Protein AF-A0A3M0I0W0-F1 (afdb_monomer)

Sequence (413 aa):
MPSSSGECARRSASWSPTGPSCPAIRAARSWQASRPPSPGRWPIRYWRNCCTGGPYPDSNRPPGPSNPRCGSWNSCAPPCGRPCMPDSSRPRAPTRTEWPCTPLSRPASSVSSSPTSRPHRSRRAASPGSHRRQWTCSSTSTPPRRASPMTQTYVDAARLPQTDRDRSALVGEAEGRAAINVLQQLGDEDWQRPTDCVEWDVRTLVSHLVAQCEDIISLPTMLRREITGRRRHSGKGPVDAHMAAQVADHTAASGPALVAQFALLWPRAVRARGRRPALMRRATIESGLSTAPRMSVGHLLDTIYNRDLWMHRLDLARATGQSFAVGDHDRHIVEQAVRDLALTWSEAPFALELTGPAGGRWLIGPGEPTAVVRADAVTYLRALAGRDPDVPLELVSGSEQALAAARRARVVF

Structure (mmCIF, N/CA/C/O backbone):
data_AF-A0A3M0I0W0-F1
#
_entry.id   AF-A0A3M0I0W0-F1
#
loop_
_atom_site.group_PDB
_atom_site.id
_atom_site.type_symbol
_atom_site.label_atom_id
_atom_site.label_alt_id
_atom_site.label_comp_id
_atom_site.label_asym_id
_atom_site.label_entity_id
_atom_site.label_seq_id
_atom_site.pdbx_PDB_ins_code
_atom_site.Cartn_x
_atom_site.Cartn_y
_atom_site.Cartn_z
_atom_site.occupancy
_atom_site.B_iso_or_equiv
_atom_site.auth_seq_id
_atom_site.auth_comp_id
_atom_site.auth_asym_id
_atom_site.auth_atom_id
_atom_site.pdbx_PDB_model_num
ATOM 1 N N . MET A 1 1 ? -47.556 -20.565 -54.072 1.00 35.41 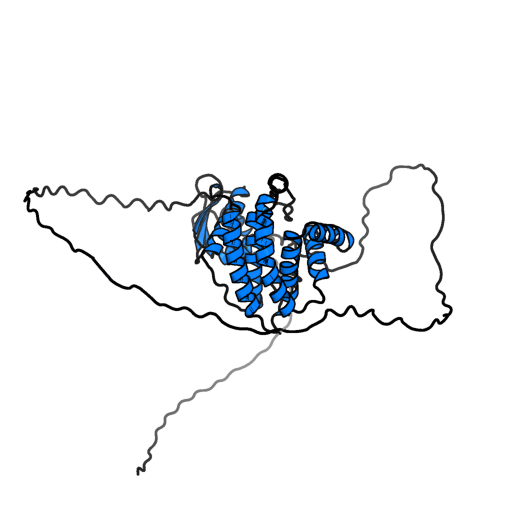1 MET A N 1
ATOM 2 C CA . MET A 1 1 ? -48.687 -20.957 -53.204 1.00 35.41 1 MET A CA 1
ATOM 3 C C . MET A 1 1 ? -48.261 -20.673 -51.770 1.00 35.41 1 MET A C 1
ATOM 5 O O . MET A 1 1 ? -47.202 -21.189 -51.422 1.00 35.41 1 MET A O 1
ATOM 9 N N . PRO A 1 2 ? -48.997 -19.876 -50.964 1.00 57.62 2 PRO A N 1
ATOM 10 C CA . PRO A 1 2 ? -50.089 -18.939 -51.325 1.00 57.62 2 PRO A CA 1
ATOM 11 C C . PRO A 1 2 ? -49.510 -17.743 -52.145 1.00 57.62 2 PRO A C 1
ATOM 13 O O . PRO A 1 2 ? -48.472 -17.964 -52.778 1.00 57.62 2 PRO A O 1
ATOM 16 N N . SER A 1 3 ? -50.059 -16.535 -52.379 1.00 35.78 3 SER A N 1
ATOM 17 C CA . SER A 1 3 ? -51.332 -15.810 -52.103 1.00 35.78 3 SER A CA 1
ATOM 18 C C . SER A 1 3 ? -51.555 -15.040 -50.773 1.00 35.78 3 SER A C 1
ATOM 20 O O . SER A 1 3 ? -51.000 -15.385 -49.742 1.00 35.78 3 SER A O 1
ATOM 22 N N . SER A 1 4 ? -52.387 -13.983 -50.872 1.00 38.41 4 SER A N 1
ATOM 23 C CA . SER A 1 4 ? -53.150 -13.197 -49.858 1.00 38.41 4 SER A CA 1
ATOM 24 C C . SER A 1 4 ? -52.475 -12.692 -48.559 1.00 38.41 4 SER A C 1
ATOM 26 O O . SER A 1 4 ? -51.921 -13.501 -47.828 1.00 38.41 4 SER A O 1
ATOM 28 N N . SER A 1 5 ? -52.474 -11.412 -48.128 1.00 39.19 5 SER A N 1
ATOM 29 C CA . SER A 1 5 ? -53.251 -10.155 -48.366 1.00 39.19 5 SER A CA 1
ATOM 30 C C . SER A 1 5 ? -54.420 -9.850 -47.403 1.00 39.19 5 SER A C 1
ATOM 32 O O . SER A 1 5 ? -55.344 -10.652 -47.305 1.00 39.19 5 SER A O 1
ATOM 34 N N . GLY A 1 6 ? -54.432 -8.636 -46.822 1.00 29.92 6 GLY A N 1
ATOM 35 C CA . GLY A 1 6 ? -55.560 -8.034 -46.078 1.00 29.92 6 GLY A CA 1
ATOM 36 C C . GLY A 1 6 ? -55.223 -7.546 -44.648 1.00 29.92 6 GLY A C 1
ATOM 37 O O . GLY A 1 6 ? -54.496 -8.228 -43.937 1.00 29.92 6 GLY A O 1
ATOM 38 N N . GLU A 1 7 ? -55.846 -6.488 -44.105 1.00 35.09 7 GLU A N 1
ATOM 39 C CA . GLU A 1 7 ? -55.764 -5.036 -44.424 1.00 35.09 7 GLU A CA 1
ATOM 40 C C . GLU A 1 7 ? -56.752 -4.228 -43.525 1.00 35.09 7 GLU A C 1
ATOM 42 O O . GLU A 1 7 ? -57.866 -4.689 -43.309 1.00 35.09 7 GLU A O 1
ATOM 47 N N . CYS A 1 8 ? -56.395 -2.996 -43.093 1.00 29.27 8 CYS A N 1
ATOM 48 C CA . CYS A 1 8 ? -57.250 -1.995 -42.388 1.00 29.27 8 CYS A CA 1
ATOM 49 C C . CYS A 1 8 ? -57.857 -2.421 -41.014 1.00 29.27 8 CYS A C 1
ATOM 51 O O . CYS A 1 8 ? -58.014 -3.594 -40.724 1.00 29.27 8 CYS A O 1
ATOM 53 N N . ALA A 1 9 ? -58.206 -1.548 -40.052 1.00 31.45 9 ALA A N 1
ATOM 54 C CA . ALA A 1 9 ? -58.428 -0.090 -39.977 1.00 31.45 9 ALA A CA 1
ATOM 55 C C . ALA A 1 9 ? -57.968 0.440 -38.578 1.00 31.45 9 ALA A C 1
ATOM 57 O O . ALA A 1 9 ? -58.020 -0.311 -37.614 1.00 31.45 9 ALA A O 1
ATOM 58 N N . ARG A 1 10 ? -57.393 1.640 -38.357 1.00 32.84 10 ARG A N 1
ATOM 59 C CA . ARG A 1 10 ? -57.787 3.053 -38.627 1.00 32.84 10 ARG A CA 1
ATOM 60 C C . ARG A 1 10 ? -58.649 3.707 -37.510 1.00 32.84 10 ARG A C 1
ATOM 62 O O . ARG A 1 10 ? -59.868 3.586 -37.548 1.00 32.84 10 ARG A O 1
ATOM 69 N N . ARG A 1 11 ? -58.002 4.446 -36.583 1.00 31.28 11 ARG A N 1
ATOM 70 C CA . ARG A 1 11 ? -58.447 5.636 -35.782 1.00 31.28 11 ARG A CA 1
ATOM 71 C C . ARG A 1 11 ? -57.296 6.022 -34.816 1.00 31.28 11 ARG A C 1
ATOM 73 O O . ARG A 1 11 ? -56.827 5.122 -34.137 1.00 31.28 11 ARG A O 1
ATOM 80 N N . SER A 1 12 ? -56.688 7.213 -34.692 1.00 29.09 12 SER A N 1
ATOM 81 C CA . SER A 1 12 ? -56.896 8.621 -35.118 1.00 29.09 12 SER A CA 1
ATOM 82 C C . SER A 1 12 ? -57.464 9.606 -34.066 1.00 29.09 12 SER A C 1
ATOM 84 O O . SER A 1 12 ? -58.628 9.989 -34.147 1.00 29.09 12 SER A O 1
ATOM 86 N N . ALA A 1 13 ? -56.605 10.061 -33.143 1.00 30.33 13 ALA A N 1
ATOM 87 C CA . ALA A 1 13 ? -56.567 11.406 -32.527 1.00 30.33 13 ALA A CA 1
ATOM 88 C C . ALA A 1 13 ? -55.191 11.537 -31.820 1.00 30.33 13 ALA A C 1
ATOM 90 O O . ALA A 1 13 ? -54.825 10.609 -31.109 1.00 30.33 13 ALA A O 1
ATOM 91 N N . SER A 1 14 ? -54.277 12.497 -32.018 1.00 27.78 14 SER A N 1
ATOM 92 C CA . SER A 1 14 ? -54.303 13.942 -32.326 1.00 27.78 14 SER A CA 1
ATOM 93 C C . SER A 1 14 ? -54.830 14.831 -31.197 1.00 27.78 14 SER A C 1
ATOM 95 O O . SER A 1 14 ? -56.020 14.785 -30.921 1.00 27.78 14 SER A O 1
ATOM 97 N N . TRP A 1 15 ? -53.970 15.700 -30.652 1.00 26.91 15 TRP A N 1
ATOM 98 C CA . TRP A 1 15 ? -54.238 17.116 -30.329 1.00 26.91 15 TRP A CA 1
ATOM 99 C C . TRP A 1 15 ? -52.883 17.858 -30.227 1.00 26.91 15 TRP A C 1
ATOM 101 O O . TRP A 1 15 ? -51.833 17.213 -30.178 1.00 26.91 15 TRP A O 1
ATOM 111 N N . SER A 1 16 ? -52.862 19.191 -30.322 1.00 29.81 16 SER A N 1
ATOM 112 C CA . SER A 1 16 ? -51.636 19.993 -30.547 1.00 29.81 16 SER A CA 1
ATOM 113 C C . SER A 1 16 ? -51.674 21.357 -29.822 1.00 29.81 16 SER A C 1
ATOM 115 O O . SER A 1 16 ? -52.727 21.705 -29.290 1.00 29.81 16 SER A O 1
ATOM 117 N N . PRO A 1 17 ? -50.544 22.093 -29.708 1.00 50.62 17 PRO A N 1
ATOM 118 C CA . PRO A 1 17 ? -50.358 23.104 -28.660 1.00 50.62 17 PRO A CA 1
ATOM 119 C C . PRO A 1 17 ? -50.598 24.562 -29.092 1.00 50.62 17 PRO A C 1
ATOM 121 O O . PRO A 1 17 ? -50.514 24.904 -30.270 1.00 50.62 17 PRO A O 1
ATOM 124 N N . THR A 1 18 ? -50.757 25.446 -28.100 1.00 30.14 18 THR A N 1
ATOM 125 C CA . THR A 1 18 ? -50.722 26.917 -28.234 1.00 30.14 18 THR A CA 1
ATOM 126 C C . THR A 1 18 ? -50.022 27.564 -27.027 1.00 30.14 18 THR A C 1
ATOM 128 O O . THR A 1 18 ? -50.265 27.155 -25.895 1.00 30.14 18 THR A O 1
ATOM 131 N N . GLY A 1 19 ? -49.167 28.571 -27.262 1.00 24.98 19 GLY A N 1
ATOM 132 C CA . GLY A 1 19 ? -48.586 29.455 -26.226 1.00 24.98 19 GLY A CA 1
ATOM 133 C C . GLY A 1 19 ? -49.460 30.704 -25.977 1.00 24.98 19 GLY A C 1
ATOM 134 O O . GLY A 1 19 ? -50.680 30.555 -26.060 1.00 24.98 19 GLY A O 1
ATOM 135 N N . PRO A 1 20 ? -48.909 31.933 -25.789 1.00 39.66 20 PRO A N 1
ATOM 136 C CA . PRO A 1 20 ? -47.483 32.325 -25.824 1.00 39.66 20 PRO A CA 1
ATOM 137 C C . PRO A 1 20 ? -47.050 33.438 -24.809 1.00 39.66 20 PRO A C 1
ATOM 139 O O . PRO A 1 20 ? -47.813 33.847 -23.941 1.00 39.66 20 PRO A O 1
ATOM 142 N N . SER A 1 21 ? -45.837 33.984 -25.023 1.00 26.39 21 SER A N 1
ATOM 143 C CA . SER A 1 21 ? -45.394 35.379 -24.750 1.00 26.39 21 SER A CA 1
ATOM 144 C C . SER A 1 21 ? -44.609 35.763 -23.474 1.00 26.39 21 SER A C 1
ATOM 146 O O . SER A 1 21 ? -44.881 35.344 -22.356 1.00 26.39 21 SER A O 1
ATOM 148 N N . CYS A 1 22 ? -43.620 36.640 -23.711 1.00 25.16 22 CYS A N 1
ATOM 149 C CA . CYS A 1 22 ? -42.717 37.351 -22.781 1.00 25.16 22 CYS A CA 1
ATOM 150 C C . CYS A 1 22 ? -43.193 38.838 -22.620 1.00 25.16 22 CYS A C 1
ATOM 152 O O . CYS A 1 22 ? -44.240 39.128 -23.206 1.00 25.16 22 CYS A O 1
ATOM 154 N N . PRO A 1 23 ? -42.530 39.808 -21.914 1.00 34.12 23 PRO A N 1
ATOM 155 C CA . PRO A 1 23 ? -41.074 40.071 -21.846 1.00 34.12 23 PRO A CA 1
ATOM 156 C C . PRO A 1 23 ? -40.532 40.552 -20.464 1.00 34.12 23 PRO A C 1
ATOM 158 O O . PRO A 1 23 ? -41.169 40.367 -19.433 1.00 34.12 23 PRO A O 1
ATOM 161 N N . ALA A 1 24 ? -39.323 41.141 -20.435 1.00 24.56 24 ALA A N 1
ATOM 162 C CA . ALA A 1 24 ? -38.560 41.501 -19.227 1.00 24.56 24 ALA A CA 1
ATOM 163 C C . ALA A 1 24 ? -38.399 43.023 -18.985 1.00 24.56 24 ALA A C 1
ATOM 165 O O . ALA A 1 24 ? -38.424 43.812 -19.929 1.00 24.56 24 ALA A O 1
ATOM 166 N N . ILE A 1 25 ? -38.132 43.423 -17.729 1.00 24.33 25 ILE A N 1
ATOM 167 C CA . ILE A 1 25 ? -37.746 44.791 -17.306 1.00 24.33 25 ILE A CA 1
ATOM 168 C C . ILE A 1 25 ? -36.535 44.738 -16.341 1.00 24.33 25 ILE A C 1
ATOM 170 O O . ILE A 1 25 ? -36.253 43.712 -15.723 1.00 24.33 25 ILE A O 1
ATOM 174 N N . ARG A 1 26 ? -35.769 45.838 -16.261 1.00 22.77 26 ARG A N 1
ATOM 175 C CA . ARG A 1 26 ? -34.495 45.972 -15.528 1.00 22.77 26 ARG A CA 1
ATOM 176 C C . ARG A 1 26 ? -34.633 46.349 -14.038 1.00 22.77 26 ARG A C 1
ATOM 178 O O . ARG A 1 26 ? -35.341 47.288 -13.712 1.00 22.77 26 ARG A O 1
ATOM 185 N N . ALA A 1 27 ? -33.742 45.749 -13.240 1.00 22.77 27 ALA A N 1
ATOM 186 C CA . ALA A 1 27 ? -32.913 46.345 -12.173 1.00 22.77 27 ALA A CA 1
ATOM 187 C C . ALA A 1 27 ? -33.518 46.997 -10.899 1.00 22.77 27 ALA A C 1
ATOM 189 O O . ALA A 1 27 ? -34.273 47.957 -10.960 1.00 22.77 27 ALA A O 1
ATOM 190 N N . ALA A 1 28 ? -32.909 46.606 -9.761 1.00 21.92 28 ALA A N 1
ATOM 191 C CA . ALA A 1 28 ? -32.277 47.464 -8.733 1.00 21.92 28 ALA A CA 1
ATOM 192 C C . ALA A 1 28 ? -32.740 47.285 -7.264 1.00 21.92 28 ALA A C 1
ATOM 194 O O . ALA A 1 28 ? -33.921 47.216 -6.960 1.00 21.92 28 ALA A O 1
ATOM 195 N N . ARG A 1 29 ? -31.737 47.350 -6.366 1.00 25.33 29 ARG A N 1
ATOM 196 C CA . ARG A 1 29 ? -31.782 47.628 -4.909 1.00 25.33 29 ARG A CA 1
ATOM 197 C C . ARG A 1 29 ? -32.410 46.587 -3.955 1.00 25.33 29 ARG A C 1
ATOM 199 O O . ARG A 1 29 ? -33.594 46.609 -3.667 1.00 25.33 29 ARG A O 1
ATOM 206 N N . SER A 1 30 ? -31.500 45.816 -3.341 1.00 23.95 30 SER A N 1
ATOM 207 C CA . SER A 1 30 ? -31.356 45.582 -1.882 1.00 23.95 30 SER A CA 1
ATOM 208 C C . SER A 1 30 ? -32.564 45.191 -1.016 1.00 23.95 30 SER A C 1
ATOM 210 O O . SER A 1 30 ? -33.487 45.977 -0.870 1.00 23.95 30 SER A O 1
ATOM 212 N N . TRP A 1 31 ? -32.384 44.147 -0.197 1.00 25.12 31 TRP A N 1
ATOM 213 C CA . TRP A 1 31 ? -32.359 44.282 1.275 1.00 25.12 31 TRP A CA 1
ATOM 214 C C . TRP A 1 31 ? -31.456 43.185 1.880 1.00 25.12 31 TRP A C 1
ATOM 216 O O . TRP A 1 31 ? -31.094 42.233 1.188 1.00 25.12 31 TRP A O 1
ATOM 226 N N . GLN A 1 32 ? -31.007 43.352 3.127 1.00 25.64 32 GLN A N 1
ATOM 227 C CA . GLN A 1 32 ? -30.026 42.466 3.777 1.00 25.64 32 GLN A CA 1
ATOM 228 C C . GLN A 1 32 ? -30.705 41.435 4.692 1.00 25.64 32 GLN A C 1
ATOM 230 O O . GLN A 1 32 ? -31.559 41.799 5.494 1.00 25.64 32 GLN A O 1
ATOM 235 N N . ALA A 1 33 ? -30.267 40.172 4.634 1.00 27.22 33 ALA A N 1
ATOM 236 C CA . ALA A 1 33 ? -30.574 39.160 5.647 1.00 27.22 33 ALA A CA 1
ATOM 237 C C . ALA A 1 33 ? -29.410 38.164 5.794 1.00 27.22 33 ALA A C 1
ATOM 239 O O . ALA A 1 33 ? -29.009 37.491 4.844 1.00 27.22 33 ALA A O 1
ATOM 240 N N . SER A 1 34 ? -28.856 38.113 7.001 1.00 26.61 34 SER A N 1
ATOM 241 C CA . SER A 1 34 ? -27.673 37.363 7.424 1.00 26.61 34 SER A CA 1
ATOM 242 C C . SER A 1 34 ? -27.632 35.893 6.976 1.00 26.61 34 SER A C 1
ATOM 244 O O . SER A 1 34 ? -28.486 35.096 7.358 1.00 26.61 34 SER A O 1
ATOM 246 N N . ARG A 1 35 ? -26.562 35.493 6.273 1.00 28.64 35 ARG A N 1
ATOM 247 C CA . ARG A 1 35 ? -26.119 34.086 6.226 1.00 28.64 35 ARG A CA 1
ATOM 248 C C . ARG A 1 35 ? -25.096 33.832 7.343 1.00 28.64 35 ARG A C 1
ATOM 250 O O . ARG A 1 35 ? -24.241 34.693 7.551 1.00 28.64 35 ARG A O 1
ATOM 257 N N . PRO A 1 36 ? -25.122 32.670 8.023 1.00 31.03 36 PRO A N 1
ATOM 258 C CA . PRO A 1 36 ? -24.033 32.270 8.911 1.00 31.03 36 PRO A CA 1
ATOM 259 C C . PRO A 1 36 ? -22.734 32.052 8.109 1.00 31.03 36 PRO A C 1
ATOM 261 O O . PRO A 1 36 ? -22.797 31.745 6.911 1.00 31.03 36 PRO A O 1
ATOM 264 N N . PRO A 1 37 ? -21.551 32.198 8.736 1.00 28.08 37 PRO A N 1
ATOM 265 C CA . PRO A 1 37 ? -20.278 31.998 8.054 1.00 28.08 37 PRO A CA 1
ATOM 266 C C . PRO A 1 37 ? -20.147 30.551 7.570 1.00 28.08 37 PRO A C 1
ATOM 268 O O . PRO A 1 37 ? -20.368 29.602 8.322 1.00 28.08 37 PRO A O 1
ATOM 271 N N . SER A 1 38 ? -19.762 30.376 6.305 1.00 27.38 38 SER A N 1
ATOM 272 C CA . SER A 1 38 ? -19.430 29.054 5.771 1.00 27.38 38 SER A CA 1
ATOM 273 C C . SER A 1 38 ? -18.238 28.470 6.542 1.00 27.38 38 SER A C 1
ATOM 275 O O . SER A 1 38 ? -17.242 29.184 6.697 1.00 27.38 38 SER A O 1
ATOM 277 N N . PRO A 1 39 ? -18.281 27.203 6.999 1.00 28.36 39 PRO A N 1
ATOM 278 C CA . PRO A 1 39 ? -17.114 26.573 7.606 1.00 28.36 39 PRO A CA 1
ATOM 279 C C . PRO A 1 39 ? -15.958 26.579 6.599 1.00 28.36 39 PRO A C 1
ATOM 281 O O . PRO A 1 39 ? -16.138 26.268 5.419 1.00 28.36 39 PRO A O 1
ATOM 284 N N . GLY A 1 40 ? -14.782 27.012 7.054 1.00 25.28 40 GLY A N 1
ATOM 285 C CA . GLY A 1 40 ? -13.667 27.348 6.172 1.00 25.28 40 GLY A CA 1
ATOM 286 C C . GLY A 1 40 ? -13.205 26.172 5.310 1.00 25.28 40 GLY A C 1
ATOM 287 O O . GLY A 1 40 ? -12.981 25.070 5.809 1.00 25.28 40 GLY A O 1
ATOM 288 N N . ARG A 1 41 ? -12.994 26.425 4.010 1.00 26.00 41 ARG A N 1
ATOM 289 C CA . ARG A 1 41 ? -12.286 25.495 3.118 1.00 26.00 41 ARG A CA 1
ATOM 290 C C . ARG A 1 41 ? -10.817 25.415 3.540 1.00 26.00 41 ARG A C 1
ATOM 292 O O . ARG A 1 41 ? -9.995 26.207 3.082 1.00 26.00 41 ARG A O 1
ATOM 299 N N . TRP A 1 42 ? -10.488 24.457 4.401 1.00 23.84 42 TRP A N 1
ATOM 300 C CA . TRP A 1 42 ? -9.101 24.139 4.733 1.00 23.84 42 TRP A CA 1
ATOM 301 C C . TRP A 1 42 ? -8.364 23.634 3.477 1.00 23.84 42 TRP A C 1
ATOM 303 O O . TRP A 1 42 ? -8.900 22.791 2.754 1.00 23.84 42 TRP A O 1
ATOM 313 N N . PRO A 1 43 ? -7.167 24.159 3.159 1.00 25.55 43 PRO A N 1
ATOM 314 C CA . PRO A 1 43 ? -6.518 23.877 1.885 1.00 25.55 43 PRO A CA 1
ATOM 315 C C . PRO A 1 43 ? -5.852 22.494 1.873 1.00 25.55 43 PRO A C 1
ATOM 317 O O . PRO A 1 43 ? -5.016 22.183 2.722 1.00 25.55 43 PRO A O 1
ATOM 320 N N . ILE A 1 44 ? -6.161 21.697 0.847 1.00 34.94 44 ILE A N 1
ATOM 321 C CA . ILE A 1 44 ? -5.496 20.420 0.544 1.00 34.94 44 ILE A CA 1
ATOM 322 C C . ILE A 1 44 ? -4.031 20.715 0.171 1.00 34.94 44 ILE A C 1
ATOM 324 O O . ILE A 1 44 ? -3.742 21.101 -0.962 1.00 34.94 44 ILE A O 1
ATOM 328 N N . ARG A 1 45 ? -3.113 20.594 1.141 1.00 26.83 45 ARG A N 1
ATOM 329 C CA . ARG A 1 45 ? -1.728 21.103 1.033 1.00 26.83 45 ARG A CA 1
ATOM 330 C C . ARG A 1 45 ? -0.624 20.074 0.773 1.00 26.83 45 ARG A C 1
ATOM 332 O O . ARG A 1 45 ? 0.497 20.494 0.520 1.00 26.83 45 ARG A O 1
ATOM 339 N N . TYR A 1 46 ? -0.915 18.772 0.793 1.00 35.12 46 TYR A N 1
ATOM 340 C CA . TYR A 1 46 ? 0.117 17.725 0.664 1.00 35.12 46 TYR A CA 1
ATOM 341 C C . TYR A 1 46 ? 0.240 17.060 -0.719 1.00 35.12 46 TYR A C 1
ATOM 343 O O . TYR A 1 46 ? 1.135 16.252 -0.908 1.00 35.12 46 TYR A O 1
ATOM 351 N N . TRP A 1 47 ? -0.583 17.447 -1.702 1.00 29.22 47 TRP A N 1
ATOM 352 C CA . TRP A 1 47 ? -0.515 16.947 -3.090 1.00 29.22 47 TRP A CA 1
ATOM 353 C C . TRP A 1 47 ? -0.746 18.072 -4.121 1.00 29.22 47 TRP A C 1
ATOM 355 O O . TRP A 1 47 ? -1.562 17.933 -5.030 1.00 29.22 47 TRP A O 1
ATOM 365 N N . ARG A 1 48 ? -0.127 19.255 -3.934 1.00 28.09 48 ARG A N 1
ATOM 366 C CA . ARG A 1 48 ? -0.443 20.442 -4.770 1.00 28.09 48 ARG A CA 1
ATOM 367 C C . ARG A 1 48 ? 0.674 21.462 -5.052 1.00 28.09 48 ARG A C 1
ATOM 369 O O . ARG A 1 48 ? 0.381 22.518 -5.606 1.00 28.09 48 ARG A O 1
ATOM 376 N N . ASN A 1 49 ? 1.935 21.167 -4.729 1.00 26.69 49 ASN A N 1
ATOM 377 C CA . ASN A 1 49 ? 3.043 22.136 -4.817 1.00 26.69 49 ASN A CA 1
ATOM 378 C C . ASN A 1 49 ? 3.929 21.978 -6.073 1.00 26.69 49 ASN A C 1
ATOM 380 O O . ASN A 1 49 ? 5.143 21.849 -5.952 1.00 26.69 49 ASN A O 1
ATOM 384 N N . CYS A 1 50 ? 3.344 22.038 -7.276 1.00 27.12 50 CYS A N 1
ATOM 385 C CA . CYS A 1 50 ? 4.106 22.077 -8.538 1.00 27.12 50 CYS A CA 1
ATOM 386 C C . CYS A 1 50 ? 3.487 22.984 -9.630 1.00 27.12 50 CYS A C 1
ATOM 388 O O . CYS A 1 50 ? 3.510 22.625 -10.800 1.00 27.12 50 CYS A O 1
ATOM 390 N N . CYS A 1 51 ? 2.955 24.175 -9.297 1.00 26.17 51 CYS A N 1
ATOM 391 C CA . CYS A 1 51 ? 2.639 25.189 -10.326 1.00 26.17 51 CYS A CA 1
ATOM 392 C C . CYS A 1 51 ? 2.435 26.624 -9.779 1.00 26.17 51 CYS A C 1
ATOM 394 O O . CYS A 1 51 ? 1.321 26.969 -9.412 1.00 26.17 51 CYS A O 1
ATOM 396 N N . THR A 1 52 ? 3.507 27.432 -9.737 1.00 28.64 52 THR A N 1
ATOM 397 C CA . THR A 1 52 ? 3.605 28.887 -10.064 1.00 28.64 52 THR A CA 1
ATOM 398 C C . THR A 1 52 ? 4.918 29.436 -9.498 1.00 28.64 52 THR A C 1
ATOM 400 O O . THR A 1 52 ? 5.130 29.376 -8.289 1.00 28.64 52 THR A O 1
ATOM 403 N N . GLY A 1 53 ? 5.778 30.006 -10.346 1.00 22.67 53 GLY A N 1
ATOM 404 C CA . GLY A 1 53 ? 6.946 30.781 -9.913 1.00 22.67 53 GLY A CA 1
ATOM 405 C C . GLY A 1 53 ? 6.665 32.283 -9.979 1.00 22.67 53 GLY A C 1
ATOM 406 O O . GLY A 1 53 ? 6.104 32.756 -10.963 1.00 22.67 53 GLY A O 1
ATOM 407 N N . GLY A 1 54 ? 7.061 33.026 -8.946 1.00 22.27 54 GLY A N 1
ATOM 408 C CA . GLY A 1 54 ? 6.916 34.482 -8.859 1.00 22.27 54 GLY A CA 1
ATOM 409 C C . GLY A 1 54 ? 7.173 34.955 -7.422 1.00 22.27 54 GLY A C 1
ATOM 410 O O . GLY A 1 54 ? 6.625 34.348 -6.502 1.00 22.27 54 GLY A O 1
ATOM 411 N N . PRO A 1 55 ? 8.034 35.962 -7.184 1.00 30.77 55 PRO A N 1
ATOM 412 C CA . PRO A 1 55 ? 8.424 36.350 -5.832 1.00 30.77 55 PRO A CA 1
ATOM 413 C C . PRO A 1 55 ? 7.391 37.267 -5.165 1.00 30.77 55 PRO A C 1
ATOM 415 O O . PRO A 1 55 ? 6.724 38.059 -5.828 1.00 30.77 55 PRO A O 1
ATOM 418 N N . TYR A 1 56 ? 7.351 37.230 -3.833 1.00 26.02 56 TYR A N 1
ATOM 419 C CA . TYR A 1 56 ? 6.790 38.296 -3.005 1.00 26.02 56 TYR A CA 1
ATOM 420 C C . TYR A 1 56 ? 7.806 38.654 -1.908 1.00 26.02 56 TYR A C 1
ATOM 422 O O . TYR A 1 56 ? 8.417 37.737 -1.353 1.00 26.02 56 TYR A O 1
ATOM 430 N N . PRO A 1 57 ? 8.044 39.947 -1.619 1.00 35.44 57 PRO A N 1
ATOM 431 C CA . PRO A 1 57 ? 8.977 40.363 -0.579 1.00 35.44 57 PRO A CA 1
ATOM 432 C C . PRO A 1 57 ? 8.358 40.222 0.815 1.00 35.44 57 PRO A C 1
ATOM 434 O O . PRO A 1 57 ? 7.149 40.372 0.988 1.00 35.44 57 PRO A O 1
ATOM 437 N N . ASP A 1 58 ? 9.215 40.000 1.808 1.00 32.97 58 ASP A N 1
ATOM 438 C CA . ASP A 1 58 ? 8.854 39.929 3.222 1.00 32.97 58 ASP A CA 1
ATOM 439 C C . ASP A 1 58 ? 9.583 41.052 3.978 1.00 32.97 58 ASP A C 1
ATOM 441 O O . ASP A 1 58 ? 10.796 41.218 3.821 1.00 32.97 58 ASP A O 1
ATOM 445 N N . SER A 1 59 ? 8.865 41.865 4.758 1.00 31.92 59 SER A N 1
ATOM 446 C CA . SER A 1 59 ? 9.477 42.961 5.525 1.00 31.92 59 SER A CA 1
ATOM 447 C C . SER A 1 59 ? 8.577 43.476 6.652 1.00 31.92 59 SER A C 1
ATOM 449 O O . SER A 1 59 ? 7.713 44.324 6.417 1.00 31.92 59 SER A O 1
ATOM 451 N N . ASN A 1 60 ? 8.806 43.031 7.896 1.00 31.05 60 ASN A N 1
ATOM 452 C CA . ASN A 1 60 ? 8.308 43.762 9.069 1.00 31.05 60 ASN A CA 1
ATOM 453 C C . ASN A 1 60 ? 9.041 43.437 10.394 1.00 31.05 60 ASN A C 1
ATOM 455 O O . ASN A 1 60 ? 8.504 42.743 11.256 1.00 31.05 60 ASN A O 1
ATOM 459 N N . ARG A 1 61 ? 10.263 43.965 10.586 1.00 32.22 61 ARG A N 1
ATOM 460 C CA . ARG A 1 61 ? 10.836 44.320 11.910 1.00 32.22 61 ARG A CA 1
ATOM 461 C C . ARG A 1 61 ? 12.060 45.258 11.765 1.00 32.22 61 ARG A C 1
ATOM 463 O O . ARG A 1 61 ? 12.683 45.246 10.706 1.00 32.22 61 ARG A O 1
ATOM 470 N N . PRO A 1 62 ? 12.377 46.097 12.776 1.00 34.97 62 PRO A N 1
ATOM 471 C CA . PRO A 1 62 ? 13.357 47.185 12.662 1.00 34.97 62 PRO A CA 1
ATOM 472 C C . PRO A 1 62 ? 14.809 46.756 12.982 1.00 34.97 62 PRO A C 1
ATOM 474 O O . PRO A 1 62 ? 15.013 45.697 13.581 1.00 34.97 62 PRO A O 1
ATOM 477 N N . PRO A 1 63 ? 15.821 47.568 12.608 1.00 39.50 63 PRO A N 1
ATOM 478 C CA . PRO A 1 63 ? 17.238 47.212 12.724 1.00 39.50 63 PRO A CA 1
ATOM 479 C C . PRO A 1 63 ? 17.868 47.489 14.104 1.00 39.50 63 PRO A C 1
ATOM 481 O O . PRO A 1 63 ? 17.467 48.401 14.824 1.00 39.50 63 PRO A O 1
ATOM 484 N N . GLY A 1 64 ? 18.933 46.737 14.407 1.00 30.17 64 GLY A N 1
ATOM 485 C CA . GLY A 1 64 ? 19.930 47.003 15.456 1.00 30.17 64 GLY A CA 1
ATOM 486 C C . GLY A 1 64 ? 21.347 47.076 14.849 1.00 30.17 64 GLY A C 1
ATOM 487 O O . GLY A 1 64 ? 21.520 46.659 13.701 1.00 30.17 64 GLY A O 1
ATOM 488 N N . PRO A 1 65 ? 22.342 47.660 15.543 1.00 42.50 65 PRO A N 1
ATOM 489 C CA . PRO A 1 65 ? 23.486 48.286 14.874 1.00 42.50 65 PRO A CA 1
ATOM 490 C C . PRO A 1 65 ? 24.662 47.373 14.473 1.00 42.50 65 PRO A C 1
ATOM 492 O O . PRO A 1 65 ? 24.810 46.234 14.907 1.00 42.50 65 PRO A O 1
ATOM 495 N N . SER A 1 66 ? 25.507 47.983 13.638 1.00 33.69 66 SER A N 1
ATOM 496 C CA . SER A 1 66 ? 26.844 47.613 13.146 1.00 33.69 66 SER A CA 1
ATOM 497 C C . SER A 1 66 ? 27.843 47.150 14.243 1.00 33.69 66 SER A C 1
ATOM 499 O O . SER A 1 66 ? 27.594 47.328 15.430 1.00 33.69 66 SER A O 1
ATOM 501 N N . ASN A 1 67 ? 29.026 46.582 13.954 1.00 33.78 67 ASN A N 1
ATOM 502 C CA . ASN A 1 67 ? 29.915 46.805 12.796 1.00 33.78 67 ASN A CA 1
ATOM 503 C C . ASN A 1 67 ? 30.823 45.558 12.480 1.00 33.78 67 ASN A C 1
ATOM 505 O O . ASN A 1 67 ? 30.369 44.453 12.770 1.00 33.78 67 ASN A O 1
ATOM 509 N N . PRO A 1 68 ? 32.002 45.598 11.798 1.00 44.47 68 PRO A N 1
ATOM 510 C CA . PRO A 1 68 ? 32.202 44.736 10.623 1.00 44.47 68 PRO A CA 1
ATOM 511 C C . PRO A 1 68 ? 33.413 43.778 10.703 1.00 44.47 68 PRO A C 1
ATOM 513 O O . PRO A 1 68 ? 34.249 43.874 11.602 1.00 44.47 68 PRO A O 1
ATOM 516 N N . ARG A 1 69 ? 33.606 42.943 9.665 1.00 29.36 69 ARG A N 1
ATOM 517 C CA . ARG A 1 69 ? 34.955 42.579 9.179 1.00 29.36 69 ARG A CA 1
ATOM 518 C C . ARG A 1 69 ? 34.978 42.165 7.704 1.00 29.36 69 ARG A C 1
ATOM 520 O O . ARG A 1 69 ? 33.981 41.719 7.151 1.00 29.36 69 ARG A O 1
ATOM 527 N N . CYS A 1 70 ? 36.128 42.412 7.082 1.00 28.05 70 CYS A N 1
ATOM 528 C CA . CYS A 1 70 ? 36.360 42.447 5.638 1.00 28.05 70 CYS A CA 1
ATOM 529 C C . CYS A 1 70 ? 36.266 41.080 4.933 1.00 28.05 70 CYS A C 1
ATOM 531 O O . CYS A 1 70 ? 36.580 40.051 5.525 1.00 28.05 70 CYS A O 1
ATOM 533 N N . GLY A 1 71 ? 35.949 41.101 3.633 1.00 28.06 71 GLY A N 1
ATOM 534 C CA . GLY A 1 71 ? 35.918 39.920 2.759 1.00 28.06 71 GLY A CA 1
ATOM 535 C C . GLY A 1 71 ? 35.605 40.280 1.302 1.00 28.06 71 GLY A C 1
ATOM 536 O O . GLY A 1 71 ? 34.545 39.936 0.792 1.00 28.06 71 GLY A O 1
ATOM 537 N N . SER A 1 72 ? 36.478 41.052 0.651 1.00 26.31 72 SER A N 1
ATOM 538 C CA . SER A 1 72 ? 36.299 41.508 -0.738 1.00 26.31 72 SER A CA 1
ATOM 539 C C . SER A 1 72 ? 36.503 40.388 -1.769 1.00 26.31 72 SER A C 1
ATOM 541 O O . SER A 1 72 ? 37.351 39.531 -1.550 1.00 26.31 72 SER A O 1
ATOM 543 N N . TRP A 1 73 ? 35.798 40.448 -2.910 1.00 28.84 73 TRP A N 1
ATOM 544 C CA . TRP A 1 73 ? 36.375 40.633 -4.265 1.00 28.84 73 TRP A CA 1
ATOM 545 C C . TRP A 1 73 ? 35.347 40.358 -5.391 1.00 28.84 73 TRP A C 1
ATOM 547 O O . TRP A 1 73 ? 35.028 39.222 -5.712 1.00 28.84 73 TRP A O 1
ATOM 557 N N . ASN A 1 74 ? 34.862 41.453 -5.979 1.00 28.02 74 ASN A N 1
ATOM 558 C CA . ASN A 1 74 ? 34.431 41.698 -7.365 1.00 28.02 74 ASN A CA 1
ATOM 559 C C . ASN A 1 74 ? 33.991 40.558 -8.322 1.00 28.02 74 ASN A C 1
ATOM 561 O O . ASN A 1 74 ? 34.797 39.756 -8.778 1.00 28.02 74 ASN A O 1
ATOM 565 N N . SER A 1 75 ? 32.774 40.768 -8.848 1.00 28.17 75 SER A N 1
ATOM 566 C CA . SER A 1 75 ? 32.414 40.758 -10.285 1.00 28.17 75 SER A CA 1
ATOM 567 C C . SER A 1 75 ? 32.292 39.440 -11.068 1.00 28.17 75 SER A C 1
ATOM 569 O O . SER A 1 75 ? 33.204 38.626 -11.157 1.00 28.17 75 SER A O 1
ATOM 571 N N . CYS A 1 76 ? 31.167 39.315 -11.782 1.00 25.53 76 CYS A N 1
ATOM 572 C CA . CYS A 1 76 ? 30.905 38.279 -12.785 1.00 25.53 76 CYS A CA 1
ATOM 573 C C . CYS A 1 76 ? 30.819 38.865 -14.208 1.00 25.53 76 CYS A C 1
ATOM 575 O O . CYS A 1 76 ? 30.319 39.976 -14.372 1.00 25.53 76 CYS A O 1
ATOM 577 N N . ALA A 1 77 ? 31.149 38.029 -15.207 1.00 29.14 77 ALA A N 1
ATOM 578 C CA . ALA A 1 77 ? 30.891 38.205 -16.651 1.00 29.14 77 ALA A CA 1
ATOM 579 C C . ALA A 1 77 ? 31.632 39.381 -17.344 1.00 29.14 77 ALA A C 1
ATOM 581 O O . ALA A 1 77 ? 32.190 40.236 -16.656 1.00 29.14 77 ALA A O 1
ATOM 582 N N . PRO A 1 78 ? 31.638 39.476 -18.697 1.00 46.69 78 PRO A N 1
ATOM 583 C CA . PRO A 1 78 ? 31.151 38.554 -19.748 1.00 46.69 78 PRO A CA 1
ATOM 584 C C . PRO A 1 78 ? 32.353 38.105 -20.650 1.00 46.69 78 PRO A C 1
ATOM 586 O O . PRO A 1 78 ? 33.463 38.080 -20.121 1.00 46.69 78 PRO A O 1
ATOM 589 N N . PRO A 1 79 ? 32.255 37.792 -21.971 1.00 48.84 79 PRO A N 1
ATOM 590 C CA . PRO A 1 79 ? 31.116 37.464 -22.841 1.00 48.84 79 PRO A CA 1
ATOM 591 C C . PRO A 1 79 ? 31.303 36.146 -23.646 1.00 48.84 79 PRO A C 1
ATOM 593 O O . PRO A 1 79 ? 32.187 35.334 -23.392 1.00 48.84 79 PRO A O 1
ATOM 596 N N . CYS A 1 80 ? 30.439 35.934 -24.641 1.00 31.48 80 CYS A N 1
ATOM 597 C CA . CYS A 1 80 ? 30.472 34.835 -25.611 1.00 31.48 80 CYS A CA 1
ATOM 598 C C . CYS A 1 80 ? 31.520 35.004 -26.736 1.00 31.48 80 CYS A C 1
ATOM 600 O O . CYS A 1 80 ? 31.775 36.120 -27.185 1.00 31.48 80 CYS A O 1
ATOM 602 N N . GLY A 1 81 ? 32.024 33.887 -27.282 1.00 27.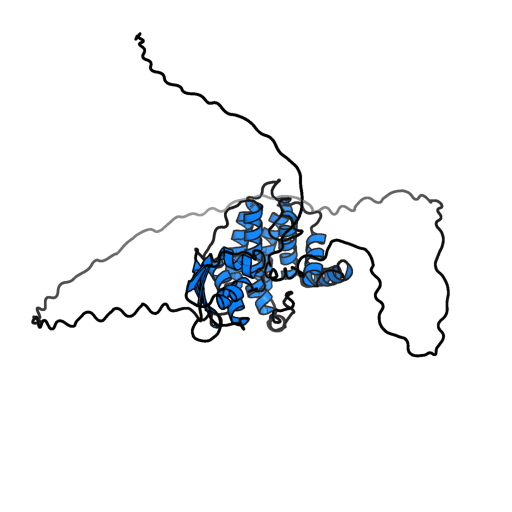88 81 GLY A N 1
ATOM 603 C CA . GLY A 1 81 ? 32.847 33.862 -28.501 1.00 27.88 81 GLY A CA 1
ATOM 604 C C . GLY A 1 81 ? 33.093 32.446 -29.055 1.00 27.88 81 GLY A C 1
ATOM 605 O O . GLY A 1 81 ? 33.333 31.512 -28.297 1.00 27.88 81 GLY A O 1
ATOM 606 N N . ARG A 1 82 ? 33.032 32.290 -30.386 1.00 34.44 82 ARG A N 1
ATOM 607 C CA . ARG A 1 82 ? 33.563 31.136 -31.153 1.00 34.44 82 ARG A CA 1
ATOM 608 C C . ARG A 1 82 ? 34.978 31.492 -31.645 1.00 34.44 82 ARG A C 1
ATOM 610 O O . ARG A 1 82 ? 35.197 32.669 -31.932 1.00 34.44 82 ARG A O 1
ATOM 617 N N . PRO A 1 83 ? 35.903 30.524 -31.811 1.00 40.03 83 PRO A N 1
ATOM 618 C CA . PRO A 1 83 ? 36.144 30.029 -33.180 1.00 40.03 83 PRO A CA 1
ATOM 619 C C . PRO A 1 83 ? 36.604 28.552 -33.327 1.00 40.03 83 PRO A C 1
ATOM 621 O O . PRO A 1 83 ? 37.157 27.962 -32.411 1.00 40.03 83 PRO A O 1
ATOM 624 N N . CYS A 1 84 ? 36.435 28.046 -34.558 1.00 30.02 84 CYS A N 1
ATOM 625 C CA . CYS A 1 84 ? 37.203 27.007 -35.280 1.00 30.02 84 CYS A CA 1
ATOM 626 C C . CYS A 1 84 ? 37.365 25.547 -34.776 1.00 30.02 84 CYS A C 1
ATOM 628 O O . CYS A 1 84 ? 37.481 25.240 -33.597 1.00 30.02 84 CYS A O 1
ATOM 630 N N . MET A 1 85 ? 37.418 24.649 -35.773 1.00 32.69 85 MET A N 1
ATOM 631 C CA . MET A 1 85 ? 37.840 23.235 -35.707 1.00 32.69 85 MET A CA 1
ATOM 632 C C . MET A 1 85 ? 39.374 23.111 -35.562 1.00 32.69 85 MET A C 1
ATOM 634 O O . MET A 1 85 ? 40.089 24.088 -35.796 1.00 32.69 85 MET A O 1
ATOM 638 N N . PRO A 1 86 ? 39.893 21.898 -35.291 1.00 37.34 86 PRO A N 1
ATOM 639 C CA . PRO A 1 86 ? 40.457 21.121 -36.410 1.00 37.34 86 PRO A CA 1
ATOM 640 C C . PRO A 1 86 ? 39.833 19.723 -36.605 1.00 37.34 86 PRO A C 1
ATOM 642 O O . PRO A 1 86 ? 39.269 19.135 -35.687 1.00 37.34 86 PRO A O 1
ATOM 645 N N . ASP A 1 87 ? 39.949 19.199 -37.829 1.00 31.64 87 ASP A N 1
ATOM 646 C CA . ASP A 1 87 ? 39.526 17.847 -38.236 1.00 31.64 87 ASP A CA 1
ATOM 647 C C . ASP A 1 87 ? 40.561 16.778 -37.825 1.00 31.64 87 ASP A C 1
ATOM 649 O O . ASP A 1 87 ? 41.764 17.035 -37.823 1.00 31.64 87 ASP A O 1
ATOM 653 N N . SER A 1 88 ? 40.092 15.570 -37.493 1.00 35.59 88 SER A N 1
ATOM 654 C CA . SER A 1 88 ? 40.897 14.335 -37.497 1.00 35.59 88 SER A CA 1
ATOM 655 C C . SER A 1 88 ? 40.035 13.056 -37.552 1.00 35.59 88 SER A C 1
ATOM 657 O O . SER A 1 88 ? 39.962 12.256 -36.623 1.00 35.59 88 SER A O 1
ATOM 659 N N . SER A 1 89 ? 39.417 12.820 -38.710 1.00 33.38 89 SER A N 1
ATOM 660 C CA . SER A 1 89 ? 39.500 11.520 -39.409 1.00 33.38 89 SER A CA 1
ATOM 661 C C . SER A 1 89 ? 39.229 10.194 -38.640 1.00 33.38 89 SER A C 1
ATOM 663 O O . SER A 1 89 ? 40.146 9.409 -38.410 1.00 33.38 89 SER A O 1
ATOM 665 N N . ARG A 1 90 ? 37.936 9.851 -38.501 1.00 36.81 90 ARG A N 1
ATOM 666 C CA . ARG A 1 90 ? 37.336 8.500 -38.733 1.00 36.81 90 ARG A CA 1
ATOM 667 C C . ARG A 1 90 ? 37.745 7.282 -37.838 1.00 36.81 90 ARG A C 1
ATOM 669 O O . ARG A 1 90 ? 38.682 7.351 -37.054 1.00 36.81 90 ARG A O 1
ATOM 676 N N . PRO A 1 91 ? 36.953 6.175 -37.843 1.00 38.19 91 PRO A N 1
ATOM 677 C CA . PRO A 1 91 ? 36.856 5.273 -36.683 1.00 38.19 91 PRO A CA 1
ATOM 678 C C . PRO A 1 91 ? 37.658 3.962 -36.787 1.00 38.19 91 PRO A C 1
ATOM 680 O O . PRO A 1 91 ? 37.994 3.500 -37.877 1.00 38.19 91 PRO A O 1
ATOM 683 N N . ARG A 1 92 ? 37.838 3.281 -35.643 1.00 31.09 92 ARG A N 1
ATOM 684 C CA . ARG A 1 92 ? 38.137 1.837 -35.591 1.00 31.09 92 ARG A CA 1
ATOM 685 C C . ARG A 1 92 ? 36.848 1.013 -35.482 1.00 31.09 92 ARG A C 1
ATOM 687 O O . ARG A 1 92 ? 35.950 1.352 -34.717 1.00 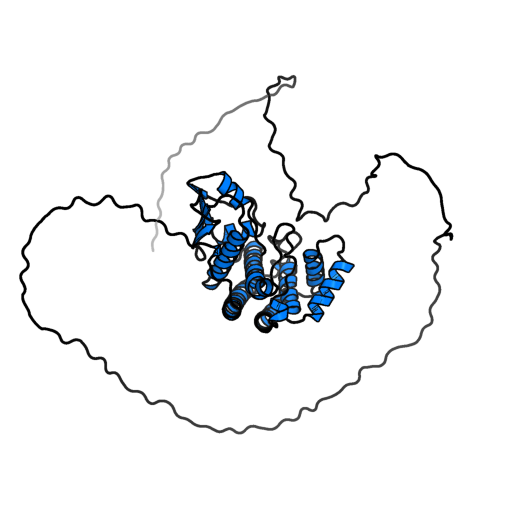31.09 92 ARG A O 1
ATOM 694 N N . ALA A 1 93 ? 36.786 -0.069 -36.255 1.00 35.25 93 ALA A N 1
ATOM 695 C CA . ALA A 1 93 ? 35.707 -1.057 -36.263 1.00 35.25 93 ALA A CA 1
ATOM 696 C C . ALA A 1 93 ? 35.823 -2.047 -35.073 1.00 35.25 93 ALA A C 1
ATOM 698 O O . ALA A 1 93 ? 36.888 -2.117 -34.452 1.00 35.25 93 ALA A O 1
ATOM 699 N N . PRO A 1 94 ? 34.761 -2.803 -34.722 1.00 39.00 94 PRO A N 1
ATOM 700 C CA . PRO A 1 94 ? 34.736 -3.613 -33.504 1.00 39.00 94 PRO A CA 1
ATOM 701 C C . PRO A 1 94 ? 35.511 -4.930 -33.637 1.00 39.00 94 PRO A C 1
ATOM 703 O O . PRO A 1 94 ? 35.489 -5.591 -34.675 1.00 39.00 94 PRO A O 1
ATOM 706 N N . THR A 1 95 ? 36.123 -5.370 -32.538 1.00 33.47 95 THR A N 1
ATOM 707 C CA . THR A 1 95 ? 36.697 -6.714 -32.418 1.00 33.47 95 THR A CA 1
ATOM 708 C C . THR A 1 95 ? 35.588 -7.756 -32.269 1.00 33.47 95 THR A C 1
ATOM 710 O O . THR A 1 95 ? 34.960 -7.854 -31.214 1.00 33.47 95 THR A O 1
ATOM 713 N N . ARG A 1 96 ? 35.372 -8.560 -33.317 1.00 28.84 96 ARG A N 1
ATOM 714 C CA . ARG A 1 96 ? 34.694 -9.861 -33.206 1.00 28.84 96 ARG A CA 1
ATOM 715 C C . ARG A 1 96 ? 35.416 -10.728 -32.167 1.00 28.84 96 ARG A C 1
ATOM 717 O O . ARG A 1 96 ? 36.635 -10.857 -32.237 1.00 28.84 96 ARG A O 1
ATOM 724 N N . THR A 1 97 ? 34.650 -11.414 -31.324 1.00 32.47 97 THR A N 1
ATOM 725 C CA . THR A 1 97 ? 35.099 -12.638 -30.647 1.00 32.47 97 THR A CA 1
ATOM 726 C C . THR A 1 97 ? 34.102 -13.732 -30.996 1.00 32.47 97 THR A C 1
ATOM 728 O O . THR A 1 97 ? 32.986 -13.760 -30.477 1.00 32.47 97 THR A O 1
ATOM 731 N N . GLU A 1 98 ? 34.472 -14.582 -31.947 1.00 29.27 98 GLU A N 1
ATOM 732 C CA . GLU A 1 98 ? 33.618 -15.657 -32.448 1.00 29.27 98 GLU A CA 1
ATOM 733 C C . GLU A 1 98 ? 33.701 -16.866 -31.513 1.00 29.27 98 GLU A C 1
ATOM 735 O O . GLU A 1 98 ? 34.791 -17.338 -31.196 1.00 29.27 98 GLU A O 1
ATOM 740 N N . TRP A 1 99 ? 32.547 -17.383 -31.089 1.00 34.12 99 TRP A N 1
ATOM 741 C CA . TRP A 1 99 ? 32.456 -18.693 -30.444 1.00 34.12 99 TRP A CA 1
ATOM 742 C C . TRP A 1 99 ? 32.068 -19.735 -31.501 1.00 34.12 99 TRP A C 1
ATOM 744 O O . TRP A 1 99 ? 31.097 -19.511 -32.231 1.00 34.12 99 TRP A O 1
ATOM 754 N N . PRO A 1 100 ? 32.803 -20.854 -31.627 1.00 40.84 100 PRO A N 1
ATOM 755 C CA . PRO A 1 100 ? 32.574 -21.814 -32.697 1.00 40.84 100 PRO A CA 1
ATOM 756 C C . PRO A 1 100 ? 31.289 -22.617 -32.474 1.00 40.84 100 PRO A C 1
ATOM 758 O O . PRO A 1 100 ? 31.055 -23.165 -31.398 1.00 40.84 100 PRO A O 1
ATOM 761 N N . CYS A 1 101 ? 30.490 -22.744 -33.532 1.00 28.47 101 CYS A N 1
ATOM 762 C CA . CYS A 1 101 ? 29.450 -23.763 -33.629 1.00 28.47 101 CYS A CA 1
ATOM 763 C C . CYS A 1 101 ? 29.980 -24.954 -34.434 1.00 28.47 101 CYS A C 1
ATOM 765 O O . CYS A 1 101 ? 30.315 -24.792 -35.605 1.00 28.47 101 CYS A O 1
ATOM 767 N N . THR A 1 102 ? 29.943 -26.153 -33.856 1.00 33.78 102 THR A N 1
ATOM 768 C CA . THR A 1 102 ? 29.944 -27.417 -34.609 1.00 33.78 102 THR A CA 1
ATOM 769 C C . THR A 1 102 ? 29.093 -28.461 -33.869 1.00 33.78 102 THR A C 1
ATOM 771 O O . THR A 1 102 ? 29.042 -28.436 -32.639 1.00 33.78 102 THR A O 1
ATOM 774 N N . PRO A 1 103 ? 28.362 -29.338 -34.584 1.00 44.12 103 PRO A N 1
ATOM 775 C CA . PRO A 1 103 ? 27.360 -30.224 -33.988 1.00 44.12 103 PRO A CA 1
ATOM 776 C C . PRO A 1 103 ? 27.907 -31.629 -33.701 1.00 44.12 103 PRO A C 1
ATOM 778 O O . PRO A 1 103 ? 28.920 -32.022 -34.274 1.00 44.12 103 PRO A O 1
ATOM 781 N N . LEU A 1 104 ? 27.158 -32.438 -32.937 1.00 32.78 104 LEU A N 1
ATOM 782 C CA . LEU A 1 104 ? 27.092 -33.889 -33.165 1.00 32.78 104 LEU A CA 1
ATOM 783 C C . LEU A 1 104 ? 25.820 -34.534 -32.581 1.00 32.78 104 LEU A C 1
ATOM 785 O O . LEU A 1 104 ? 25.106 -33.952 -31.766 1.00 32.78 104 LEU A O 1
ATOM 789 N N . SER A 1 105 ? 25.512 -35.719 -33.102 1.00 30.16 105 SER A N 1
ATOM 790 C CA . SER A 1 105 ? 24.190 -36.349 -33.130 1.00 30.16 105 SER A CA 1
ATOM 791 C C . SER A 1 105 ? 23.731 -37.053 -31.844 1.00 30.16 105 SER A C 1
ATOM 793 O O . SER A 1 105 ? 24.521 -37.587 -31.071 1.00 30.16 105 SER A O 1
ATOM 795 N N . ARG A 1 106 ? 22.399 -37.175 -31.733 1.00 35.88 106 ARG A N 1
ATOM 796 C CA . ARG A 1 106 ? 21.656 -38.259 -31.048 1.00 35.88 106 ARG A CA 1
ATOM 797 C C . ARG A 1 106 ? 22.274 -39.655 -31.293 1.00 35.88 106 ARG A C 1
ATOM 799 O O . ARG A 1 106 ? 22.788 -39.896 -32.385 1.00 35.88 106 ARG A O 1
ATOM 806 N N . PRO A 1 107 ? 22.096 -40.608 -30.357 1.00 43.28 107 PRO A N 1
ATOM 807 C CA . PRO A 1 107 ? 20.949 -41.527 -30.467 1.00 43.28 107 PRO A CA 1
ATOM 808 C C . PRO A 1 107 ? 20.084 -41.602 -29.188 1.00 43.28 107 PRO A C 1
ATOM 810 O O . PRO A 1 107 ? 20.203 -40.768 -28.294 1.00 43.28 107 PRO A O 1
ATOM 813 N N . ALA A 1 108 ? 19.132 -42.540 -29.154 1.00 29.78 108 ALA A N 1
ATOM 814 C CA . ALA A 1 108 ? 18.097 -42.664 -28.124 1.00 29.78 108 ALA A CA 1
ATOM 815 C C . ALA A 1 108 ? 18.312 -43.867 -27.186 1.00 29.78 108 ALA A C 1
ATOM 817 O O . ALA A 1 108 ? 18.984 -44.826 -27.556 1.00 29.78 108 ALA A O 1
ATOM 818 N N . SER A 1 109 ? 17.624 -43.848 -26.040 1.00 32.94 109 SER A N 1
ATOM 819 C CA . SER A 1 109 ? 17.330 -45.031 -25.218 1.00 32.94 109 SER A CA 1
ATOM 820 C C . SER A 1 109 ? 15.855 -45.016 -24.818 1.00 32.94 109 SER A C 1
ATOM 822 O O . SER A 1 109 ? 15.335 -43.977 -24.412 1.00 32.94 109 SER A O 1
ATOM 824 N N . SER A 1 110 ? 15.180 -46.158 -24.949 1.00 31.34 110 SER A N 1
ATOM 825 C CA . SER A 1 110 ? 13.725 -46.289 -24.811 1.00 31.34 110 SER A CA 1
ATOM 826 C C . SER A 1 110 ? 13.319 -47.390 -23.826 1.00 31.34 110 SER A C 1
ATOM 828 O O . SER A 1 110 ? 13.588 -48.565 -24.062 1.00 31.34 110 SER A O 1
ATOM 830 N N . VAL A 1 111 ? 12.600 -47.006 -22.773 1.00 34.69 111 VAL A N 1
ATOM 831 C CA . VAL A 1 111 ? 11.821 -47.863 -21.854 1.00 34.69 111 VAL A CA 1
ATOM 832 C C . VAL A 1 111 ? 10.681 -46.945 -21.368 1.00 34.69 111 VAL A C 1
ATOM 834 O O . VAL A 1 111 ? 10.952 -45.795 -21.038 1.00 34.69 111 VAL A O 1
ATOM 837 N N . SER A 1 112 ? 9.380 -47.244 -21.476 1.00 30.11 112 SER A N 1
ATOM 838 C CA . SER A 1 112 ? 8.623 -48.454 -21.100 1.00 30.11 112 SER A CA 1
ATOM 839 C C . SER A 1 112 ? 8.777 -48.768 -19.599 1.00 30.11 112 SER A C 1
ATOM 841 O O . SER A 1 112 ? 9.889 -48.756 -19.092 1.00 30.11 112 SER A O 1
ATOM 843 N N . SER A 1 113 ? 7.729 -49.005 -18.805 1.00 31.03 113 SER A N 1
ATOM 844 C CA . SER A 1 113 ? 6.342 -49.390 -19.127 1.00 31.03 113 SER A CA 1
ATOM 845 C C . SER A 1 113 ? 5.314 -48.687 -18.215 1.00 31.03 113 SER A C 1
ATOM 847 O O . SER A 1 113 ? 5.684 -48.031 -17.245 1.00 31.03 113 SER A O 1
ATOM 849 N N . SER A 1 114 ? 4.018 -48.828 -18.520 1.00 35.28 114 SER A N 1
ATOM 850 C CA . SER A 1 114 ? 2.898 -48.244 -17.748 1.00 35.28 114 SER A CA 1
ATOM 851 C C . SER A 1 114 ? 2.328 -49.235 -16.682 1.00 35.28 114 SER A C 1
ATOM 853 O O . SER A 1 114 ? 3.100 -50.075 -16.220 1.00 35.28 114 SER A O 1
ATOM 855 N N . PRO A 1 115 ? 1.092 -49.130 -16.132 1.00 43.56 115 PRO A N 1
ATOM 856 C CA . PRO A 1 115 ? 0.937 -49.002 -14.678 1.00 43.56 115 PRO A CA 1
ATOM 857 C C . PRO A 1 115 ? 0.213 -50.166 -13.968 1.00 43.56 115 PRO A C 1
ATOM 859 O O . PRO A 1 115 ? -0.686 -50.807 -14.513 1.00 43.56 115 PRO A O 1
ATOM 862 N N . THR A 1 116 ? 0.508 -50.368 -12.681 1.00 33.84 116 THR A N 1
ATOM 863 C CA . THR A 1 116 ? -0.195 -51.329 -11.813 1.00 33.84 116 THR A CA 1
ATOM 864 C C . THR A 1 116 ? -1.444 -50.718 -11.166 1.00 33.84 116 THR A C 1
ATOM 866 O O . THR A 1 116 ? -1.376 -49.925 -10.233 1.00 33.84 116 THR A O 1
ATOM 869 N N . SER A 1 117 ? -2.618 -51.121 -11.659 1.00 31.73 117 SER A N 1
ATOM 870 C CA . SER A 1 117 ? -3.936 -50.757 -11.109 1.00 31.73 117 SER A CA 1
ATOM 871 C C . SER A 1 117 ? -4.553 -51.905 -10.295 1.00 31.73 117 SER A C 1
ATOM 873 O O . SER A 1 117 ? -4.317 -53.057 -10.652 1.00 31.73 117 SER A O 1
ATOM 875 N N . ARG A 1 118 ? -5.442 -51.571 -9.329 1.00 32.94 118 ARG A N 1
ATOM 876 C CA . ARG A 1 118 ? -6.454 -52.394 -8.587 1.00 32.94 118 ARG A CA 1
ATOM 877 C C . ARG A 1 118 ? -6.250 -52.454 -7.046 1.00 32.94 118 ARG A C 1
ATOM 879 O O . ARG A 1 118 ? -5.121 -52.343 -6.591 1.00 32.94 118 ARG A O 1
ATOM 886 N N . PRO A 1 119 ? -7.314 -52.692 -6.239 1.00 46.25 119 PRO A N 1
ATOM 887 C CA . PRO A 1 119 ? -8.564 -51.920 -6.234 1.00 46.25 119 PRO A CA 1
ATOM 888 C C . PRO A 1 119 ? -9.123 -51.657 -4.803 1.00 46.25 119 PRO A C 1
ATOM 890 O O . PRO A 1 119 ? -8.541 -52.033 -3.792 1.00 46.25 119 PRO A O 1
ATOM 893 N N . HIS A 1 120 ? -10.310 -51.041 -4.740 1.00 33.41 120 HIS A N 1
ATOM 894 C CA . HIS A 1 120 ? -11.156 -50.828 -3.553 1.00 33.41 120 HIS A CA 1
ATOM 895 C C . HIS A 1 120 ? -11.108 -51.879 -2.424 1.00 33.41 120 HIS A C 1
ATOM 897 O O . HIS A 1 120 ? -11.310 -53.071 -2.663 1.00 33.41 120 HIS A O 1
ATOM 903 N N . ARG A 1 121 ? -11.236 -51.384 -1.181 1.00 30.02 121 ARG A N 1
ATOM 904 C CA . ARG A 1 121 ? -12.280 -51.909 -0.282 1.00 30.02 121 ARG A CA 1
ATOM 905 C C . ARG A 1 121 ? -12.883 -50.849 0.647 1.00 30.02 121 ARG A C 1
ATOM 907 O O . ARG A 1 121 ? -12.330 -50.527 1.690 1.00 30.02 121 ARG A O 1
ATOM 914 N N . SER A 1 122 ? -14.067 -50.353 0.293 1.00 34.47 122 SER A N 1
ATOM 915 C CA . SER A 1 122 ? -14.976 -49.730 1.259 1.00 34.47 122 SER A CA 1
ATOM 916 C C . SER A 1 122 ? -15.728 -50.821 2.032 1.00 34.47 122 SER A C 1
ATOM 918 O O . SER A 1 122 ? -15.965 -51.915 1.512 1.00 34.47 122 SER A O 1
ATOM 920 N N . ARG A 1 123 ? -16.128 -50.545 3.279 1.00 31.19 123 ARG A N 1
ATOM 921 C CA . ARG A 1 123 ? -17.037 -51.419 4.034 1.00 31.19 123 ARG A CA 1
ATOM 922 C C . ARG A 1 123 ? -18.080 -50.576 4.762 1.00 31.19 123 ARG A C 1
ATOM 924 O O . ARG A 1 123 ? -17.734 -49.637 5.470 1.00 31.19 123 ARG A O 1
ATOM 931 N N . ARG A 1 124 ? -19.357 -50.882 4.520 1.00 32.59 124 ARG A N 1
ATOM 932 C CA . ARG A 1 124 ? -20.502 -50.202 5.140 1.00 32.59 124 ARG A CA 1
ATOM 933 C C . ARG A 1 124 ? -20.764 -50.715 6.560 1.00 32.59 124 ARG A C 1
ATOM 935 O O . ARG A 1 124 ? -20.357 -51.815 6.917 1.00 32.59 124 ARG A O 1
ATOM 942 N N . ALA A 1 125 ? -21.495 -49.871 7.285 1.00 32.91 125 ALA A N 1
ATOM 943 C CA . ALA A 1 125 ? -22.203 -50.068 8.545 1.00 32.91 125 ALA A CA 1
ATOM 944 C C . ALA A 1 125 ? -22.577 -51.506 8.959 1.00 32.91 125 ALA A C 1
ATOM 946 O O . ALA A 1 125 ? -23.055 -52.300 8.151 1.00 32.91 125 ALA A O 1
ATOM 947 N N . ALA A 1 126 ? -22.524 -51.736 10.275 1.00 31.92 126 ALA A N 1
ATOM 948 C CA . ALA A 1 126 ? -23.325 -52.738 10.968 1.00 31.92 126 ALA A CA 1
ATOM 949 C C . ALA A 1 126 ? -23.786 -52.189 12.335 1.00 31.92 126 ALA A C 1
ATOM 951 O O . ALA A 1 126 ? -22.986 -52.026 13.250 1.00 31.92 126 ALA A O 1
ATOM 952 N N . SER A 1 127 ? -25.089 -51.935 12.441 1.00 35.09 127 SER A N 1
ATOM 953 C CA . SER A 1 127 ? -25.876 -51.799 13.677 1.00 35.09 127 SER A CA 1
ATOM 954 C C . SER A 1 127 ? -27.119 -52.673 13.447 1.00 35.09 127 SER A C 1
ATOM 956 O O . SER A 1 127 ? -27.606 -52.680 12.312 1.00 35.09 127 SER A O 1
ATOM 958 N N . PRO A 1 128 ? -27.622 -53.430 14.442 1.00 43.03 128 PRO A N 1
ATOM 959 C CA . PRO A 1 128 ? -28.286 -52.812 15.593 1.00 43.03 128 PRO A CA 1
ATOM 960 C C . PRO A 1 128 ? -27.994 -53.463 16.960 1.00 43.03 128 PRO A C 1
ATOM 962 O O . PRO A 1 128 ? -27.688 -54.646 17.060 1.00 43.03 128 PRO A O 1
ATOM 965 N N . GLY A 1 129 ? -28.192 -52.689 18.031 1.00 32.03 129 GLY A N 1
ATOM 966 C CA . GLY A 1 129 ? -28.262 -53.177 19.413 1.00 32.03 129 GLY A CA 1
ATOM 967 C C . GLY A 1 129 ? -29.389 -52.458 20.152 1.00 32.03 129 GLY A C 1
ATOM 968 O O . GLY A 1 129 ? -29.337 -51.242 20.331 1.00 32.03 129 GLY A O 1
ATOM 969 N N . SER A 1 130 ? -30.447 -53.179 20.519 1.00 35.97 130 SER A N 1
ATOM 970 C CA . SER A 1 130 ? -31.698 -52.607 21.024 1.00 35.97 130 SER A CA 1
ATOM 971 C C . SER A 1 130 ? -31.761 -52.578 22.554 1.00 35.97 130 SER A C 1
ATOM 973 O O . SER A 1 130 ? -31.982 -53.602 23.192 1.00 35.97 130 SER A O 1
ATOM 975 N N . HIS A 1 131 ? -31.698 -51.386 23.158 1.00 36.69 131 HIS A N 1
ATOM 976 C CA . HIS A 1 131 ? -32.098 -51.204 24.558 1.00 36.69 131 HIS A CA 1
ATOM 977 C C . HIS A 1 131 ? -33.138 -50.096 24.731 1.00 36.69 131 HIS A C 1
ATOM 979 O O . HIS A 1 131 ? -32.866 -48.901 24.650 1.00 36.69 131 HIS A O 1
ATOM 985 N N . ARG A 1 132 ? -34.364 -50.545 25.003 1.00 36.84 132 ARG A N 1
ATOM 986 C CA . ARG A 1 132 ? -35.548 -49.738 25.295 1.00 36.84 132 ARG A CA 1
ATOM 987 C C . ARG A 1 132 ? -35.410 -49.115 26.689 1.00 36.84 132 ARG A C 1
ATOM 989 O O . ARG A 1 132 ? -35.462 -49.837 27.680 1.00 36.84 132 ARG A O 1
ATOM 996 N N . ARG A 1 133 ? -35.282 -47.788 26.784 1.00 37.81 133 ARG A N 1
ATOM 997 C CA . ARG A 1 133 ? -35.458 -47.044 28.044 1.00 37.81 133 ARG A CA 1
ATOM 998 C C . ARG A 1 133 ? -36.576 -46.024 27.883 1.00 37.81 133 ARG A C 1
ATOM 1000 O O . ARG A 1 133 ? -36.486 -45.127 27.053 1.00 37.81 133 ARG A O 1
ATOM 1007 N N . GLN A 1 134 ? -37.637 -46.205 28.663 1.00 37.66 134 GLN A N 1
ATOM 1008 C CA . GLN A 1 134 ? -38.717 -45.233 28.791 1.00 37.66 134 GLN A CA 1
ATOM 1009 C C . GLN A 1 134 ? -38.203 -44.019 29.570 1.00 37.66 134 GLN A C 1
ATOM 1011 O O . GLN A 1 134 ? -37.507 -44.186 30.569 1.00 37.66 134 GLN A O 1
ATOM 1016 N N . TRP A 1 135 ? -38.595 -42.824 29.140 1.00 36.84 135 TRP A N 1
ATOM 1017 C CA . TRP A 1 135 ? -38.499 -41.602 29.933 1.00 36.84 135 TRP A CA 1
ATOM 1018 C C . TRP A 1 135 ? -39.848 -40.892 29.875 1.00 36.84 135 TRP A C 1
ATOM 1020 O O . TRP A 1 135 ? -40.449 -40.762 28.810 1.00 36.84 135 TRP A O 1
ATOM 1030 N N . THR A 1 136 ? -40.356 -40.516 31.043 1.00 38.16 136 THR A N 1
ATOM 1031 C CA . THR A 1 136 ? -41.697 -39.958 31.238 1.00 38.16 136 THR A CA 1
ATOM 1032 C C . THR A 1 136 ? -41.754 -38.483 30.855 1.00 38.16 136 THR A C 1
ATOM 1034 O O . THR A 1 136 ? -40.864 -37.710 31.206 1.00 38.16 136 THR A O 1
ATOM 1037 N N . CYS A 1 137 ? -42.830 -38.071 30.186 1.00 32.91 137 CYS A N 1
ATOM 1038 C CA . CYS A 1 137 ? -43.074 -36.670 29.859 1.00 32.91 137 CYS A CA 1
ATOM 1039 C C . CYS A 1 137 ? -43.491 -35.877 31.110 1.00 32.91 137 CYS A C 1
ATOM 1041 O O . CYS A 1 137 ? -44.649 -35.933 31.513 1.00 32.91 137 CYS A O 1
ATOM 1043 N N . SER A 1 138 ? -42.569 -35.096 31.676 1.00 37.34 138 SER A N 1
ATOM 1044 C CA . SER A 1 138 ? -42.876 -34.057 32.669 1.00 37.34 138 SER A CA 1
ATOM 1045 C C . SER A 1 138 ? -42.795 -32.684 32.002 1.00 37.34 138 SER A C 1
ATOM 1047 O O . SER A 1 138 ? -41.710 -32.140 31.801 1.00 37.34 138 SER A O 1
ATOM 1049 N N . SER A 1 139 ? -43.943 -32.139 31.601 1.00 40.25 139 SER A N 1
ATOM 1050 C CA . SER A 1 139 ? -44.039 -30.876 30.865 1.00 40.25 139 SER A CA 1
ATOM 1051 C C . SER A 1 139 ? -44.067 -29.663 31.801 1.00 40.25 139 SER A C 1
ATOM 1053 O O . SER A 1 139 ? -45.141 -29.200 32.187 1.00 40.25 139 SER A O 1
ATOM 1055 N N . THR A 1 140 ? -42.897 -29.109 32.123 1.00 38.28 140 THR A N 1
ATOM 1056 C CA . THR A 1 140 ? -42.787 -27.820 32.829 1.00 38.28 140 THR A CA 1
ATOM 1057 C C . THR A 1 140 ? -42.428 -26.723 31.828 1.00 38.28 140 THR A C 1
ATOM 1059 O O . THR A 1 140 ? -41.292 -26.632 31.364 1.00 38.28 140 THR A O 1
ATOM 1062 N N . SER A 1 141 ? -43.408 -25.902 31.448 1.00 40.59 141 SER A N 1
ATOM 1063 C CA . SER A 1 141 ? -43.257 -24.872 30.415 1.00 40.59 141 SER A CA 1
ATOM 1064 C C . SER A 1 141 ? -42.497 -23.641 30.924 1.00 40.59 141 SER A C 1
ATOM 1066 O O . SER A 1 141 ? -43.098 -22.680 31.407 1.00 40.59 141 SER A O 1
ATOM 1068 N N . THR A 1 142 ? -41.171 -23.645 30.786 1.00 41.62 142 THR A N 1
ATOM 1069 C CA . THR A 1 142 ? -40.347 -22.440 30.967 1.00 41.62 142 THR A CA 1
ATOM 1070 C C . THR A 1 142 ? -40.733 -21.388 29.915 1.00 41.62 142 THR A C 1
ATOM 1072 O O . THR A 1 142 ? -40.720 -21.714 28.724 1.00 41.62 142 THR A O 1
ATOM 1075 N N . PRO A 1 143 ? -41.053 -20.133 30.289 1.00 44.50 143 PRO A N 1
ATOM 1076 C CA . PRO A 1 143 ? -41.345 -19.088 29.311 1.00 44.50 143 PRO A CA 1
ATOM 1077 C C . PRO A 1 143 ? -40.108 -18.813 28.438 1.00 44.50 143 PRO A C 1
ATOM 1079 O O . PRO A 1 143 ? -38.980 -18.882 28.940 1.00 44.50 143 PRO A O 1
ATOM 1082 N N . PRO A 1 144 ? -40.275 -18.492 27.140 1.00 41.16 144 PRO A N 1
ATOM 1083 C CA . PRO A 1 144 ? -39.148 -18.286 26.239 1.00 41.16 144 PRO A CA 1
ATOM 1084 C C . PRO A 1 144 ? -38.296 -17.115 26.734 1.00 41.16 144 PRO A C 1
ATOM 1086 O O . PRO A 1 144 ? -38.728 -15.961 26.726 1.00 41.16 144 PRO A O 1
ATOM 1089 N N . ARG A 1 145 ? -37.071 -17.419 27.180 1.00 43.94 145 ARG A N 1
ATOM 1090 C CA . ARG A 1 145 ? -36.122 -16.414 27.667 1.00 43.94 145 ARG A CA 1
ATOM 1091 C C . ARG A 1 145 ? -35.864 -15.424 26.534 1.00 43.94 145 ARG A C 1
ATOM 1093 O O . ARG A 1 145 ? -35.248 -15.800 25.537 1.00 43.94 145 ARG A O 1
ATOM 1100 N N . ARG A 1 146 ? -36.365 -14.189 26.691 1.00 43.59 146 ARG A N 1
ATOM 1101 C CA . ARG A 1 146 ? -36.272 -13.092 25.711 1.00 43.59 146 ARG A CA 1
ATOM 1102 C C . ARG A 1 146 ? -34.875 -13.096 25.101 1.00 43.59 146 ARG A C 1
ATOM 1104 O O . ARG A 1 146 ? -33.903 -12.973 25.845 1.00 43.59 146 ARG A O 1
ATOM 1111 N N . ALA A 1 147 ? -34.793 -13.307 23.786 1.00 38.41 147 ALA A N 1
ATOM 1112 C CA . ALA A 1 147 ? -33.520 -13.523 23.116 1.00 38.41 147 ALA A CA 1
ATOM 1113 C C . ALA A 1 147 ? -32.579 -12.356 23.430 1.00 38.41 147 ALA A C 1
ATOM 1115 O O . ALA A 1 147 ? -32.864 -11.208 23.083 1.00 38.41 147 ALA A O 1
ATOM 1116 N N . SER A 1 148 ? -31.482 -12.651 24.130 1.00 40.94 148 SER A N 1
ATOM 1117 C CA . SER A 1 148 ? -30.385 -11.705 24.284 1.00 40.94 148 SER A CA 1
ATOM 1118 C C . SER A 1 148 ? -29.952 -11.299 22.873 1.00 40.94 148 SER A C 1
ATOM 1120 O O . SER A 1 148 ? -29.790 -12.201 22.042 1.00 40.94 148 SER A O 1
ATOM 1122 N N . PRO A 1 149 ? -29.798 -9.998 22.563 1.00 44.44 149 PRO A N 1
ATOM 1123 C CA . PRO A 1 149 ? -29.276 -9.604 21.262 1.00 44.44 149 PRO A CA 1
ATOM 1124 C C . PRO A 1 149 ? -27.941 -10.321 21.063 1.00 44.44 149 PRO A C 1
ATOM 1126 O O . PRO A 1 149 ? -27.136 -10.380 21.993 1.00 44.44 149 PRO A O 1
ATOM 1129 N N . MET A 1 150 ? -27.732 -10.920 19.888 1.00 41.12 150 MET A N 1
ATOM 1130 C CA . MET A 1 150 ? -26.476 -11.604 19.590 1.00 41.12 150 MET A CA 1
ATOM 1131 C C . MET A 1 150 ? -25.340 -10.600 19.762 1.00 41.12 150 MET A C 1
ATOM 1133 O O . MET A 1 150 ? -25.252 -9.647 18.990 1.00 41.12 150 MET A O 1
ATOM 1137 N N . THR A 1 151 ? -24.501 -10.791 20.784 1.00 53.12 151 THR A N 1
ATOM 1138 C CA . THR A 1 151 ? -23.392 -9.885 21.087 1.00 53.12 151 THR A CA 1
ATOM 1139 C C . THR A 1 151 ? -22.408 -9.930 19.925 1.00 53.12 151 THR A C 1
ATOM 1141 O O . THR A 1 151 ? -21.597 -10.849 19.820 1.00 53.12 151 THR A O 1
ATOM 1144 N N . GLN A 1 152 ? -22.538 -8.972 19.007 1.00 64.75 152 GLN A N 1
ATOM 1145 C CA . GLN A 1 152 ? -21.825 -8.937 17.736 1.00 64.75 152 GLN A CA 1
ATOM 1146 C C . GLN A 1 152 ? -20.330 -8.755 18.022 1.00 64.75 152 GLN A C 1
ATOM 1148 O O . GLN A 1 152 ? -19.867 -7.647 18.264 1.00 64.75 152 GLN A O 1
ATOM 1153 N N . THR A 1 153 ? -19.583 -9.859 18.083 1.00 85.38 153 THR A N 1
ATOM 1154 C CA . THR A 1 153 ? -18.185 -9.833 18.527 1.00 85.38 153 THR A CA 1
ATOM 1155 C C . THR A 1 153 ? -17.300 -9.205 17.455 1.00 85.38 153 THR A C 1
ATOM 1157 O O . THR A 1 153 ? -17.056 -9.806 16.409 1.00 85.38 153 THR A O 1
ATOM 1160 N N . TYR A 1 154 ? -16.816 -7.996 17.726 1.00 93.69 154 TYR A N 1
ATOM 1161 C CA . TYR A 1 154 ? -15.807 -7.315 16.921 1.00 93.69 154 TYR A CA 1
ATOM 1162 C C . TYR A 1 154 ? -14.405 -7.808 17.296 1.00 93.69 154 TYR A C 1
ATOM 1164 O O . TYR A 1 154 ? -14.114 -8.038 18.471 1.00 93.69 154 TYR A O 1
ATOM 1172 N N . VAL A 1 155 ? -13.521 -7.964 16.309 1.00 95.88 155 VAL A N 1
ATOM 1173 C CA . VAL A 1 155 ? -12.118 -8.333 16.552 1.00 95.88 155 VAL A CA 1
ATOM 1174 C C . VAL A 1 155 ? -11.307 -7.082 16.893 1.00 95.88 155 VAL A C 1
ATOM 1176 O O . VAL A 1 155 ? -11.300 -6.133 16.116 1.00 95.88 155 VAL A O 1
ATOM 1179 N N . ASP A 1 156 ? -10.590 -7.076 18.017 1.00 96.81 156 ASP A N 1
ATOM 1180 C CA . ASP A 1 156 ? -9.629 -6.014 18.352 1.00 96.81 156 ASP A CA 1
ATOM 1181 C C . ASP A 1 156 ? -8.538 -5.937 17.264 1.00 96.81 156 ASP A C 1
ATOM 1183 O O . ASP A 1 156 ? -7.691 -6.830 17.141 1.00 96.81 156 ASP A O 1
ATOM 1187 N N . ALA A 1 157 ? -8.575 -4.881 16.447 1.00 97.75 157 ALA A N 1
ATOM 1188 C CA . ALA A 1 157 ? -7.674 -4.727 15.308 1.00 97.75 157 ALA A CA 1
ATOM 1189 C C . ALA A 1 157 ? -6.208 -4.534 15.731 1.00 97.75 157 ALA A C 1
ATOM 1191 O O . ALA A 1 157 ? -5.300 -5.012 15.045 1.00 97.75 157 ALA A O 1
ATOM 1192 N N . ALA A 1 158 ? -5.959 -3.925 16.894 1.00 96.88 158 ALA A N 1
ATOM 1193 C CA . ALA A 1 158 ? -4.613 -3.768 17.440 1.00 96.88 158 ALA A CA 1
ATOM 1194 C C . ALA A 1 158 ? -4.008 -5.108 17.917 1.00 96.88 158 ALA A C 1
ATOM 1196 O O . ALA A 1 158 ? -2.787 -5.204 18.089 1.00 96.88 158 ALA A O 1
ATOM 1197 N N . ARG A 1 159 ? -4.823 -6.169 18.053 1.00 96.56 159 ARG A N 1
ATOM 1198 C CA . ARG A 1 159 ? -4.386 -7.550 18.352 1.00 96.56 159 ARG A CA 1
ATOM 1199 C C . ARG A 1 159 ? -4.276 -8.480 17.144 1.00 96.56 159 ARG A C 1
ATOM 1201 O O . ARG A 1 159 ? -3.789 -9.596 17.315 1.00 96.56 159 ARG A O 1
ATOM 1208 N N . LEU A 1 160 ? -4.680 -8.061 15.940 1.00 96.81 160 LEU A N 1
ATOM 1209 C CA . LEU A 1 160 ? -4.428 -8.847 14.722 1.00 96.81 160 LEU A CA 1
ATOM 1210 C C . LEU A 1 160 ? -2.921 -9.140 14.602 1.00 96.81 160 LEU A C 1
ATOM 1212 O O . LEU A 1 160 ? -2.129 -8.228 14.837 1.00 96.81 160 LEU A O 1
ATOM 1216 N N . PRO A 1 161 ? -2.480 -10.357 14.241 1.00 95.38 161 PRO A N 1
ATOM 1217 C CA . PRO A 1 161 ? -1.056 -10.628 14.080 1.00 95.38 161 PRO A CA 1
ATOM 1218 C C . PRO A 1 161 ? -0.473 -9.750 12.965 1.00 95.38 161 PRO A C 1
ATOM 1220 O O . PRO A 1 161 ? -1.082 -9.586 11.907 1.00 95.38 161 PRO A O 1
ATOM 1223 N N . GLN A 1 162 ? 0.718 -9.190 13.191 1.00 93.81 162 GLN A N 1
ATOM 1224 C CA . GLN A 1 162 ? 1.485 -8.578 12.107 1.00 93.81 162 GLN A CA 1
ATOM 1225 C C . GLN A 1 162 ? 1.952 -9.677 11.143 1.00 93.81 162 GLN A C 1
ATOM 1227 O O . GLN A 1 162 ? 2.381 -10.742 11.587 1.00 93.81 162 G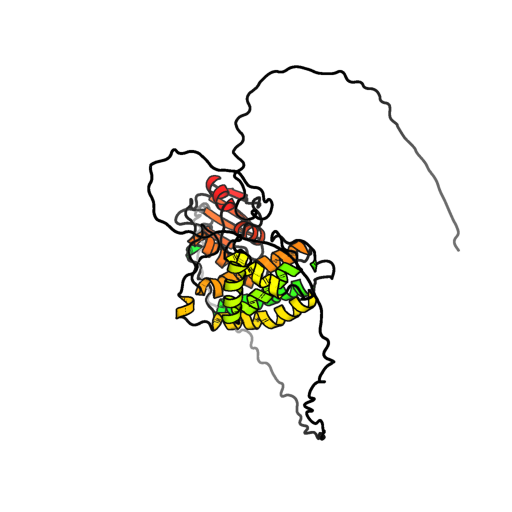LN A O 1
ATOM 1232 N N . THR A 1 163 ? 1.902 -9.393 9.842 1.00 95.31 163 THR A N 1
ATOM 1233 C CA . THR A 1 163 ? 2.435 -10.254 8.774 1.00 95.31 163 THR A CA 1
ATOM 1234 C C . THR A 1 163 ? 3.867 -10.708 9.068 1.00 95.31 163 THR A C 1
ATOM 1236 O O . THR A 1 163 ? 4.764 -9.880 9.237 1.00 95.31 163 THR A O 1
ATOM 1239 N N . ASP A 1 164 ? 4.091 -12.022 9.096 1.00 93.56 164 ASP A N 1
ATOM 1240 C CA . ASP A 1 164 ? 5.425 -12.624 9.095 1.00 93.56 164 ASP A CA 1
ATOM 1241 C C . ASP A 1 164 ? 6.005 -12.725 7.667 1.00 93.56 164 ASP A C 1
ATOM 1243 O O . ASP A 1 164 ? 5.321 -12.481 6.672 1.00 93.56 164 ASP A O 1
ATOM 1247 N N . ARG A 1 165 ? 7.281 -13.103 7.535 1.00 94.31 165 ARG A N 1
ATOM 1248 C CA . ARG A 1 165 ? 7.967 -13.119 6.230 1.00 94.31 165 ARG A CA 1
ATOM 1249 C C . ARG A 1 165 ? 7.391 -14.132 5.245 1.00 94.31 165 ARG A C 1
ATOM 1251 O O . ARG A 1 165 ? 7.392 -13.860 4.045 1.00 94.31 165 ARG A O 1
ATOM 1258 N N . ASP A 1 166 ? 6.927 -15.277 5.730 1.00 96.06 166 ASP A N 1
ATOM 1259 C CA . ASP A 1 166 ? 6.476 -16.379 4.884 1.00 96.06 166 ASP A CA 1
ATOM 1260 C C . ASP A 1 166 ? 5.039 -16.105 4.423 1.00 96.06 166 ASP A C 1
ATOM 1262 O O . ASP A 1 166 ? 4.725 -16.228 3.237 1.00 96.06 166 ASP A O 1
ATOM 1266 N N . ARG A 1 167 ? 4.195 -15.573 5.318 1.00 97.62 167 ARG A N 1
ATOM 1267 C CA . ARG A 1 167 ? 2.896 -14.985 4.967 1.00 97.62 167 ARG A CA 1
ATOM 1268 C C . ARG A 1 167 ? 3.044 -13.821 3.986 1.00 97.62 167 ARG A C 1
ATOM 1270 O O . ARG A 1 167 ? 2.304 -13.776 3.005 1.00 97.62 167 ARG A O 1
ATOM 1277 N N . SER A 1 168 ? 4.008 -12.922 4.198 1.00 97.81 168 SER A N 1
ATOM 1278 C CA . SER A 1 168 ? 4.294 -11.809 3.280 1.00 97.81 168 SER A CA 1
ATOM 1279 C C . SER A 1 168 ? 4.721 -12.291 1.896 1.00 97.81 168 SER A C 1
ATOM 1281 O O . SER A 1 168 ? 4.311 -11.701 0.893 1.00 97.81 168 SER A O 1
ATOM 1283 N N . ALA A 1 169 ? 5.519 -13.362 1.827 1.00 98.25 169 ALA A N 1
ATOM 1284 C CA . ALA A 1 169 ? 5.936 -13.958 0.566 1.00 98.25 169 ALA A CA 1
ATOM 1285 C C . ALA A 1 169 ? 4.742 -14.555 -0.191 1.00 98.25 169 ALA A C 1
ATOM 1287 O O . ALA A 1 169 ? 4.546 -14.227 -1.359 1.00 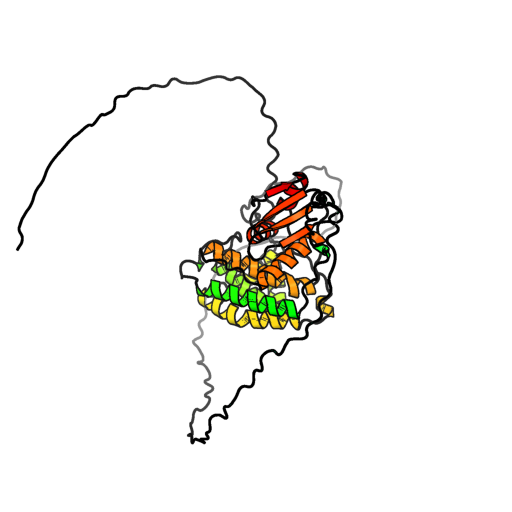98.25 169 ALA A O 1
ATOM 1288 N N . LEU A 1 170 ? 3.896 -15.342 0.484 1.00 98.25 170 LEU A N 1
ATOM 1289 C CA . LEU A 1 170 ? 2.683 -15.922 -0.106 1.00 98.25 170 LEU A CA 1
ATOM 1290 C C . LEU A 1 170 ? 1.707 -14.848 -0.614 1.00 98.25 170 LEU A C 1
ATOM 1292 O O . LEU A 1 170 ? 1.200 -14.953 -1.730 1.00 98.25 170 LEU A O 1
ATOM 1296 N N . VAL A 1 171 ? 1.469 -13.798 0.179 1.00 98.44 171 VAL A N 1
ATOM 1297 C CA . VAL A 1 171 ? 0.592 -12.677 -0.200 1.00 98.44 171 VAL A CA 1
ATOM 1298 C C . VAL A 1 171 ? 1.197 -11.872 -1.351 1.00 98.44 171 VAL A C 1
ATOM 1300 O O . VAL A 1 171 ? 0.485 -11.543 -2.293 1.00 98.44 171 VAL A O 1
ATOM 1303 N N . GLY A 1 172 ? 2.511 -11.634 -1.344 1.00 98.38 172 GLY A N 1
ATOM 1304 C CA . GLY A 1 172 ? 3.208 -10.962 -2.440 1.00 98.38 172 GLY A CA 1
ATOM 1305 C C . GLY A 1 172 ? 3.206 -11.762 -3.746 1.00 98.38 172 GLY A C 1
ATOM 1306 O O . GLY A 1 172 ? 3.021 -11.187 -4.815 1.00 98.38 172 GLY A O 1
ATOM 1307 N N . GLU A 1 173 ? 3.368 -13.087 -3.704 1.00 98.44 173 GLU A N 1
ATOM 1308 C CA . GLU A 1 173 ? 3.297 -13.944 -4.901 1.00 98.44 173 GLU A CA 1
ATOM 1309 C C . GLU A 1 173 ? 1.867 -14.124 -5.446 1.00 98.44 173 GLU A C 1
ATOM 1311 O O . GLU A 1 173 ? 1.697 -14.449 -6.627 1.00 98.44 173 GLU A O 1
ATOM 1316 N N . ALA A 1 174 ? 0.841 -13.908 -4.618 1.00 98.56 174 ALA A N 1
ATOM 1317 C CA . ALA A 1 174 ? -0.556 -13.838 -5.045 1.00 98.56 174 ALA A CA 1
ATOM 1318 C C . ALA A 1 174 ? -0.894 -12.461 -5.647 1.00 98.56 174 ALA A C 1
ATOM 1320 O O . ALA A 1 174 ? -1.364 -12.393 -6.783 1.00 98.56 174 ALA A O 1
ATOM 1321 N N . GLU A 1 175 ? -0.562 -11.372 -4.949 1.00 98.62 175 GLU A N 1
ATOM 1322 C CA . GLU A 1 175 ? -0.826 -10.000 -5.397 1.00 98.62 175 GLU A CA 1
ATOM 1323 C C . GLU A 1 175 ? -0.058 -9.657 -6.679 1.00 98.62 175 GLU A C 1
ATOM 1325 O O . GLU A 1 175 ? -0.638 -9.153 -7.634 1.00 98.62 175 GLU A O 1
ATOM 1330 N N . GLY A 1 176 ? 1.211 -10.065 -6.783 1.00 98.31 176 GLY A N 1
ATOM 1331 C CA . GLY A 1 176 ? 1.984 -9.944 -8.023 1.00 98.31 176 GLY A CA 1
ATOM 1332 C C . GLY A 1 176 ? 1.321 -10.613 -9.224 1.00 98.31 176 GLY A C 1
ATOM 1333 O O . GLY A 1 176 ? 1.359 -10.081 -10.330 1.00 98.31 176 GLY A O 1
ATOM 1334 N N . ARG A 1 177 ? 0.669 -11.761 -9.013 1.00 98.25 177 ARG A N 1
ATOM 1335 C CA . ARG A 1 177 ? -0.068 -12.479 -10.061 1.00 98.25 177 ARG A CA 1
ATOM 1336 C C . ARG A 1 177 ? -1.353 -11.745 -10.433 1.00 98.25 177 ARG A C 1
ATOM 1338 O O . ARG A 1 177 ? -1.638 -11.601 -11.615 1.00 98.25 177 ARG A O 1
ATOM 1345 N N . ALA A 1 178 ? -2.086 -11.235 -9.444 1.00 98.25 178 ALA A N 1
ATOM 1346 C CA . ALA A 1 178 ? -3.268 -10.410 -9.675 1.00 98.25 178 ALA A CA 1
ATOM 1347 C C . ALA A 1 178 ? -2.922 -9.119 -10.443 1.00 98.25 178 ALA A C 1
ATOM 1349 O O . ALA A 1 178 ? -3.645 -8.744 -11.364 1.00 98.25 178 ALA A O 1
ATOM 1350 N N . ALA A 1 179 ? -1.794 -8.477 -10.125 1.00 98.31 179 ALA A N 1
ATOM 1351 C CA . ALA A 1 179 ? -1.315 -7.284 -10.818 1.00 98.31 179 ALA A CA 1
ATOM 1352 C C . ALA A 1 179 ? -0.891 -7.598 -12.261 1.00 98.31 179 ALA A C 1
ATOM 1354 O O . ALA A 1 179 ? -1.328 -6.917 -13.186 1.00 98.31 179 ALA A O 1
ATOM 1355 N N . ILE A 1 180 ? -0.122 -8.673 -12.482 1.00 98.00 180 ILE A N 1
ATOM 1356 C CA . ILE A 1 180 ? 0.252 -9.136 -13.831 1.00 98.00 180 ILE A CA 1
ATOM 1357 C C . ILE A 1 180 ? -0.993 -9.435 -14.681 1.00 98.00 180 ILE A C 1
ATOM 1359 O O . ILE A 1 180 ? -1.020 -9.050 -15.847 1.00 98.00 180 ILE A O 1
ATOM 1363 N N . ASN A 1 181 ? -2.042 -10.036 -14.109 1.00 97.06 181 ASN A N 1
ATOM 1364 C CA . ASN A 1 181 ? -3.293 -10.293 -14.830 1.00 97.06 181 ASN A CA 1
ATOM 1365 C C . ASN A 1 181 ? -3.981 -8.998 -15.310 1.00 97.06 181 ASN A C 1
ATOM 1367 O O . ASN A 1 181 ? -4.568 -8.994 -16.389 1.00 97.06 181 ASN A O 1
ATOM 1371 N N . VAL A 1 182 ? -3.914 -7.894 -14.552 1.00 97.75 182 VAL A N 1
ATOM 1372 C CA . VAL A 1 182 ? -4.412 -6.577 -15.010 1.00 97.75 182 VAL A CA 1
ATOM 1373 C C . VAL A 1 182 ? -3.490 -6.004 -16.091 1.00 97.75 182 VAL A C 1
ATOM 1375 O O . VAL A 1 182 ? -3.964 -5.592 -17.146 1.00 97.75 182 VAL A O 1
ATOM 1378 N N . LEU A 1 183 ? -2.170 -6.051 -15.879 1.00 97.62 183 LEU A N 1
ATOM 1379 C CA . LEU A 1 183 ? -1.168 -5.547 -16.829 1.00 97.62 183 LEU A CA 1
ATOM 1380 C C . LEU A 1 183 ? -1.190 -6.257 -18.196 1.00 97.62 183 LEU A C 1
ATOM 1382 O O . LEU A 1 183 ? -0.824 -5.659 -19.203 1.00 97.62 183 LEU A O 1
ATOM 1386 N N . GLN A 1 184 ? -1.617 -7.521 -18.243 1.00 96.12 184 GLN A N 1
ATOM 1387 C CA . GLN A 1 184 ? -1.764 -8.305 -19.476 1.00 96.12 184 GLN A CA 1
ATOM 1388 C C . GLN A 1 184 ? -3.024 -7.966 -20.293 1.00 96.12 184 GLN A C 1
ATOM 1390 O O . GLN A 1 184 ? -3.148 -8.445 -21.416 1.00 96.12 184 GLN A O 1
ATOM 1395 N N . GLN A 1 185 ? -3.942 -7.156 -19.755 1.00 96.06 185 GLN A N 1
ATOM 1396 C CA . GLN A 1 185 ? -5.186 -6.741 -20.423 1.00 96.06 185 GLN A CA 1
ATOM 1397 C C . GLN A 1 185 ? -5.138 -5.287 -20.938 1.00 96.06 185 GLN A C 1
ATOM 1399 O O . GLN A 1 185 ? -6.151 -4.773 -21.406 1.00 96.06 185 GLN A O 1
ATOM 1404 N N . LEU A 1 186 ? -3.979 -4.624 -20.849 1.00 96.56 186 LEU A N 1
ATOM 1405 C CA . LEU A 1 186 ? -3.785 -3.234 -21.273 1.00 96.56 186 LEU A CA 1
ATOM 1406 C C . LEU A 1 186 ? -3.696 -3.105 -22.800 1.00 96.56 186 LEU A C 1
ATOM 1408 O O . LEU A 1 186 ? -2.858 -3.753 -23.430 1.00 96.56 186 LEU A O 1
ATOM 1412 N N . GLY A 1 187 ? -4.513 -2.224 -23.378 1.00 94.06 187 GLY A N 1
ATOM 1413 C CA . GLY A 1 187 ? -4.397 -1.798 -24.773 1.00 94.06 187 GLY A CA 1
ATOM 1414 C C . GLY A 1 187 ? -3.355 -0.690 -24.973 1.00 94.06 187 GLY A C 1
ATOM 1415 O O . GLY A 1 187 ? -2.869 -0.083 -24.018 1.00 94.06 187 GLY A O 1
ATOM 1416 N N . ASP A 1 188 ? -3.035 -0.372 -26.230 1.00 94.00 188 ASP A N 1
ATOM 1417 C CA . ASP A 1 188 ? -2.070 0.695 -26.551 1.00 94.00 188 ASP A CA 1
ATOM 1418 C C . ASP A 1 188 ? -2.538 2.091 -26.087 1.00 94.00 188 ASP A C 1
ATOM 1420 O O . ASP A 1 188 ? -1.716 2.938 -25.733 1.00 94.00 188 ASP A O 1
ATOM 1424 N N . GLU A 1 189 ? -3.854 2.323 -26.029 1.00 95.19 189 GLU A N 1
ATOM 1425 C CA . GLU A 1 189 ? -4.448 3.569 -25.525 1.00 95.19 189 GLU A CA 1
ATOM 1426 C C . GLU A 1 189 ? -4.431 3.699 -23.991 1.00 95.19 189 GLU A C 1
ATOM 1428 O O . GLU A 1 189 ? -4.425 4.818 -23.475 1.00 95.19 189 GLU A O 1
ATOM 1433 N N . ASP A 1 190 ? -4.381 2.586 -23.247 1.00 97.62 190 ASP A N 1
ATOM 1434 C CA . ASP A 1 190 ? -4.441 2.609 -21.780 1.00 97.62 190 ASP A CA 1
ATOM 1435 C C . ASP A 1 190 ? -3.215 3.294 -21.167 1.00 97.62 190 ASP A C 1
ATOM 1437 O O . ASP A 1 190 ? -3.323 3.953 -20.135 1.00 97.62 190 ASP A O 1
ATOM 1441 N N . TRP A 1 191 ? -2.053 3.196 -21.822 1.00 97.44 191 TRP A N 1
ATOM 1442 C CA . TRP A 1 191 ? -0.767 3.681 -21.311 1.00 97.44 191 TRP A CA 1
ATOM 1443 C C . TRP A 1 191 ? -0.730 5.171 -20.964 1.00 97.44 191 TRP A C 1
ATOM 1445 O O . TRP A 1 191 ? 0.029 5.552 -20.073 1.00 97.44 191 TRP A O 1
ATOM 1455 N N . GLN A 1 192 ? -1.540 5.985 -21.646 1.00 96.25 192 GLN A N 1
ATOM 1456 C CA . GLN A 1 192 ? -1.633 7.437 -21.446 1.00 96.25 192 GLN A CA 1
ATOM 1457 C C . GLN A 1 192 ? -2.818 7.848 -20.556 1.00 96.25 192 GLN A C 1
ATOM 1459 O O . GLN A 1 192 ? -3.000 9.037 -20.287 1.00 96.25 192 GLN A O 1
ATOM 1464 N N . ARG A 1 193 ? -3.650 6.900 -20.098 1.00 97.88 193 ARG A N 1
ATOM 1465 C CA . ARG A 1 193 ? -4.798 7.224 -19.243 1.00 97.88 193 ARG A CA 1
ATOM 1466 C C . ARG A 1 193 ? -4.322 7.696 -17.861 1.00 97.88 193 ARG A C 1
ATOM 1468 O O . ARG A 1 193 ? -3.402 7.093 -17.300 1.00 97.88 193 ARG A O 1
ATOM 1475 N N . PRO A 1 194 ? -4.932 8.753 -17.293 1.00 97.50 194 PRO A N 1
ATOM 1476 C CA . PRO A 1 194 ? -4.604 9.225 -15.953 1.00 97.50 194 PRO A CA 1
ATOM 1477 C C . PRO A 1 194 ? -5.053 8.210 -14.898 1.00 97.50 194 PRO A C 1
ATOM 1479 O O . PRO A 1 194 ? -6.080 7.548 -15.052 1.00 97.50 194 PRO A O 1
ATOM 1482 N N . THR A 1 195 ? -4.302 8.121 -13.806 1.00 96.19 195 THR A N 1
ATOM 1483 C CA . THR A 1 195 ? -4.615 7.241 -12.670 1.00 96.19 195 THR A CA 1
ATOM 1484 C C . THR A 1 195 ? -5.148 8.039 -11.473 1.00 96.19 195 THR A C 1
ATOM 1486 O O . THR A 1 195 ? -5.108 9.270 -11.462 1.00 96.19 195 THR A O 1
ATOM 1489 N N . ASP A 1 196 ? -5.609 7.350 -10.422 1.00 92.00 196 ASP A N 1
ATOM 1490 C CA . ASP A 1 196 ? -5.902 7.982 -9.123 1.00 92.00 196 ASP A CA 1
ATOM 1491 C C . ASP A 1 196 ? -4.604 8.507 -8.428 1.00 92.00 196 ASP A C 1
ATOM 1493 O O . ASP A 1 196 ? -4.687 9.087 -7.342 1.00 92.00 196 ASP A O 1
ATOM 1497 N N . CYS A 1 197 ? -3.405 8.304 -9.004 1.00 91.38 197 CYS A N 1
ATOM 1498 C CA . CYS A 1 197 ? -2.168 9.004 -8.633 1.00 91.38 197 CYS A CA 1
ATOM 1499 C C . CYS A 1 197 ? -2.044 10.303 -9.445 1.00 91.38 197 CYS A C 1
ATOM 1501 O O . CYS A 1 197 ? -1.871 10.286 -10.664 1.00 91.38 197 CYS A O 1
ATOM 1503 N N . VAL A 1 198 ? -2.089 11.452 -8.765 1.00 87.69 198 VAL A N 1
ATOM 1504 C CA . VAL A 1 198 ? -1.938 12.767 -9.411 1.00 87.69 198 VAL A CA 1
ATOM 1505 C C . VAL A 1 198 ? -0.561 12.876 -10.085 1.00 87.69 198 VAL A C 1
ATOM 1507 O O . VAL A 1 198 ? 0.433 12.391 -9.556 1.00 87.69 198 VAL A O 1
ATOM 1510 N N . GLU A 1 199 ? -0.508 13.533 -11.247 1.00 88.62 199 GLU A N 1
ATOM 1511 C CA . GLU A 1 199 ? 0.651 13.610 -12.162 1.00 88.62 199 GLU A CA 1
ATOM 1512 C C . GLU A 1 199 ? 0.996 12.304 -12.919 1.00 88.62 199 GLU A C 1
ATOM 1514 O O . GLU A 1 199 ? 1.845 12.365 -13.807 1.00 88.62 199 GLU A O 1
ATOM 1519 N N . TRP A 1 200 ? 0.393 11.140 -12.619 1.00 95.50 200 TRP A N 1
ATOM 1520 C CA . TRP A 1 200 ? 0.827 9.842 -13.176 1.00 95.50 200 TRP A CA 1
ATOM 1521 C C . TRP A 1 200 ? -0.193 9.219 -14.148 1.00 95.50 200 TRP A C 1
ATOM 1523 O O . TRP A 1 200 ? -1.339 8.927 -13.785 1.00 95.50 200 TRP A O 1
ATOM 1533 N N . ASP A 1 201 ? 0.263 8.940 -15.372 1.00 97.31 201 ASP A N 1
ATOM 1534 C CA . ASP A 1 201 ? -0.404 8.028 -16.310 1.00 97.31 201 ASP A CA 1
ATOM 1535 C C . ASP A 1 201 ? -0.098 6.552 -15.982 1.00 97.31 201 ASP A C 1
ATOM 1537 O O . ASP A 1 201 ? 0.782 6.236 -15.171 1.00 97.31 201 ASP A O 1
ATOM 1541 N N . VAL A 1 202 ? -0.823 5.627 -16.618 1.00 98.19 202 VAL A N 1
ATOM 1542 C CA . VAL A 1 202 ? -0.614 4.175 -16.468 1.00 98.19 202 VAL A CA 1
ATOM 1543 C C . VAL A 1 202 ? 0.847 3.785 -16.730 1.00 98.19 202 VAL A C 1
ATOM 1545 O O . VAL A 1 202 ? 1.425 3.025 -15.951 1.00 98.19 202 VAL A O 1
ATOM 1548 N N . ARG A 1 203 ? 1.502 4.333 -17.764 1.00 97.81 203 ARG A N 1
ATOM 1549 C CA . ARG A 1 203 ? 2.921 4.045 -18.052 1.00 97.81 203 ARG A CA 1
ATOM 1550 C C . ARG A 1 203 ? 3.852 4.485 -16.918 1.00 97.81 203 ARG A C 1
ATOM 1552 O O . ARG A 1 203 ? 4.772 3.745 -16.564 1.00 97.81 203 ARG A O 1
ATOM 1559 N N . THR A 1 204 ? 3.628 5.662 -16.344 1.00 97.56 204 THR A N 1
ATOM 1560 C CA . THR A 1 204 ? 4.396 6.211 -15.218 1.00 97.56 204 THR A CA 1
ATOM 1561 C C . THR A 1 204 ? 4.210 5.357 -13.970 1.00 97.56 204 THR A C 1
ATOM 1563 O O . THR A 1 204 ? 5.191 5.010 -13.312 1.00 97.56 204 THR A O 1
ATOM 1566 N N . LEU A 1 205 ? 2.977 4.924 -13.699 1.00 98.00 205 LEU A N 1
ATOM 1567 C CA . LEU A 1 205 ? 2.670 4.038 -12.582 1.00 98.00 205 LEU A CA 1
ATOM 1568 C C . LEU A 1 205 ? 3.373 2.673 -12.707 1.00 98.00 205 LEU A C 1
ATOM 1570 O O . LEU A 1 205 ? 4.033 2.228 -11.769 1.00 98.00 205 LEU A O 1
ATOM 1574 N N . VAL A 1 206 ? 3.329 2.028 -13.878 1.00 98.38 206 VAL A N 1
ATOM 1575 C CA . VAL A 1 206 ? 4.052 0.756 -14.087 1.00 98.38 206 VAL A CA 1
ATOM 1576 C C . VAL A 1 206 ? 5.576 0.965 -14.072 1.00 98.38 206 VAL A C 1
ATOM 1578 O O . VAL A 1 206 ? 6.304 0.102 -13.583 1.00 98.38 206 VAL A O 1
ATOM 1581 N N . SER A 1 207 ? 6.072 2.129 -14.509 1.00 98.31 207 SER A N 1
ATOM 1582 C CA . SER A 1 207 ? 7.493 2.503 -14.379 1.00 98.31 207 SER A CA 1
ATOM 1583 C C . SER A 1 207 ? 7.941 2.561 -12.914 1.00 98.31 207 SER A C 1
ATOM 1585 O O . SER A 1 207 ? 9.010 2.047 -12.585 1.00 98.31 207 SER A O 1
ATOM 1587 N N . HIS A 1 208 ? 7.114 3.120 -12.020 1.00 97.62 208 HIS A N 1
ATOM 1588 C CA . HIS A 1 208 ? 7.360 3.079 -10.577 1.00 97.62 208 HIS A CA 1
ATOM 1589 C C . HIS A 1 208 ? 7.395 1.635 -10.051 1.00 97.62 208 HIS A C 1
ATOM 1591 O O . HIS A 1 208 ? 8.358 1.266 -9.383 1.00 97.62 208 HIS A O 1
ATOM 1597 N N . LEU A 1 209 ? 6.417 0.791 -10.404 1.00 98.25 209 LEU A N 1
ATOM 1598 C CA . LEU A 1 209 ? 6.363 -0.608 -9.948 1.00 98.25 209 LEU A CA 1
ATOM 1599 C C . LEU A 1 209 ? 7.592 -1.432 -10.380 1.00 98.25 209 LEU A C 1
ATOM 1601 O O . LEU A 1 209 ? 8.128 -2.215 -9.590 1.00 98.25 209 LEU A O 1
ATOM 1605 N N . VAL A 1 210 ? 8.079 -1.244 -11.613 1.00 98.69 210 VAL A N 1
ATOM 1606 C CA . VAL A 1 210 ? 9.333 -1.860 -12.091 1.00 98.69 210 VAL A CA 1
ATOM 1607 C C . VAL A 1 210 ? 10.521 -1.357 -11.269 1.00 98.69 210 VAL A C 1
ATOM 1609 O O . VAL A 1 210 ? 11.285 -2.162 -10.733 1.00 98.69 210 VAL A O 1
ATOM 1612 N N . ALA A 1 211 ? 10.652 -0.040 -11.113 1.00 98.25 211 ALA A N 1
ATOM 1613 C CA . ALA A 1 211 ? 11.751 0.575 -10.379 1.00 98.25 211 ALA A CA 1
ATOM 1614 C C . ALA A 1 211 ? 11.790 0.158 -8.897 1.00 98.25 211 ALA A C 1
ATOM 1616 O O . ALA A 1 211 ? 12.854 -0.176 -8.373 1.00 98.25 211 ALA A O 1
ATOM 1617 N N . GLN A 1 212 ? 10.629 0.077 -8.248 1.00 97.50 212 GLN A N 1
ATOM 1618 C CA . GLN A 1 212 ? 10.478 -0.399 -6.877 1.00 97.50 212 GLN A CA 1
ATOM 1619 C C . GLN A 1 212 ? 11.000 -1.839 -6.725 1.00 97.50 212 GLN A C 1
ATOM 1621 O O . GLN A 1 212 ? 11.732 -2.134 -5.777 1.00 97.50 212 GLN A O 1
ATOM 1626 N N . CYS A 1 213 ? 10.721 -2.727 -7.690 1.00 98.50 213 CYS A N 1
ATOM 1627 C CA . CYS A 1 213 ? 11.288 -4.078 -7.700 1.00 98.50 213 CYS A CA 1
ATOM 1628 C C . CYS A 1 213 ? 12.823 -4.061 -7.772 1.00 98.50 213 CYS A C 1
ATOM 1630 O O . CYS A 1 213 ? 13.482 -4.820 -7.059 1.00 98.50 213 CYS A O 1
ATOM 1632 N N . GLU A 1 214 ? 13.403 -3.203 -8.616 1.00 98.44 214 GLU A N 1
ATOM 1633 C CA . GLU A 1 214 ? 14.859 -3.062 -8.749 1.00 98.44 214 GLU A CA 1
ATOM 1634 C C . GLU A 1 214 ? 15.510 -2.588 -7.444 1.00 98.44 214 GLU A C 1
ATOM 1636 O O . GLU A 1 214 ? 16.556 -3.114 -7.070 1.00 98.44 214 GLU A O 1
ATOM 1641 N N . ASP A 1 215 ? 14.883 -1.657 -6.723 1.00 97.00 215 ASP A N 1
ATOM 1642 C CA . ASP A 1 215 ? 15.386 -1.124 -5.449 1.00 97.00 215 ASP A CA 1
ATOM 1643 C C . ASP A 1 215 ? 15.259 -2.144 -4.306 1.00 97.00 215 ASP A C 1
ATOM 1645 O O . ASP A 1 215 ? 16.195 -2.344 -3.523 1.00 97.00 215 ASP A O 1
ATOM 1649 N N . ILE A 1 216 ? 14.146 -2.887 -4.270 1.00 96.19 216 ILE A N 1
ATOM 1650 C CA . ILE A 1 216 ? 13.943 -4.021 -3.356 1.00 96.19 216 ILE A CA 1
ATOM 1651 C C . ILE A 1 216 ? 15.003 -5.112 -3.576 1.00 96.19 216 ILE A C 1
ATOM 1653 O O . ILE A 1 216 ? 15.416 -5.763 -2.609 1.00 96.19 216 ILE A O 1
ATOM 1657 N N . ILE A 1 217 ? 15.472 -5.314 -4.811 1.00 97.81 217 ILE A N 1
ATOM 1658 C CA . ILE A 1 217 ? 16.541 -6.264 -5.150 1.00 97.81 217 ILE A CA 1
ATOM 1659 C C . ILE A 1 217 ? 17.930 -5.664 -4.850 1.00 97.81 217 ILE A C 1
ATOM 1661 O O . ILE A 1 217 ? 18.766 -6.319 -4.222 1.00 97.81 217 ILE A O 1
ATOM 1665 N N . SER A 1 218 ? 18.174 -4.410 -5.236 1.00 97.00 218 SER A N 1
ATOM 1666 C CA . SER A 1 218 ? 19.493 -3.771 -5.301 1.00 97.00 218 SER A CA 1
ATOM 1667 C C . SER A 1 218 ? 19.572 -2.504 -4.440 1.00 97.00 218 SER A C 1
ATOM 1669 O O . SER A 1 218 ? 19.197 -1.408 -4.858 1.00 97.00 218 SER A O 1
ATOM 1671 N N . LEU A 1 219 ? 20.169 -2.628 -3.247 1.00 93.19 219 LEU A N 1
ATOM 1672 C CA . LEU A 1 219 ? 20.433 -1.474 -2.373 1.00 93.19 219 LEU A CA 1
ATOM 1673 C C . LEU A 1 219 ? 21.331 -0.395 -3.020 1.00 93.19 219 LEU A C 1
ATOM 1675 O O . LEU A 1 219 ? 21.089 0.781 -2.756 1.00 93.19 219 LEU A O 1
ATOM 1679 N N . PRO A 1 220 ? 22.324 -0.720 -3.880 1.00 96.38 220 PRO A N 1
ATOM 1680 C CA . PRO A 1 220 ? 23.046 0.300 -4.644 1.00 96.38 220 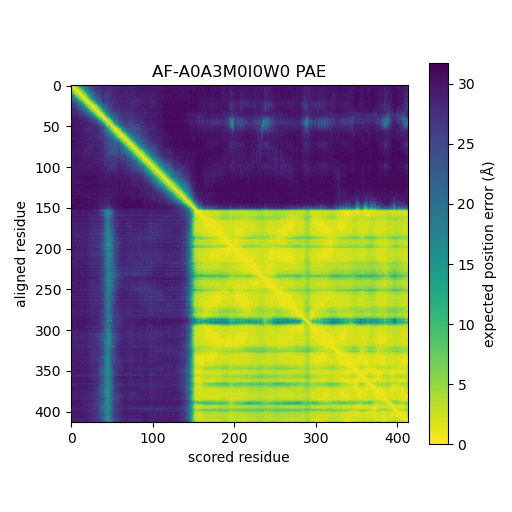PRO A CA 1
ATOM 1681 C C . PRO A 1 220 ? 22.152 1.082 -5.618 1.00 96.38 220 PRO A C 1
ATOM 1683 O O . PRO A 1 220 ? 22.344 2.288 -5.774 1.00 96.38 220 PRO A O 1
ATOM 1686 N N . THR A 1 221 ? 21.154 0.436 -6.237 1.00 96.88 221 THR A N 1
ATOM 1687 C CA . THR A 1 221 ? 20.175 1.113 -7.110 1.00 96.88 221 THR A CA 1
ATOM 1688 C C . THR A 1 221 ? 19.294 2.055 -6.292 1.00 96.88 221 THR A C 1
ATOM 1690 O O . THR A 1 221 ? 19.213 3.241 -6.623 1.00 96.88 221 THR A O 1
ATOM 1693 N N . MET A 1 222 ? 18.772 1.562 -5.165 1.00 94.94 222 MET A N 1
ATOM 1694 C CA . MET A 1 222 ? 17.976 2.332 -4.207 1.00 94.94 222 MET A CA 1
ATOM 1695 C C . MET A 1 222 ? 18.741 3.569 -3.716 1.00 94.94 222 MET A C 1
ATOM 1697 O O . MET A 1 222 ? 18.230 4.684 -3.765 1.00 94.94 222 MET A O 1
ATOM 1701 N N . LEU A 1 223 ? 20.002 3.402 -3.300 1.00 94.88 223 LEU A N 1
ATOM 1702 C CA . LEU A 1 223 ? 20.841 4.499 -2.810 1.00 94.88 223 LEU A CA 1
ATOM 1703 C C . LEU A 1 223 ? 21.201 5.504 -3.919 1.00 94.88 223 LEU A C 1
ATOM 1705 O O . LEU A 1 223 ? 21.209 6.711 -3.673 1.00 94.88 223 LEU A O 1
ATOM 1709 N N . ARG A 1 224 ? 21.454 5.041 -5.152 1.00 97.00 224 ARG A N 1
ATOM 1710 C CA . ARG A 1 224 ? 21.662 5.915 -6.321 1.00 97.00 224 ARG A CA 1
ATOM 1711 C C . ARG A 1 224 ? 20.430 6.782 -6.582 1.00 97.00 224 ARG A C 1
ATOM 1713 O O . ARG A 1 224 ? 20.594 7.983 -6.805 1.00 97.00 224 ARG A O 1
ATOM 1720 N N . ARG A 1 225 ? 19.224 6.206 -6.546 1.00 95.56 225 ARG A N 1
ATOM 1721 C CA . ARG A 1 225 ? 17.954 6.934 -6.723 1.00 95.56 225 ARG A CA 1
ATOM 1722 C C . ARG A 1 225 ? 17.702 7.911 -5.588 1.00 95.56 225 ARG A C 1
ATOM 1724 O O . ARG A 1 225 ? 17.443 9.074 -5.853 1.00 95.56 225 ARG A O 1
ATOM 1731 N N . GLU A 1 226 ? 17.928 7.493 -4.353 1.00 92.88 226 GLU A N 1
ATOM 1732 C CA . GLU A 1 226 ? 17.800 8.317 -3.149 1.00 92.88 226 GLU A CA 1
ATOM 1733 C C . GLU A 1 226 ? 18.755 9.534 -3.141 1.00 92.88 226 GLU A C 1
ATOM 1735 O O . GLU A 1 226 ? 18.396 10.645 -2.742 1.00 92.88 226 GLU A O 1
ATOM 1740 N N . ILE A 1 227 ? 19.983 9.376 -3.645 1.00 94.12 227 ILE A N 1
ATOM 1741 C CA . ILE A 1 227 ? 20.920 10.495 -3.857 1.00 94.12 227 ILE A CA 1
ATOM 1742 C C . ILE A 1 227 ? 20.499 11.358 -5.058 1.00 94.12 227 ILE A C 1
ATOM 1744 O O . ILE A 1 227 ? 20.590 12.584 -4.999 1.00 94.12 227 ILE A O 1
ATOM 1748 N N . THR A 1 228 ? 20.041 10.738 -6.147 1.00 94.38 228 THR A N 1
ATOM 1749 C CA . THR A 1 228 ? 19.646 11.430 -7.385 1.00 94.38 228 THR A CA 1
ATOM 1750 C C . THR A 1 228 ? 18.393 12.277 -7.190 1.00 94.38 228 THR A C 1
ATOM 1752 O O . THR A 1 228 ? 18.381 13.438 -7.594 1.00 94.38 228 THR A O 1
ATOM 1755 N N . GLY A 1 229 ? 17.379 11.726 -6.525 1.00 93.31 229 GLY A N 1
ATOM 1756 C CA . GLY A 1 229 ? 16.114 12.373 -6.213 1.00 93.31 229 GLY A CA 1
ATOM 1757 C C . GLY A 1 229 ? 16.328 13.653 -5.425 1.00 93.31 229 GLY A C 1
ATOM 1758 O O . GLY A 1 229 ? 16.011 14.735 -5.908 1.00 93.31 229 GLY A O 1
ATOM 1759 N N . ARG A 1 230 ? 16.996 13.562 -4.270 1.00 91.06 230 ARG A N 1
ATOM 1760 C CA . ARG A 1 230 ? 17.309 14.737 -3.435 1.00 91.06 230 ARG A CA 1
ATOM 1761 C C . ARG A 1 230 ? 18.166 15.797 -4.141 1.00 91.06 230 ARG A C 1
ATOM 1763 O O . ARG A 1 230 ? 18.106 16.960 -3.761 1.00 91.06 230 ARG A O 1
ATOM 1770 N N . ARG A 1 231 ? 18.949 15.427 -5.165 1.00 93.31 231 ARG A N 1
ATOM 1771 C CA . ARG A 1 231 ? 19.754 16.368 -5.971 1.00 93.31 231 ARG A CA 1
ATOM 1772 C C . ARG A 1 231 ? 18.988 17.012 -7.132 1.00 93.31 231 ARG A C 1
ATOM 1774 O O . ARG A 1 231 ? 19.278 18.156 -7.456 1.00 93.31 231 ARG A O 1
ATOM 1781 N N . ARG A 1 232 ? 18.067 16.292 -7.784 1.00 93.12 232 ARG A N 1
ATOM 1782 C CA . ARG A 1 232 ? 17.341 16.756 -8.991 1.00 93.12 232 ARG A CA 1
ATOM 1783 C C . ARG A 1 232 ? 15.919 17.247 -8.715 1.00 93.12 232 ARG A C 1
ATOM 1785 O O . ARG A 1 232 ? 15.372 17.999 -9.512 1.00 93.12 232 ARG A O 1
ATOM 1792 N N . HIS A 1 233 ? 15.343 16.849 -7.586 1.00 90.12 233 HIS A N 1
ATOM 1793 C CA . HIS A 1 233 ? 13.968 17.132 -7.177 1.00 90.12 233 HIS A CA 1
ATOM 1794 C C . HIS A 1 233 ? 13.929 17.657 -5.732 1.00 90.12 233 HIS A C 1
ATOM 1796 O O . HIS A 1 233 ? 13.039 17.313 -4.962 1.00 90.12 233 HIS A O 1
ATOM 1802 N N . SER A 1 234 ? 14.892 18.507 -5.360 1.00 85.00 234 SER A N 1
ATOM 1803 C CA . SER A 1 234 ? 15.046 19.086 -4.012 1.00 85.00 234 SER A CA 1
ATOM 1804 C C . SER A 1 234 ? 13.855 19.922 -3.518 1.00 85.00 234 SER A C 1
ATOM 1806 O O . SER A 1 234 ? 13.768 20.199 -2.326 1.00 85.00 234 SER A O 1
ATOM 1808 N N . GLY A 1 235 ? 12.941 20.319 -4.411 1.00 87.19 235 GLY A N 1
ATOM 1809 C CA . GLY A 1 235 ? 11.667 20.965 -4.070 1.00 87.19 235 GLY A CA 1
ATOM 1810 C C . GLY A 1 235 ? 10.500 20.003 -3.786 1.00 87.19 235 GLY A C 1
ATOM 1811 O O . GLY A 1 235 ? 9.423 20.473 -3.430 1.00 87.19 235 GLY A O 1
ATOM 1812 N N . LYS A 1 236 ? 10.683 18.685 -3.954 1.00 86.06 236 LYS A N 1
ATOM 1813 C CA . LYS A 1 236 ? 9.700 17.648 -3.595 1.00 86.06 236 LYS A CA 1
ATOM 1814 C C . LYS A 1 236 ? 10.070 16.986 -2.253 1.00 86.06 236 LYS A C 1
ATOM 1816 O O . LYS A 1 236 ? 11.212 17.089 -1.803 1.00 86.06 236 LYS A O 1
ATOM 1821 N N . GLY A 1 237 ? 9.117 16.307 -1.603 1.00 86.50 237 GLY A N 1
ATOM 1822 C CA . GLY A 1 237 ? 9.395 15.531 -0.386 1.00 86.50 237 GLY A CA 1
ATOM 1823 C C . GLY A 1 237 ? 10.362 14.365 -0.660 1.00 86.50 237 GLY A C 1
ATOM 1824 O O . GLY A 1 237 ? 10.488 13.957 -1.813 1.00 86.50 237 GLY A O 1
ATOM 1825 N N . PRO A 1 238 ? 11.050 13.789 0.350 1.00 86.19 238 PRO A N 1
ATOM 1826 C CA . PRO A 1 238 ? 12.063 12.752 0.114 1.00 86.19 238 PRO A CA 1
ATOM 1827 C C . PRO A 1 238 ? 11.545 11.546 -0.684 1.00 86.19 238 PRO A C 1
ATOM 1829 O O . PRO A 1 238 ? 12.209 11.106 -1.620 1.00 86.19 238 PRO A O 1
ATOM 1832 N N . VAL A 1 239 ? 10.335 11.068 -0.368 1.00 86.75 239 VAL A N 1
ATOM 1833 C CA . VAL A 1 239 ? 9.687 9.948 -1.073 1.00 86.75 239 VAL A CA 1
ATOM 1834 C C . VAL A 1 239 ? 9.339 10.340 -2.511 1.00 86.75 239 VAL A C 1
ATOM 1836 O O . VAL A 1 239 ? 9.743 9.655 -3.444 1.00 86.75 239 VAL A O 1
ATOM 1839 N N . ASP A 1 240 ? 8.691 11.485 -2.724 1.00 88.94 240 ASP A N 1
ATOM 1840 C CA . ASP A 1 240 ? 8.348 11.990 -4.062 1.00 88.94 240 ASP A CA 1
ATOM 1841 C C . ASP A 1 240 ? 9.585 12.222 -4.944 1.00 88.94 240 ASP A C 1
ATOM 1843 O O . ASP A 1 240 ? 9.570 11.963 -6.147 1.00 88.94 240 ASP A O 1
ATOM 1847 N N . ALA A 1 241 ? 10.676 12.709 -4.347 1.00 92.25 241 ALA A N 1
ATOM 1848 C CA . ALA A 1 241 ? 11.952 12.922 -5.012 1.00 92.25 241 ALA A CA 1
ATOM 1849 C C . ALA A 1 241 ? 12.608 11.587 -5.406 1.00 92.25 241 ALA A C 1
ATOM 1851 O O . ALA A 1 241 ? 13.187 11.483 -6.490 1.00 92.25 241 ALA A O 1
ATOM 1852 N N . HIS A 1 242 ? 12.485 10.560 -4.559 1.00 93.19 242 HIS A N 1
ATOM 1853 C CA . HIS A 1 242 ? 12.896 9.191 -4.864 1.00 93.19 242 HIS A CA 1
ATOM 1854 C C . HIS A 1 242 ? 12.056 8.588 -6.001 1.00 93.19 242 HIS A C 1
ATOM 1856 O O . HIS A 1 242 ? 12.617 8.074 -6.968 1.00 93.19 242 HIS A O 1
ATOM 1862 N N . MET A 1 243 ? 10.725 8.708 -5.938 1.00 93.38 243 MET A N 1
ATOM 1863 C CA . MET A 1 243 ? 9.808 8.200 -6.968 1.00 93.38 243 MET A CA 1
ATOM 1864 C C . MET A 1 243 ? 10.000 8.905 -8.319 1.00 93.38 243 MET A C 1
ATOM 1866 O O . MET A 1 243 ? 9.981 8.260 -9.365 1.00 93.38 243 MET A O 1
ATOM 1870 N N . ALA A 1 244 ? 10.291 10.208 -8.321 1.00 93.62 244 ALA A N 1
ATOM 1871 C CA . ALA A 1 244 ? 10.668 10.924 -9.538 1.00 93.62 244 ALA A CA 1
ATOM 1872 C C . ALA A 1 244 ? 11.972 10.374 -10.157 1.00 93.62 244 ALA A C 1
ATOM 1874 O O . ALA A 1 244 ? 12.054 10.215 -11.374 1.00 93.62 244 ALA A O 1
ATOM 1875 N N . ALA A 1 245 ? 12.965 10.003 -9.337 1.00 95.38 245 ALA A N 1
ATOM 1876 C CA . ALA A 1 245 ? 14.188 9.351 -9.815 1.00 95.38 245 ALA A CA 1
ATOM 1877 C C . ALA A 1 245 ? 13.957 7.902 -10.297 1.00 95.38 245 ALA A C 1
ATOM 1879 O O . ALA A 1 245 ? 14.617 7.472 -11.241 1.00 95.38 245 ALA A O 1
ATOM 1880 N N . GLN A 1 246 ? 13.014 7.171 -9.694 1.00 94.81 246 GLN A N 1
ATOM 1881 C CA . GLN A 1 246 ? 12.563 5.851 -10.156 1.00 94.81 246 GLN A CA 1
ATOM 1882 C C . GLN A 1 246 ? 11.946 5.913 -11.559 1.00 94.81 246 GLN A C 1
ATOM 1884 O O . GLN A 1 246 ? 12.388 5.197 -12.457 1.00 94.81 246 GLN A O 1
ATOM 1889 N N . VAL A 1 247 ? 10.971 6.805 -11.763 1.00 94.50 247 VAL A N 1
ATOM 1890 C CA . VAL A 1 247 ? 10.308 7.017 -13.062 1.00 94.50 247 VAL A CA 1
ATOM 1891 C C . VAL A 1 247 ? 11.302 7.502 -14.124 1.00 94.50 247 VAL A C 1
ATOM 1893 O O . VAL A 1 247 ? 11.249 7.046 -15.265 1.00 94.50 247 VAL A O 1
ATOM 1896 N N . ALA A 1 248 ? 12.237 8.388 -13.759 1.00 94.25 248 ALA A N 1
ATOM 1897 C CA . ALA A 1 248 ? 13.210 8.961 -14.691 1.00 94.25 248 ALA A CA 1
ATOM 1898 C C . ALA A 1 248 ? 14.068 7.904 -15.415 1.00 94.25 248 ALA A C 1
ATOM 1900 O O . ALA A 1 248 ? 14.308 8.042 -16.617 1.00 94.25 248 ALA A O 1
ATOM 1901 N N . AS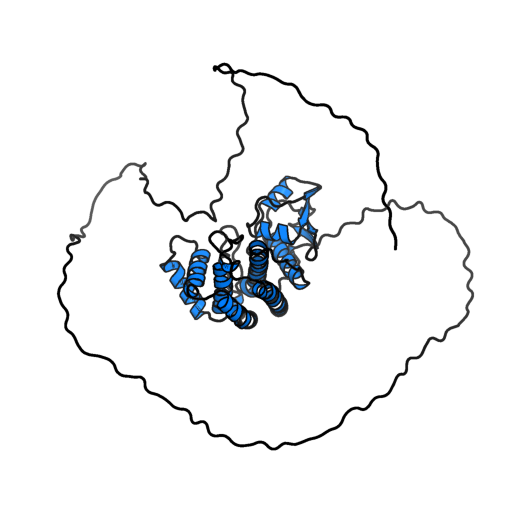P A 1 249 ? 14.493 6.842 -14.719 1.00 95.19 249 ASP A N 1
ATOM 1902 C CA . ASP A 1 249 ? 15.306 5.764 -15.309 1.00 95.19 249 ASP A CA 1
ATOM 1903 C C . ASP A 1 249 ? 14.562 4.979 -16.405 1.00 95.19 249 ASP A C 1
ATOM 1905 O O . ASP A 1 249 ? 15.183 4.492 -17.347 1.00 95.19 249 ASP A O 1
ATOM 1909 N N . HIS A 1 250 ? 13.234 4.874 -16.296 1.00 95.94 250 HIS A N 1
ATOM 1910 C CA . HIS A 1 250 ? 12.379 4.072 -17.181 1.00 95.94 250 HIS A CA 1
ATOM 1911 C C . HIS A 1 250 ? 11.699 4.894 -18.285 1.00 95.94 250 HIS A C 1
ATOM 1913 O O . HIS A 1 250 ? 10.887 4.375 -19.049 1.00 95.94 250 HIS A O 1
ATOM 1919 N N . THR A 1 251 ? 12.060 6.173 -18.430 1.00 92.12 251 THR A N 1
ATOM 1920 C CA . THR A 1 251 ? 11.453 7.106 -19.400 1.00 92.12 251 THR A CA 1
ATOM 1921 C C . THR A 1 251 ? 11.425 6.591 -20.842 1.00 92.12 251 THR A C 1
ATOM 1923 O O . THR A 1 251 ? 10.424 6.805 -21.527 1.00 92.12 251 THR A O 1
ATOM 1926 N N . ALA A 1 252 ? 12.473 5.887 -21.281 1.00 93.12 252 ALA A N 1
ATOM 1927 C CA . ALA A 1 252 ? 12.600 5.323 -22.628 1.00 93.12 252 ALA A CA 1
ATOM 1928 C C . ALA A 1 252 ? 11.953 3.931 -22.815 1.00 93.12 252 ALA A C 1
ATOM 1930 O O . ALA A 1 252 ? 11.982 3.393 -23.922 1.00 93.12 252 ALA A O 1
ATOM 1931 N N . ALA A 1 253 ? 11.389 3.324 -21.765 1.00 94.94 253 ALA A N 1
ATOM 1932 C CA . ALA A 1 253 ? 10.747 2.016 -21.859 1.00 94.94 253 ALA A CA 1
ATOM 1933 C C . ALA A 1 253 ? 9.322 2.119 -22.436 1.00 94.94 253 ALA A C 1
ATOM 1935 O O . ALA A 1 253 ? 8.549 3.020 -22.094 1.00 94.94 253 ALA A O 1
ATOM 1936 N N . SER A 1 254 ? 8.955 1.159 -23.291 1.00 96.19 254 SER A N 1
ATOM 1937 C CA . SER A 1 254 ? 7.573 0.977 -23.744 1.00 96.19 254 SER A CA 1
ATOM 1938 C C . SER A 1 254 ? 6.744 0.236 -22.691 1.00 96.19 254 SER A C 1
ATOM 1940 O O . SER A 1 254 ? 7.276 -0.568 -21.924 1.00 96.19 254 SER A O 1
ATOM 1942 N N . GLY A 1 255 ? 5.428 0.461 -22.683 1.00 96.25 255 GLY A N 1
ATOM 1943 C CA . GLY A 1 255 ? 4.497 -0.214 -21.771 1.00 96.25 255 GLY A CA 1
ATOM 1944 C C . GLY A 1 255 ? 4.657 -1.743 -21.738 1.00 96.25 255 GLY A C 1
ATOM 1945 O O . GLY A 1 255 ? 4.941 -2.292 -20.672 1.00 96.25 255 GLY A O 1
ATOM 1946 N N . PRO A 1 256 ? 4.615 -2.448 -22.887 1.00 96.12 256 PRO A N 1
ATOM 1947 C CA . PRO A 1 256 ? 4.846 -3.895 -22.936 1.00 96.12 256 PRO A CA 1
ATOM 1948 C C . PRO A 1 256 ? 6.213 -4.338 -22.381 1.00 96.12 256 PRO A C 1
ATOM 1950 O O . PRO A 1 256 ? 6.306 -5.378 -21.726 1.00 96.12 256 PRO A O 1
ATOM 1953 N N . ALA A 1 257 ? 7.273 -3.541 -22.574 1.00 97.62 257 ALA A N 1
ATOM 1954 C CA . ALA A 1 257 ? 8.588 -3.823 -21.995 1.00 97.62 257 ALA A CA 1
ATOM 1955 C C . ALA A 1 257 ? 8.613 -3.624 -20.468 1.00 97.62 257 ALA A C 1
ATOM 1957 O O . ALA A 1 257 ? 9.344 -4.330 -19.771 1.00 97.62 257 ALA A O 1
ATOM 1958 N N . LEU A 1 258 ? 7.808 -2.706 -19.925 1.00 98.19 258 LEU A N 1
ATOM 1959 C CA . LEU A 1 258 ? 7.620 -2.547 -18.481 1.00 98.19 258 LEU A CA 1
ATOM 1960 C C . LEU A 1 258 ? 6.838 -3.726 -17.880 1.00 98.19 258 LEU A C 1
ATOM 1962 O O . LEU A 1 258 ? 7.258 -4.252 -16.853 1.00 98.19 258 LEU A O 1
ATOM 1966 N N . VAL A 1 259 ? 5.780 -4.220 -18.540 1.00 98.38 259 VAL A N 1
ATOM 1967 C CA . VAL A 1 259 ? 5.046 -5.425 -18.088 1.00 98.38 259 VAL A CA 1
ATOM 1968 C C . VAL A 1 259 ? 5.968 -6.646 -18.036 1.00 98.38 259 VAL A C 1
ATOM 1970 O O . VAL A 1 259 ? 5.995 -7.360 -17.031 1.00 98.38 259 VAL A O 1
ATOM 1973 N N . ALA A 1 260 ? 6.770 -6.865 -19.083 1.00 98.25 260 ALA A N 1
ATOM 1974 C CA . ALA A 1 260 ? 7.729 -7.968 -19.135 1.00 98.25 260 ALA A CA 1
ATOM 1975 C C . ALA A 1 260 ? 8.796 -7.873 -18.025 1.00 98.25 260 ALA A C 1
ATOM 1977 O O . ALA A 1 260 ? 9.128 -8.880 -17.392 1.00 98.25 260 ALA A O 1
ATOM 1978 N N . GLN A 1 261 ? 9.301 -6.666 -17.742 1.00 98.38 261 GLN A N 1
ATOM 1979 C CA . GLN A 1 261 ? 10.229 -6.429 -16.634 1.00 98.38 261 GLN A CA 1
ATOM 1980 C C . GLN A 1 261 ? 9.567 -6.656 -15.271 1.00 98.38 261 GLN A C 1
ATOM 1982 O O . GLN A 1 261 ? 10.140 -7.358 -14.440 1.00 98.38 261 GLN A O 1
ATOM 1987 N N . PHE A 1 262 ? 8.357 -6.138 -15.041 1.00 98.69 262 PHE A N 1
ATOM 1988 C CA . PHE A 1 262 ? 7.637 -6.323 -13.780 1.00 98.69 262 PHE A CA 1
ATOM 1989 C C . PHE A 1 262 ? 7.380 -7.808 -13.490 1.00 98.69 262 PHE A C 1
ATOM 1991 O O . PHE A 1 262 ? 7.719 -8.294 -12.410 1.00 98.69 262 PHE A O 1
ATOM 1998 N N . ALA A 1 263 ? 6.888 -8.562 -14.479 1.00 98.62 263 ALA A N 1
ATOM 1999 C CA . ALA A 1 263 ? 6.644 -9.998 -14.348 1.00 98.62 263 ALA A CA 1
ATOM 2000 C C . ALA A 1 263 ? 7.921 -10.804 -14.029 1.00 98.62 263 ALA A C 1
ATOM 2002 O O . ALA A 1 263 ? 7.875 -11.779 -13.276 1.00 98.62 263 ALA A O 1
ATOM 2003 N N . LEU A 1 264 ? 9.078 -10.381 -14.555 1.00 98.44 264 LEU A N 1
ATOM 2004 C CA . LEU A 1 264 ? 10.379 -10.991 -14.266 1.00 98.44 264 LEU A CA 1
ATOM 2005 C C . LEU A 1 264 ? 10.936 -10.599 -12.886 1.00 98.44 264 LEU A C 1
ATOM 2007 O O . LEU A 1 264 ? 11.582 -11.416 -12.217 1.00 98.44 264 LEU A O 1
ATOM 2011 N N . LEU A 1 265 ? 10.747 -9.341 -12.482 1.00 98.69 265 LEU A N 1
ATOM 2012 C CA . LEU A 1 265 ? 11.388 -8.748 -11.311 1.00 98.69 265 LEU A CA 1
ATOM 2013 C C . LEU A 1 265 ? 10.576 -8.922 -10.028 1.00 98.69 265 LEU A C 1
ATOM 2015 O O . LEU A 1 265 ? 11.186 -9.200 -8.997 1.00 98.69 265 LEU A O 1
ATOM 2019 N N . TRP A 1 266 ? 9.244 -8.847 -10.053 1.00 98.44 266 TRP A N 1
ATOM 2020 C CA . TRP A 1 266 ? 8.441 -8.926 -8.828 1.00 98.44 266 TRP A CA 1
ATOM 2021 C C . TRP A 1 266 ? 8.668 -10.225 -8.023 1.00 98.44 266 TRP A C 1
ATOM 2023 O O . TRP A 1 266 ? 8.990 -10.132 -6.835 1.00 98.44 266 TRP A O 1
ATOM 2033 N N . PRO A 1 267 ? 8.671 -11.442 -8.614 1.00 98.25 267 PRO A N 1
ATOM 2034 C CA . PRO A 1 267 ? 8.989 -12.661 -7.860 1.00 98.25 267 PRO A CA 1
ATOM 2035 C C . PRO A 1 267 ? 10.420 -12.666 -7.289 1.00 98.25 267 PRO A C 1
ATOM 2037 O O . PRO A 1 267 ? 10.695 -13.305 -6.273 1.00 98.25 267 PRO A O 1
ATOM 2040 N N . ARG A 1 268 ? 11.360 -11.951 -7.926 1.00 98.50 268 ARG A N 1
ATOM 2041 C CA . ARG A 1 268 ? 12.728 -11.765 -7.408 1.00 98.50 268 ARG A CA 1
ATOM 2042 C C . ARG A 1 268 ? 12.738 -10.773 -6.242 1.00 98.50 268 ARG A C 1
ATOM 2044 O O . ARG A 1 268 ? 13.426 -11.031 -5.256 1.00 98.50 268 ARG A O 1
ATOM 2051 N N . ALA A 1 269 ? 11.949 -9.702 -6.327 1.00 98.31 269 ALA A N 1
ATOM 2052 C CA . ALA A 1 269 ? 11.770 -8.708 -5.278 1.00 98.31 269 ALA A CA 1
ATOM 2053 C C . ALA A 1 269 ? 11.173 -9.338 -4.011 1.00 98.31 269 ALA A C 1
ATOM 2055 O O . ALA A 1 269 ? 11.794 -9.241 -2.955 1.00 98.31 269 ALA A O 1
ATOM 2056 N N . VAL A 1 270 ? 10.068 -10.091 -4.111 1.00 98.31 270 VAL A N 1
ATOM 2057 C CA . VAL A 1 270 ? 9.462 -10.812 -2.970 1.00 98.31 270 VAL A CA 1
ATOM 2058 C C . VAL A 1 270 ? 10.500 -11.682 -2.241 1.00 98.31 270 VAL A C 1
ATOM 2060 O O . VAL A 1 270 ? 10.691 -11.551 -1.029 1.00 98.31 270 VAL A O 1
ATOM 2063 N N . ARG A 1 271 ? 11.270 -12.493 -2.982 1.00 97.88 271 ARG A N 1
ATOM 2064 C CA . ARG A 1 271 ? 12.354 -13.316 -2.408 1.00 97.88 271 ARG A CA 1
ATOM 2065 C C . ARG A 1 271 ? 13.504 -12.492 -1.816 1.00 97.88 271 ARG A C 1
ATOM 2067 O O . ARG A 1 271 ? 14.135 -12.937 -0.855 1.00 97.88 271 ARG A O 1
ATOM 2074 N N . ALA A 1 272 ? 13.786 -11.300 -2.342 1.00 97.00 272 ALA A N 1
ATOM 2075 C CA . ALA A 1 272 ? 14.781 -10.389 -1.778 1.00 97.00 272 ALA A CA 1
ATOM 2076 C C . ALA A 1 272 ? 14.324 -9.776 -0.439 1.00 97.00 272 ALA A C 1
ATOM 2078 O O . ALA A 1 272 ? 15.155 -9.644 0.464 1.00 97.00 272 ALA A O 1
ATOM 2079 N N . ARG A 1 273 ? 13.023 -9.479 -0.258 1.00 95.50 273 ARG A N 1
ATOM 2080 C CA . ARG A 1 273 ? 12.461 -8.950 1.007 1.00 95.50 273 ARG A CA 1
ATOM 2081 C C . ARG A 1 273 ? 12.638 -9.928 2.174 1.00 95.50 273 ARG A C 1
ATOM 2083 O O . ARG A 1 273 ? 13.154 -9.544 3.229 1.00 95.50 273 ARG A O 1
ATOM 2090 N N . GLY A 1 274 ? 12.311 -11.207 1.963 1.00 93.50 274 GLY A N 1
ATOM 2091 C CA . GLY A 1 274 ? 12.465 -12.259 2.979 1.00 93.50 274 GLY A CA 1
ATOM 2092 C C . GLY A 1 274 ? 13.920 -12.479 3.425 1.00 93.50 274 GLY A C 1
ATOM 2093 O O . GLY A 1 274 ? 14.189 -12.676 4.615 1.00 93.50 274 GLY A O 1
ATOM 2094 N N . ARG A 1 275 ? 14.873 -12.348 2.488 1.00 94.12 275 ARG A N 1
ATOM 2095 C CA . ARG A 1 275 ? 16.325 -12.516 2.704 1.00 94.12 275 ARG A CA 1
ATOM 2096 C C . ARG A 1 275 ? 17.011 -11.350 3.432 1.00 94.12 275 ARG A C 1
ATOM 2098 O O . ARG A 1 275 ? 18.207 -11.439 3.705 1.00 94.12 275 ARG A O 1
ATOM 2105 N N . ARG A 1 276 ? 16.315 -10.250 3.754 1.00 93.62 276 ARG A N 1
ATOM 2106 C CA . ARG A 1 276 ? 16.950 -9.095 4.418 1.00 93.62 276 ARG A CA 1
ATOM 2107 C C . ARG A 1 276 ? 17.395 -9.426 5.864 1.00 93.62 276 ARG A C 1
ATOM 2109 O O . ARG A 1 276 ? 16.613 -10.021 6.614 1.00 93.62 276 ARG A O 1
ATOM 2116 N N . PRO A 1 277 ? 18.623 -9.043 6.290 1.00 94.88 277 PRO A N 1
ATOM 2117 C CA . PRO A 1 277 ? 19.144 -9.366 7.623 1.00 94.88 277 PRO A CA 1
ATOM 2118 C C . PRO A 1 277 ? 18.296 -8.814 8.774 1.00 94.88 277 PRO A C 1
ATOM 2120 O O . PRO A 1 277 ? 17.757 -7.710 8.695 1.00 94.88 277 PRO A O 1
ATOM 2123 N N . ALA A 1 278 ? 18.231 -9.554 9.885 1.00 94.12 278 ALA A N 1
ATOM 2124 C CA . ALA A 1 278 ? 17.398 -9.197 11.036 1.00 94.12 278 ALA A CA 1
ATOM 2125 C C . ALA A 1 278 ? 17.749 -7.828 11.653 1.00 94.12 278 ALA A C 1
ATOM 2127 O O . ALA A 1 278 ? 16.842 -7.100 12.045 1.00 94.12 278 ALA A O 1
ATOM 2128 N N . LEU A 1 279 ? 19.033 -7.448 11.692 1.00 94.19 279 LEU A N 1
ATOM 2129 C CA . LEU A 1 279 ? 19.467 -6.137 12.191 1.00 94.19 279 LEU A CA 1
ATOM 2130 C C . LEU A 1 279 ? 18.938 -4.989 11.315 1.00 94.19 279 LEU A C 1
ATOM 2132 O O . LEU A 1 279 ? 18.328 -4.059 11.831 1.00 94.19 279 LEU A O 1
ATOM 2136 N N . MET A 1 280 ? 19.087 -5.100 9.990 1.00 94.25 280 MET A N 1
ATOM 2137 C CA . MET A 1 280 ? 18.566 -4.116 9.030 1.00 94.25 280 MET A CA 1
ATOM 2138 C C . MET A 1 280 ? 17.045 -3.958 9.166 1.00 94.25 280 MET A C 1
ATOM 2140 O O . MET A 1 280 ? 16.533 -2.846 9.146 1.00 94.25 280 MET A O 1
ATOM 2144 N N . ARG A 1 281 ? 16.324 -5.069 9.368 1.00 94.69 281 ARG A N 1
ATOM 2145 C CA . ARG A 1 281 ? 14.862 -5.086 9.541 1.00 94.69 281 ARG A CA 1
ATOM 2146 C C . ARG A 1 281 ? 14.378 -4.468 10.863 1.00 94.69 281 ARG A C 1
ATOM 2148 O O . ARG A 1 281 ? 13.214 -4.084 10.939 1.00 94.69 281 ARG A O 1
ATOM 2155 N N . ARG A 1 282 ? 15.242 -4.357 11.882 1.00 94.75 282 ARG A N 1
ATOM 2156 C CA . ARG A 1 282 ? 14.948 -3.680 13.163 1.00 94.75 282 ARG A CA 1
ATOM 2157 C C . ARG A 1 282 ? 15.143 -2.160 13.112 1.00 94.75 282 ARG A C 1
ATOM 2159 O O . ARG A 1 282 ? 14.645 -1.477 14.001 1.00 94.75 282 ARG A O 1
ATOM 2166 N N . ALA A 1 283 ? 15.848 -1.627 12.112 1.00 93.94 283 ALA A N 1
ATOM 2167 C CA . ALA A 1 283 ? 15.986 -0.183 11.941 1.00 93.94 283 ALA A CA 1
ATOM 2168 C C . ALA A 1 283 ? 14.619 0.473 11.673 1.00 93.94 283 ALA A C 1
ATOM 2170 O O . ALA A 1 283 ? 13.753 -0.140 11.041 1.00 93.94 283 ALA A O 1
ATOM 2171 N N . THR A 1 284 ? 14.433 1.717 12.126 1.00 93.56 284 THR A N 1
ATOM 2172 C CA . THR A 1 284 ? 13.220 2.502 11.850 1.00 93.56 284 THR A CA 1
ATOM 2173 C C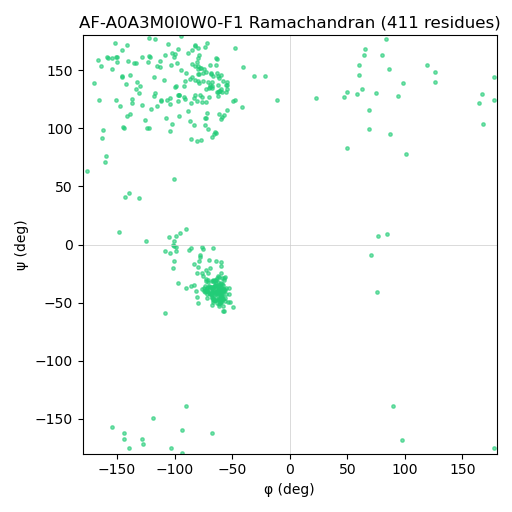 . THR A 1 284 ? 13.495 3.645 10.882 1.00 93.56 284 THR A C 1
ATOM 2175 O O . THR A 1 284 ? 14.523 4.323 10.955 1.00 93.56 284 THR A O 1
ATOM 2178 N N . ILE A 1 285 ? 12.543 3.880 9.989 1.00 87.88 285 ILE A N 1
ATOM 2179 C CA . ILE A 1 285 ? 12.579 4.906 8.946 1.00 87.88 285 ILE A CA 1
ATOM 2180 C C . ILE A 1 285 ? 11.388 5.853 9.096 1.00 87.88 285 ILE A C 1
ATOM 2182 O O . ILE A 1 285 ? 10.395 5.526 9.750 1.00 87.88 285 ILE A O 1
ATOM 2186 N N . GLU A 1 286 ? 11.486 7.030 8.488 1.00 83.50 286 GLU A N 1
ATOM 2187 C CA . GLU A 1 286 ? 10.320 7.883 8.266 1.00 83.50 286 GLU A CA 1
ATOM 2188 C C . GLU A 1 286 ? 9.355 7.227 7.274 1.00 83.50 286 GLU A C 1
ATOM 2190 O O . GLU A 1 286 ? 9.761 6.532 6.345 1.00 83.50 286 GLU A O 1
ATOM 2195 N N . SER A 1 287 ? 8.064 7.437 7.506 1.00 72.31 287 SER A N 1
ATOM 2196 C CA . SER A 1 287 ? 6.944 6.782 6.824 1.00 72.31 287 SER A CA 1
ATOM 2197 C C . SER A 1 287 ? 6.380 7.590 5.647 1.00 72.31 287 SER A C 1
ATOM 2199 O O . SER A 1 287 ? 5.311 7.270 5.136 1.00 72.31 287 SER A O 1
ATOM 2201 N N . GLY A 1 288 ? 7.062 8.664 5.233 1.00 68.75 288 GLY A N 1
ATOM 2202 C CA . GLY A 1 288 ? 6.625 9.588 4.179 1.00 68.75 288 GLY A CA 1
ATOM 2203 C C . GLY A 1 288 ? 5.521 10.562 4.610 1.00 68.75 288 GLY A C 1
ATOM 2204 O O . GLY A 1 288 ? 5.599 11.748 4.297 1.00 68.75 288 GLY A O 1
ATOM 2205 N N . LEU A 1 289 ? 4.530 10.102 5.380 1.00 63.66 289 LEU A N 1
ATOM 2206 C CA . LEU A 1 289 ? 3.483 10.954 5.948 1.00 63.66 289 LEU A CA 1
ATOM 2207 C C . LEU A 1 289 ? 3.990 11.680 7.204 1.00 63.66 289 LEU A C 1
ATOM 2209 O O . LEU A 1 289 ? 4.363 11.048 8.189 1.00 63.66 289 LEU A O 1
ATOM 2213 N N . SER A 1 290 ? 3.922 13.014 7.206 1.00 61.59 290 SER A N 1
ATOM 2214 C CA . SER A 1 290 ? 4.426 13.878 8.291 1.00 61.59 290 SER A CA 1
ATOM 2215 C C . SER A 1 290 ? 3.725 13.709 9.647 1.00 61.59 290 SER A C 1
ATOM 2217 O O . SER A 1 290 ? 4.241 14.172 10.661 1.00 61.59 290 SER A O 1
ATOM 2219 N N . THR A 1 291 ? 2.565 13.049 9.677 1.00 64.62 291 THR A N 1
ATOM 2220 C CA . THR A 1 291 ? 1.777 12.754 10.885 1.00 64.62 291 THR A CA 1
ATOM 2221 C C . THR A 1 291 ? 1.802 11.278 11.291 1.00 64.62 291 THR A C 1
ATOM 2223 O O . THR A 1 291 ? 1.253 10.935 12.336 1.00 64.62 291 THR A O 1
ATOM 2226 N N . ALA A 1 292 ? 2.407 10.393 10.492 1.00 70.19 292 ALA A N 1
ATOM 2227 C CA . ALA A 1 292 ? 2.472 8.965 10.789 1.00 70.19 292 ALA A CA 1
ATOM 2228 C C . ALA A 1 292 ? 3.735 8.624 11.607 1.00 70.19 292 ALA A C 1
ATOM 2230 O O . ALA A 1 292 ? 4.785 9.241 11.413 1.00 70.19 292 ALA A O 1
ATOM 2231 N N . PRO A 1 293 ? 3.690 7.622 12.506 1.00 76.06 293 PRO A N 1
ATOM 2232 C CA . PRO A 1 293 ? 4.871 7.205 13.257 1.00 76.06 293 PRO A CA 1
ATOM 2233 C C . PRO A 1 293 ? 5.969 6.646 12.337 1.00 76.06 293 PRO A C 1
ATOM 2235 O O . PRO A 1 293 ? 5.707 6.192 11.218 1.00 76.06 293 PRO A O 1
ATOM 2238 N N . ARG A 1 294 ? 7.215 6.627 12.835 1.00 86.38 294 ARG A N 1
ATOM 2239 C CA . ARG A 1 294 ? 8.316 5.895 12.186 1.00 86.38 294 ARG A CA 1
ATOM 2240 C C . ARG A 1 294 ? 7.966 4.410 12.116 1.00 86.38 294 ARG A C 1
ATOM 2242 O O . ARG A 1 294 ? 7.608 3.816 13.131 1.00 86.38 294 ARG A O 1
ATOM 2249 N N . MET A 1 295 ? 8.138 3.796 10.950 1.00 90.81 295 MET A N 1
ATOM 2250 C CA . MET A 1 295 ? 7.923 2.357 10.769 1.00 90.81 295 MET A CA 1
ATOM 2251 C C . MET A 1 295 ? 9.243 1.587 10.830 1.00 90.81 295 MET A C 1
ATOM 2253 O O . MET A 1 295 ? 10.309 2.141 10.554 1.00 90.81 295 MET A O 1
ATOM 2257 N N . SER A 1 296 ? 9.193 0.295 11.162 1.00 94.62 296 SER A N 1
ATOM 2258 C CA . SER A 1 296 ? 10.363 -0.574 10.998 1.00 94.62 296 SER A CA 1
ATOM 2259 C C . SER A 1 296 ? 10.570 -0.933 9.525 1.00 94.62 296 SER A C 1
ATOM 2261 O O . SER A 1 296 ? 9.610 -1.126 8.778 1.00 94.62 296 SER A O 1
ATOM 2263 N N . VAL A 1 297 ? 11.827 -1.113 9.116 1.00 94.50 297 VAL A N 1
ATOM 2264 C CA . VAL A 1 297 ? 12.171 -1.668 7.795 1.00 94.50 297 VAL A CA 1
ATOM 2265 C C . VAL A 1 297 ? 11.559 -3.066 7.615 1.00 94.50 297 VAL A C 1
ATOM 2267 O O . VAL A 1 297 ? 11.218 -3.456 6.503 1.00 94.50 297 VAL A O 1
ATOM 2270 N N . GLY A 1 298 ? 11.356 -3.816 8.703 1.00 96.19 298 GLY A N 1
ATOM 2271 C CA . GLY A 1 298 ? 10.608 -5.071 8.687 1.00 96.19 298 GLY A CA 1
ATOM 2272 C C . GLY A 1 298 ? 9.146 -4.919 8.249 1.00 96.19 298 GLY A C 1
ATOM 2273 O O . GLY A 1 298 ? 8.690 -5.746 7.465 1.00 96.19 298 GLY A O 1
ATOM 2274 N N . HIS A 1 299 ? 8.447 -3.867 8.698 1.00 95.75 299 HIS A N 1
ATOM 2275 C CA . HIS A 1 299 ? 7.060 -3.560 8.304 1.00 95.75 299 HIS A CA 1
ATOM 2276 C C . HIS A 1 299 ? 6.968 -3.046 6.867 1.00 95.75 299 HIS A C 1
ATOM 2278 O O . HIS A 1 299 ? 6.091 -3.485 6.127 1.00 95.75 299 HIS A O 1
ATOM 2284 N N . LEU A 1 300 ? 7.916 -2.198 6.441 1.00 95.19 300 LEU A N 1
ATOM 2285 C CA . LEU A 1 300 ? 8.039 -1.784 5.038 1.00 95.19 300 LEU A CA 1
ATOM 2286 C C . LEU A 1 300 ? 8.124 -3.012 4.110 1.00 95.19 300 LEU A C 1
ATOM 2288 O O . LEU A 1 300 ? 7.397 -3.118 3.125 1.00 95.19 300 LEU A O 1
ATOM 2292 N N . LEU A 1 301 ? 9.009 -3.952 4.457 1.00 96.00 301 LEU A N 1
ATOM 2293 C CA . LEU A 1 301 ? 9.296 -5.139 3.653 1.00 96.00 301 LEU A CA 1
ATOM 2294 C C . LEU A 1 301 ? 8.175 -6.183 3.649 1.00 96.00 301 LEU A C 1
ATOM 2296 O O . LEU A 1 301 ? 7.978 -6.827 2.618 1.00 96.00 301 LEU A O 1
ATOM 2300 N N . ASP A 1 302 ? 7.488 -6.381 4.776 1.00 96.50 302 ASP A N 1
ATOM 2301 C CA . ASP A 1 302 ? 6.535 -7.490 4.911 1.00 96.50 302 ASP A CA 1
ATOM 2302 C C . ASP A 1 302 ? 5.084 -7.057 4.652 1.00 96.50 302 ASP A C 1
ATOM 2304 O O . ASP A 1 302 ? 4.307 -7.835 4.092 1.00 96.50 302 ASP A O 1
ATOM 2308 N N . THR A 1 303 ? 4.742 -5.814 5.005 1.00 96.81 303 THR A N 1
ATOM 2309 C CA . THR A 1 303 ? 3.376 -5.276 4.958 1.00 96.81 303 THR A CA 1
ATOM 2310 C C . THR A 1 303 ? 3.200 -4.265 3.825 1.00 96.81 303 THR A C 1
ATOM 2312 O O . THR A 1 303 ? 2.360 -4.465 2.949 1.00 96.81 303 THR A O 1
ATOM 2315 N N . ILE A 1 304 ? 3.992 -3.187 3.832 1.00 96.12 304 ILE A N 1
ATOM 2316 C CA . ILE A 1 304 ? 3.742 -1.988 3.013 1.00 96.12 304 ILE A CA 1
ATOM 2317 C C . ILE A 1 304 ? 3.918 -2.291 1.523 1.00 96.12 304 ILE A C 1
ATOM 2319 O O . ILE A 1 304 ? 2.966 -2.141 0.777 1.00 96.12 304 ILE A O 1
ATOM 2323 N N . TYR A 1 305 ? 5.036 -2.880 1.080 1.00 97.25 305 TYR A N 1
ATOM 2324 C CA . TYR A 1 305 ? 5.200 -3.207 -0.350 1.00 97.25 305 TYR A CA 1
ATOM 2325 C C . TYR A 1 305 ? 4.137 -4.167 -0.930 1.00 97.25 305 TYR A C 1
ATOM 2327 O O . TYR A 1 305 ? 3.998 -4.240 -2.145 1.00 97.25 305 TYR A O 1
ATOM 2335 N N . ASN A 1 306 ? 3.394 -4.923 -0.111 1.00 98.06 306 ASN A N 1
ATOM 2336 C CA . ASN A 1 306 ? 2.242 -5.699 -0.598 1.00 98.06 306 ASN A CA 1
ATOM 2337 C C . ASN A 1 306 ? 0.969 -4.838 -0.707 1.00 98.06 306 ASN A C 1
ATOM 2339 O O . ASN A 1 306 ? 0.165 -5.048 -1.610 1.00 98.06 306 ASN A O 1
ATOM 2343 N N . ARG A 1 307 ? 0.792 -3.882 0.209 1.00 97.25 307 ARG A N 1
ATOM 2344 C CA . ARG A 1 307 ? -0.329 -2.934 0.267 1.00 97.25 307 ARG A CA 1
ATOM 2345 C C . ARG A 1 307 ? -0.234 -1.855 -0.822 1.00 97.25 307 ARG A C 1
ATOM 2347 O O . ARG A 1 307 ? -1.251 -1.530 -1.433 1.00 97.25 307 ARG A O 1
ATOM 2354 N N . ASP A 1 308 ? 0.971 -1.376 -1.098 1.00 97.38 308 ASP A N 1
ATOM 2355 C CA . ASP A 1 308 ? 1.308 -0.473 -2.196 1.00 97.38 308 ASP A CA 1
ATOM 2356 C C . ASP A 1 308 ? 0.934 -1.084 -3.556 1.00 97.38 308 ASP A C 1
ATOM 2358 O O . ASP A 1 308 ? 0.074 -0.547 -4.257 1.00 97.38 308 ASP A O 1
ATOM 2362 N N . LEU A 1 309 ? 1.465 -2.275 -3.881 1.00 98.44 309 LEU A N 1
ATOM 2363 C CA . LEU A 1 309 ? 1.136 -2.958 -5.137 1.00 98.44 309 LEU A CA 1
ATOM 2364 C C . LEU A 1 309 ? -0.371 -3.219 -5.269 1.00 98.44 309 LEU A C 1
ATOM 2366 O O . LEU A 1 309 ? -0.918 -3.064 -6.357 1.00 98.44 309 LEU A O 1
ATOM 2370 N N . TRP A 1 310 ? -1.050 -3.563 -4.173 1.00 98.50 310 TRP A N 1
ATOM 2371 C CA . TRP A 1 310 ? -2.500 -3.757 -4.148 1.00 98.50 310 TRP A CA 1
ATOM 2372 C C . TRP A 1 310 ? -3.277 -2.483 -4.501 1.00 98.50 310 TRP A C 1
ATOM 2374 O O . TRP A 1 310 ? -4.199 -2.519 -5.320 1.00 98.50 310 TRP A O 1
ATOM 2384 N N . MET A 1 311 ? -2.875 -1.337 -3.938 1.00 98.12 311 MET A N 1
ATOM 2385 C CA . MET A 1 311 ? -3.452 -0.038 -4.293 1.00 98.12 311 MET A CA 1
ATOM 2386 C C . MET A 1 311 ? -3.160 0.304 -5.754 1.00 98.12 311 MET A C 1
ATOM 2388 O O . MET A 1 311 ? -4.046 0.749 -6.475 1.00 98.12 311 MET A O 1
ATOM 2392 N N . HIS A 1 312 ? -1.953 0.020 -6.232 1.00 98.31 312 HIS A N 1
ATOM 2393 C CA . HIS A 1 312 ? -1.567 0.291 -7.610 1.00 98.31 312 HIS A CA 1
ATOM 2394 C C . HIS A 1 312 ? -2.216 -0.659 -8.632 1.00 98.31 312 HIS A C 1
ATOM 2396 O O . HIS A 1 312 ? -2.553 -0.224 -9.731 1.00 98.31 312 HIS A O 1
ATOM 2402 N N . ARG A 1 313 ? -2.534 -1.910 -8.273 1.00 98.25 313 ARG A N 1
ATOM 2403 C CA . ARG A 1 313 ? -3.417 -2.785 -9.066 1.00 98.25 313 ARG A CA 1
ATOM 2404 C C . ARG A 1 313 ? -4.827 -2.203 -9.175 1.00 98.25 313 ARG A C 1
ATOM 2406 O O . ARG A 1 313 ? -5.436 -2.276 -10.242 1.00 98.25 313 ARG A O 1
ATOM 2413 N N . LEU A 1 314 ? -5.340 -1.627 -8.089 1.00 97.75 314 LEU A N 1
ATOM 2414 C CA . LEU A 1 314 ? -6.646 -0.970 -8.051 1.00 97.75 314 LEU A CA 1
ATOM 2415 C C . LEU A 1 314 ? -6.661 0.333 -8.868 1.00 97.75 314 LEU A C 1
ATOM 2417 O O . LEU A 1 314 ? -7.621 0.574 -9.600 1.00 97.75 314 LEU A O 1
ATOM 2421 N N . ASP A 1 315 ? -5.585 1.121 -8.814 1.00 97.81 315 ASP A N 1
ATOM 2422 C CA . ASP A 1 315 ? -5.373 2.313 -9.646 1.00 97.81 315 ASP A CA 1
ATOM 2423 C C . ASP A 1 315 ? -5.379 1.963 -11.140 1.00 97.81 315 ASP A C 1
ATOM 2425 O O . ASP A 1 315 ? -6.110 2.575 -11.919 1.00 97.81 315 ASP A O 1
ATOM 2429 N N . LEU A 1 316 ? -4.600 0.943 -11.528 1.00 98.19 316 LEU A N 1
ATOM 2430 C CA . LEU A 1 316 ? -4.528 0.433 -12.898 1.00 98.19 316 LEU A CA 1
ATOM 2431 C C . LEU A 1 316 ? -5.898 -0.050 -13.381 1.00 98.19 316 LEU A C 1
ATOM 2433 O O . LEU A 1 316 ? -6.348 0.361 -14.449 1.00 98.19 316 LEU A O 1
ATOM 2437 N N . ALA A 1 317 ? -6.587 -0.874 -12.585 1.00 97.50 317 ALA A N 1
ATOM 2438 C CA . ALA A 1 317 ? -7.910 -1.386 -12.927 1.00 97.50 317 ALA A CA 1
ATOM 2439 C C . ALA A 1 317 ? -8.927 -0.249 -13.140 1.00 97.50 317 ALA A C 1
ATOM 2441 O O . ALA A 1 317 ? -9.657 -0.239 -14.130 1.00 97.50 317 ALA A O 1
ATOM 2442 N N . ARG A 1 318 ? -8.922 0.763 -12.263 1.00 96.62 318 ARG A N 1
ATOM 2443 C CA . ARG A 1 318 ? -9.821 1.924 -12.355 1.00 96.62 318 ARG A CA 1
ATOM 2444 C C . ARG A 1 318 ? -9.523 2.838 -13.543 1.00 96.62 318 ARG A C 1
ATOM 2446 O O . ARG A 1 318 ? -10.465 3.256 -14.207 1.00 96.62 318 ARG A O 1
ATOM 2453 N N . ALA A 1 319 ? -8.253 3.125 -13.831 1.00 97.69 319 ALA A N 1
ATOM 2454 C CA . ALA A 1 319 ? -7.855 3.966 -14.966 1.00 97.69 319 ALA A CA 1
ATOM 2455 C C . ALA A 1 319 ? -8.234 3.345 -16.324 1.00 97.69 319 ALA A C 1
ATOM 2457 O O . ALA A 1 319 ? -8.564 4.043 -17.284 1.00 97.69 319 ALA A O 1
ATOM 2458 N N . THR A 1 320 ? -8.200 2.016 -16.403 1.00 97.31 320 THR A N 1
ATOM 2459 C CA . THR A 1 320 ? -8.348 1.261 -17.658 1.00 97.31 320 THR A CA 1
ATOM 2460 C C . THR A 1 320 ? -9.752 0.676 -17.847 1.00 97.31 320 THR A C 1
ATOM 2462 O O . THR A 1 320 ? -10.144 0.347 -18.964 1.00 97.31 320 THR A O 1
ATOM 2465 N N . GLY A 1 321 ? -10.564 0.644 -16.784 1.00 95.69 321 GLY A N 1
ATOM 2466 C CA . GLY A 1 321 ? -11.917 0.075 -16.786 1.00 95.69 321 GLY A CA 1
ATOM 2467 C C . GLY A 1 321 ? -11.948 -1.441 -16.565 1.00 95.69 321 GLY A C 1
ATOM 2468 O O . GLY A 1 321 ? -13.001 -2.060 -16.706 1.00 95.69 321 GLY A O 1
ATOM 2469 N N . GLN A 1 322 ? -10.808 -2.040 -16.214 1.00 94.50 322 GLN A N 1
ATOM 2470 C CA . GLN A 1 322 ? -10.667 -3.473 -15.964 1.00 94.50 322 GLN A CA 1
ATOM 2471 C C . GLN A 1 322 ? -11.289 -3.879 -14.619 1.00 94.50 322 GLN A C 1
ATOM 2473 O O . GLN A 1 322 ? -11.325 -3.110 -13.655 1.00 94.50 322 GLN A O 1
ATOM 2478 N N . SER A 1 323 ? -11.765 -5.123 -14.518 1.00 91.12 323 SER A N 1
ATOM 2479 C CA . SER A 1 323 ? -12.405 -5.616 -13.294 1.00 91.12 323 SER A CA 1
ATOM 2480 C C . SER A 1 323 ? -11.393 -5.860 -12.168 1.00 91.12 323 SER A C 1
ATOM 2482 O O . SER A 1 323 ? -10.495 -6.696 -12.302 1.00 91.12 323 SER A O 1
ATOM 2484 N N . PHE A 1 324 ? -11.581 -5.212 -11.016 1.00 94.12 324 PHE A N 1
ATOM 2485 C CA . PHE A 1 324 ? -10.794 -5.489 -9.812 1.00 94.12 324 PHE A CA 1
ATOM 2486 C C . PHE A 1 324 ? -11.322 -6.737 -9.085 1.00 94.12 324 PHE A C 1
ATOM 2488 O O . PHE A 1 324 ? -12.194 -6.659 -8.219 1.00 94.12 324 PHE A O 1
ATOM 2495 N N . ALA A 1 325 ? -10.809 -7.910 -9.462 1.00 91.94 325 ALA A N 1
ATOM 2496 C CA . ALA A 1 325 ? -11.105 -9.160 -8.767 1.00 91.94 325 ALA A CA 1
ATOM 2497 C C . ALA A 1 325 ? -10.468 -9.177 -7.365 1.00 91.94 325 ALA A C 1
ATOM 2499 O O . ALA A 1 325 ? -9.295 -8.830 -7.213 1.00 91.94 325 ALA A O 1
ATOM 2500 N N . VAL A 1 326 ? -11.233 -9.614 -6.361 1.00 94.12 326 VAL A N 1
ATOM 2501 C CA . VAL A 1 326 ? -10.787 -9.732 -4.963 1.00 94.12 326 VAL A CA 1
ATOM 2502 C C . VAL A 1 326 ? -10.591 -11.210 -4.614 1.00 94.12 326 VAL A C 1
ATOM 2504 O O . VAL A 1 326 ? -11.523 -11.998 -4.775 1.00 94.12 326 VAL A O 1
ATOM 2507 N N . GLY A 1 327 ? -9.396 -11.582 -4.155 1.00 92.19 327 GLY A N 1
ATOM 2508 C CA . GLY A 1 327 ? -9.021 -12.949 -3.767 1.00 92.19 327 GLY A CA 1
ATOM 2509 C C . GLY A 1 327 ? -8.651 -13.098 -2.287 1.00 92.19 327 GLY A C 1
ATOM 2510 O O . GLY A 1 327 ? -8.583 -12.123 -1.541 1.00 92.19 327 GLY A O 1
ATOM 2511 N N . ASP A 1 328 ? -8.367 -14.330 -1.854 1.00 91.25 328 ASP A N 1
ATOM 2512 C CA . ASP A 1 328 ? -8.104 -14.663 -0.440 1.00 91.25 328 ASP A CA 1
ATOM 2513 C C . ASP A 1 328 ? -6.939 -13.871 0.185 1.00 91.25 328 ASP A C 1
ATOM 2515 O O . ASP A 1 328 ? -6.934 -13.602 1.388 1.00 91.25 328 ASP A O 1
ATOM 2519 N N . HIS A 1 329 ? -5.938 -13.487 -0.615 1.00 96.44 329 HIS A N 1
ATOM 2520 C CA . HIS A 1 329 ? -4.781 -12.723 -0.143 1.00 96.44 329 HIS A CA 1
ATOM 2521 C C . HIS A 1 329 ? -5.114 -11.244 0.116 1.00 96.44 329 HIS A C 1
ATOM 2523 O O . HIS A 1 329 ? -4.504 -10.635 0.996 1.00 96.44 329 HIS A O 1
ATOM 2529 N N . ASP A 1 330 ? -6.118 -10.690 -0.571 1.00 97.62 330 ASP A N 1
ATOM 2530 C CA . ASP A 1 330 ? -6.553 -9.294 -0.424 1.00 97.62 330 ASP A CA 1
ATOM 2531 C C . ASP A 1 330 ? -7.140 -9.031 0.960 1.00 97.62 330 ASP A C 1
ATOM 2533 O O . ASP A 1 330 ? -6.885 -7.992 1.571 1.00 97.62 330 ASP A O 1
ATOM 2537 N N . ARG A 1 331 ? -7.856 -10.019 1.506 1.00 96.00 331 ARG A N 1
ATOM 2538 C CA . ARG A 1 331 ? -8.345 -9.987 2.886 1.00 96.00 331 ARG A CA 1
ATOM 2539 C C . ARG A 1 331 ? -7.208 -9.789 3.889 1.00 96.00 331 ARG A C 1
ATOM 2541 O O . ARG A 1 331 ? -7.373 -9.039 4.846 1.00 96.00 331 ARG A O 1
ATOM 2548 N N . HIS A 1 332 ? -6.047 -10.407 3.668 1.00 97.62 332 HIS A N 1
ATOM 2549 C CA . HIS A 1 332 ? -4.903 -10.219 4.558 1.00 97.62 332 HIS A CA 1
ATOM 2550 C C . HIS A 1 332 ? -4.345 -8.790 4.474 1.00 97.62 332 HIS A C 1
ATOM 2552 O O . HIS A 1 332 ? -3.973 -8.210 5.492 1.00 97.62 332 HIS A O 1
ATOM 2558 N N . ILE A 1 333 ? -4.342 -8.190 3.281 1.00 98.31 333 ILE A N 1
ATOM 2559 C CA . ILE A 1 333 ? -3.913 -6.799 3.070 1.00 98.31 333 ILE A CA 1
ATOM 2560 C C . ILE A 1 333 ? -4.883 -5.826 3.767 1.00 98.31 333 ILE A C 1
ATOM 2562 O O . ILE A 1 333 ? -4.426 -4.908 4.455 1.00 98.31 333 ILE A O 1
ATOM 2566 N N . VAL A 1 334 ? -6.198 -6.080 3.695 1.00 98.25 334 VAL A N 1
ATOM 2567 C CA . VAL A 1 334 ? -7.225 -5.360 4.476 1.00 98.25 334 VAL A CA 1
ATOM 2568 C C . VAL A 1 334 ? -7.001 -5.524 5.980 1.00 98.25 334 VAL A C 1
ATOM 2570 O O . VAL A 1 334 ? -6.937 -4.523 6.691 1.00 98.25 334 VAL A O 1
ATOM 2573 N N . GLU A 1 335 ? -6.816 -6.750 6.477 1.00 97.94 335 GLU A N 1
ATOM 2574 C CA . GLU A 1 335 ? -6.569 -7.020 7.902 1.00 97.94 335 GLU A CA 1
ATOM 2575 C C . GLU A 1 335 ? -5.328 -6.270 8.422 1.00 97.94 335 GLU A C 1
ATOM 2577 O O . GLU A 1 335 ? -5.368 -5.710 9.517 1.00 97.94 335 GLU A O 1
ATOM 2582 N N . GLN A 1 336 ? -4.252 -6.160 7.634 1.00 98.12 336 GLN A N 1
ATOM 2583 C CA . GLN A 1 336 ? -3.091 -5.351 8.022 1.00 98.12 336 GLN A CA 1
ATOM 2584 C C . GLN A 1 336 ? -3.338 -3.837 7.929 1.00 98.12 336 GLN A C 1
ATOM 2586 O O . GLN A 1 336 ? -2.804 -3.092 8.747 1.00 98.12 336 GLN A O 1
ATOM 2591 N N . ALA A 1 337 ? -4.106 -3.350 6.949 1.00 97.88 337 ALA A N 1
ATOM 2592 C CA . ALA A 1 337 ? -4.452 -1.926 6.856 1.00 97.88 337 ALA A CA 1
ATOM 2593 C C . ALA A 1 337 ? -5.339 -1.484 8.035 1.00 97.88 337 ALA A C 1
ATOM 2595 O O . ALA A 1 337 ? -5.121 -0.422 8.618 1.00 97.88 337 ALA A O 1
ATOM 2596 N N . VAL A 1 338 ? -6.286 -2.337 8.436 1.00 98.25 338 VAL A N 1
ATOM 2597 C CA . VAL A 1 338 ? -7.141 -2.142 9.615 1.00 98.25 338 VAL A CA 1
ATOM 2598 C C . VAL A 1 338 ? -6.342 -2.277 10.920 1.00 98.25 338 VAL A C 1
ATOM 2600 O O . VAL A 1 338 ? -6.564 -1.498 11.848 1.00 98.25 338 VAL A O 1
ATOM 2603 N N . ARG A 1 339 ? -5.357 -3.187 10.985 1.00 97.81 339 ARG A N 1
ATOM 2604 C CA . ARG A 1 339 ? -4.381 -3.253 12.087 1.00 97.81 339 ARG A CA 1
ATOM 2605 C C . ARG A 1 339 ? -3.618 -1.939 12.241 1.00 97.81 339 ARG A C 1
ATOM 2607 O O . ARG A 1 339 ? -3.593 -1.388 13.337 1.00 97.81 339 ARG A O 1
ATOM 2614 N N . ASP A 1 340 ? -3.014 -1.433 11.167 1.00 96.38 340 ASP A N 1
ATOM 2615 C CA . ASP A 1 340 ? -2.229 -0.195 11.218 1.00 96.38 340 ASP A CA 1
ATOM 2616 C C . ASP A 1 340 ? -3.099 1.008 11.607 1.00 96.38 340 ASP A C 1
ATOM 2618 O O . ASP A 1 340 ? -2.670 1.811 12.432 1.00 96.38 340 ASP A O 1
ATOM 2622 N N . LEU A 1 341 ? -4.338 1.083 11.100 1.00 96.62 341 LEU A N 1
ATOM 2623 C CA . LEU A 1 341 ? -5.328 2.091 11.497 1.00 96.62 341 LEU A CA 1
ATOM 2624 C C . LEU A 1 341 ? -5.589 2.070 13.009 1.00 96.62 341 LEU A C 1
ATOM 2626 O O . LEU A 1 341 ? -5.611 3.120 13.642 1.00 96.62 341 LEU A O 1
ATOM 2630 N N . ALA A 1 342 ? -5.780 0.887 13.597 1.00 97.06 342 ALA A N 1
ATOM 2631 C CA . ALA A 1 342 ? -6.041 0.751 15.028 1.00 97.06 342 ALA A CA 1
ATOM 2632 C C . ALA A 1 342 ? -4.801 1.004 15.899 1.00 97.06 342 ALA A C 1
ATOM 2634 O O . ALA A 1 342 ? -4.938 1.518 17.007 1.00 97.06 342 ALA A O 1
ATOM 2635 N N . LEU A 1 343 ? -3.597 0.692 15.405 1.00 94.38 343 LEU A N 1
ATOM 2636 C CA . LEU A 1 343 ? -2.335 1.000 16.088 1.00 94.38 343 LEU A CA 1
ATOM 2637 C C . LEU A 1 343 ? -1.998 2.500 16.089 1.00 94.38 343 LEU A C 1
ATOM 2639 O O . LEU A 1 343 ? -1.260 2.944 16.967 1.00 94.38 343 LEU A O 1
ATOM 2643 N N . THR A 1 344 ? -2.516 3.276 15.132 1.00 92.25 344 THR A N 1
ATOM 2644 C CA . THR A 1 344 ? -2.370 4.743 15.089 1.00 92.25 344 THR A CA 1
ATOM 2645 C C . THR A 1 344 ? -3.601 5.500 15.597 1.00 92.25 344 THR A C 1
ATOM 2647 O O . THR A 1 344 ? -3.607 6.731 15.567 1.00 92.25 344 THR A O 1
ATOM 2650 N N . TRP A 1 345 ? -4.638 4.806 16.081 1.00 95.12 345 TRP A N 1
ATOM 2651 C CA . TRP A 1 345 ? -5.888 5.439 16.500 1.00 95.12 345 TRP A CA 1
ATOM 2652 C C . TRP A 1 345 ? -5.768 6.142 17.857 1.00 95.12 345 TRP A C 1
ATOM 2654 O O . TRP A 1 345 ? -5.475 5.513 18.873 1.00 95.12 345 TRP A O 1
ATOM 2664 N N . SER A 1 346 ? -6.059 7.444 17.878 1.00 93.50 346 SER A N 1
ATOM 2665 C CA . SER A 1 346 ? -6.056 8.290 19.084 1.00 93.50 346 SER A CA 1
ATOM 2666 C C . SER A 1 346 ? -7.378 9.031 19.331 1.00 93.50 346 SER A C 1
ATOM 2668 O O . SER A 1 346 ? -7.457 9.856 20.236 1.00 93.50 346 SER A O 1
ATOM 2670 N N . GLU A 1 347 ? -8.388 8.792 18.495 1.00 94.50 347 GLU A N 1
ATOM 2671 C CA . GLU A 1 347 ? -9.728 9.388 18.588 1.00 94.50 347 GLU A CA 1
ATOM 2672 C C . GLU A 1 347 ? -10.668 8.446 19.378 1.00 94.50 347 GLU A C 1
ATOM 2674 O O . GLU A 1 347 ? -10.260 7.372 19.830 1.00 94.50 347 GLU A O 1
ATOM 2679 N N . ALA A 1 348 ? -11.942 8.816 19.546 1.00 94.56 348 ALA A N 1
ATOM 2680 C CA . ALA A 1 348 ? -12.929 7.963 20.218 1.00 94.56 348 ALA A CA 1
ATOM 2681 C C . ALA A 1 348 ? -13.018 6.555 19.573 1.00 94.56 348 ALA A C 1
ATOM 2683 O O . ALA A 1 348 ? -12.964 6.450 18.342 1.00 94.56 348 ALA A O 1
ATOM 2684 N N . PRO A 1 349 ? -13.153 5.469 20.361 1.00 96.56 349 PRO A N 1
ATOM 2685 C CA . PRO A 1 349 ? -13.213 4.115 19.823 1.00 96.56 349 PRO A CA 1
ATOM 2686 C C . PRO A 1 349 ? -14.506 3.890 19.033 1.00 96.56 349 PRO A C 1
ATOM 2688 O O . PRO A 1 349 ? -15.563 4.428 19.379 1.00 96.56 349 PRO A O 1
ATOM 2691 N N . PHE A 1 350 ? -14.439 3.072 17.984 1.00 97.88 350 PHE A N 1
ATOM 2692 C CA . PHE A 1 350 ? -15.592 2.725 17.153 1.00 97.88 350 PHE A CA 1
ATOM 2693 C C . PHE A 1 350 ? -15.465 1.321 16.554 1.00 97.88 350 PHE A C 1
ATOM 2695 O O . PHE A 1 350 ? -14.371 0.777 16.406 1.00 97.88 350 PHE A O 1
ATOM 2702 N N . ALA A 1 351 ? -16.600 0.729 16.204 1.00 98.06 351 ALA A N 1
ATOM 2703 C CA . ALA A 1 351 ? -16.662 -0.539 15.499 1.00 98.06 351 ALA A CA 1
ATOM 2704 C C . ALA A 1 351 ? -16.710 -0.298 13.983 1.00 98.06 351 ALA A C 1
ATOM 2706 O O . ALA A 1 351 ? -17.559 0.448 13.494 1.00 98.06 351 ALA A O 1
ATOM 2707 N N . LEU A 1 352 ? -15.808 -0.940 13.245 1.00 98.25 352 LEU A N 1
ATOM 2708 C CA . LEU A 1 352 ? -15.699 -0.864 11.792 1.00 98.25 352 LEU A CA 1
ATOM 2709 C C . LEU A 1 352 ? -16.257 -2.141 11.156 1.00 98.25 352 LEU A C 1
ATOM 2711 O O . LEU A 1 352 ? -15.737 -3.234 11.392 1.00 98.25 352 LEU A O 1
ATOM 2715 N N . GLU A 1 353 ? -17.270 -1.999 10.305 1.00 98.19 353 GLU A N 1
ATOM 2716 C CA . GLU A 1 353 ? -17.804 -3.069 9.461 1.00 98.19 353 GLU A CA 1
ATOM 2717 C C . GLU A 1 353 ? -17.406 -2.834 8.000 1.00 98.19 353 GLU A C 1
ATOM 2719 O O . GLU A 1 353 ? -17.934 -1.942 7.337 1.00 98.19 353 GLU A O 1
ATOM 2724 N N . LEU A 1 354 ? -16.494 -3.648 7.465 1.00 98.06 354 LEU A N 1
ATOM 2725 C CA . LEU A 1 354 ? -16.197 -3.633 6.032 1.00 98.06 354 LEU A CA 1
ATOM 2726 C C . LEU A 1 354 ? -16.970 -4.745 5.330 1.00 98.06 354 LEU A C 1
ATOM 2728 O O . LEU A 1 354 ? -16.928 -5.907 5.735 1.00 98.06 354 LEU A O 1
ATOM 2732 N N . THR A 1 355 ? -17.670 -4.374 4.266 1.00 97.06 355 THR A N 1
ATOM 2733 C CA . THR A 1 355 ? -18.400 -5.280 3.373 1.00 97.06 355 THR A CA 1
ATOM 2734 C C . THR A 1 355 ? -17.540 -5.660 2.157 1.00 97.06 355 THR A C 1
ATOM 2736 O O . THR A 1 355 ? -16.388 -5.238 2.049 1.00 97.06 355 THR A O 1
ATOM 2739 N N . GLY A 1 356 ? -18.072 -6.499 1.263 1.00 95.12 356 GLY A N 1
ATOM 2740 C CA . GLY A 1 356 ? -17.328 -7.056 0.126 1.00 95.12 356 GLY A CA 1
ATOM 2741 C C . GLY A 1 356 ? -16.487 -8.298 0.482 1.00 95.12 356 GLY A C 1
ATOM 2742 O O . GLY A 1 356 ? -16.454 -8.711 1.644 1.00 95.12 356 GLY A O 1
ATOM 2743 N N . PRO A 1 357 ? -15.813 -8.937 -0.499 1.00 94.44 357 PRO A N 1
ATOM 2744 C CA . PRO A 1 357 ? -15.167 -10.244 -0.302 1.00 94.44 357 PRO A CA 1
ATOM 2745 C C . PRO A 1 357 ? -13.979 -10.229 0.674 1.00 94.44 357 PRO A C 1
ATOM 2747 O O . PRO A 1 357 ? -13.760 -11.198 1.395 1.00 94.44 357 PRO A O 1
ATOM 2750 N N . ALA A 1 358 ? -13.251 -9.110 0.745 1.00 94.81 358 ALA A N 1
ATOM 2751 C C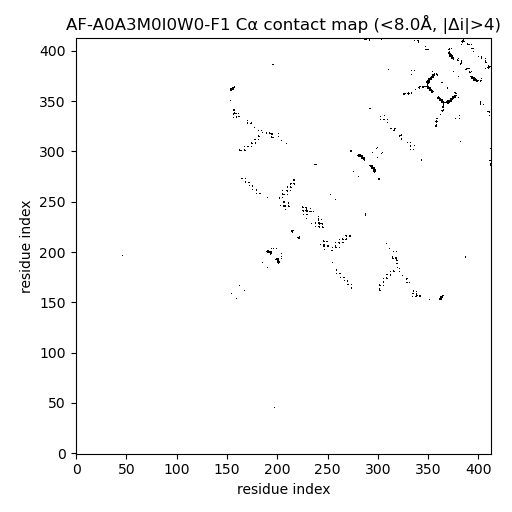A . ALA A 1 358 ? -12.173 -8.876 1.711 1.00 94.81 358 ALA A CA 1
ATOM 2752 C C . ALA A 1 358 ? -12.663 -8.227 3.028 1.00 94.81 358 ALA A C 1
ATOM 2754 O O . ALA A 1 358 ? -11.860 -7.723 3.812 1.00 94.81 358 ALA A O 1
ATOM 2755 N N . GLY A 1 359 ? -13.981 -8.204 3.257 1.00 95.88 359 GLY A N 1
ATOM 2756 C CA . GLY A 1 359 ? -14.620 -7.577 4.409 1.00 95.88 359 GLY A CA 1
ATOM 2757 C C . GLY A 1 359 ? -14.432 -8.310 5.745 1.00 95.88 359 GLY A C 1
ATOM 2758 O O . GLY A 1 359 ? -13.909 -9.424 5.832 1.00 95.88 359 GLY A O 1
ATOM 2759 N N . GLY A 1 360 ? -14.901 -7.671 6.814 1.00 96.62 360 GLY A N 1
ATOM 2760 C CA . GLY A 1 360 ? -14.774 -8.138 8.193 1.00 96.62 360 GLY A CA 1
ATOM 2761 C C . GLY A 1 360 ? -15.355 -7.141 9.198 1.00 96.62 360 GLY A C 1
ATOM 2762 O O . GLY A 1 360 ? -15.964 -6.142 8.814 1.00 96.62 360 GLY A O 1
ATOM 2763 N N . ARG A 1 361 ? -15.206 -7.429 10.496 1.00 97.69 361 ARG A N 1
ATOM 2764 C CA . ARG A 1 361 ? -15.726 -6.583 11.582 1.00 97.69 361 ARG A CA 1
ATOM 2765 C C . ARG A 1 361 ? -14.705 -6.448 12.706 1.00 97.69 361 ARG A C 1
ATOM 2767 O O . ARG A 1 361 ? -14.308 -7.451 13.304 1.00 97.69 361 ARG A O 1
ATOM 2774 N N . TRP A 1 362 ? -14.316 -5.215 13.012 1.00 98.12 362 TRP A N 1
ATOM 2775 C CA . TRP A 1 362 ? -13.238 -4.916 13.953 1.00 98.12 362 TRP A CA 1
ATOM 2776 C C . TRP A 1 362 ? -13.594 -3.800 14.929 1.00 98.12 362 TRP A C 1
ATOM 2778 O O . TRP A 1 362 ? -14.428 -2.950 14.634 1.00 98.12 362 TRP A O 1
ATOM 2788 N N . LEU A 1 363 ? -12.929 -3.794 16.081 1.00 98.00 363 LEU A N 1
ATOM 2789 C CA . LEU A 1 363 ? -12.909 -2.678 17.019 1.00 98.00 363 LEU A CA 1
ATOM 2790 C C . LEU A 1 363 ? -11.651 -1.842 16.753 1.00 98.00 363 LEU A C 1
ATOM 2792 O O . LEU A 1 363 ? -10.545 -2.389 16.698 1.00 98.00 363 LEU A O 1
ATOM 2796 N N . ILE A 1 364 ? -11.835 -0.534 16.581 1.00 98.00 364 ILE A N 1
ATOM 2797 C CA . ILE A 1 364 ? -10.783 0.459 16.359 1.00 98.00 364 ILE A CA 1
ATOM 2798 C C . ILE A 1 364 ? -10.711 1.357 17.599 1.00 98.00 364 ILE A C 1
ATOM 2800 O O . ILE A 1 364 ? -11.713 1.957 17.989 1.00 98.00 364 ILE A O 1
ATOM 2804 N N . GLY A 1 365 ? -9.530 1.451 18.213 1.00 94.88 365 GLY A N 1
ATOM 2805 C CA . GLY A 1 365 ? -9.340 2.095 19.516 1.00 94.88 365 GLY A CA 1
ATOM 2806 C C . GLY A 1 365 ? -9.738 1.205 20.711 1.00 94.88 365 GLY A C 1
ATOM 2807 O O . GLY A 1 365 ? -10.420 0.195 20.538 1.00 94.88 365 GLY A O 1
ATOM 2808 N N . PRO A 1 366 ? -9.291 1.539 21.936 1.00 91.94 366 PRO A N 1
ATOM 2809 C CA . PRO A 1 366 ? -9.566 0.747 23.134 1.00 91.94 366 PRO A CA 1
ATOM 2810 C C . PRO A 1 366 ? -10.922 1.088 23.778 1.00 91.94 366 PRO A C 1
ATOM 2812 O O . PRO A 1 366 ? -11.297 2.254 23.870 1.00 91.94 366 PRO A O 1
ATOM 2815 N N . GLY A 1 367 ? -11.598 0.077 24.332 1.00 89.44 367 GLY A N 1
ATOM 2816 C CA . GLY A 1 367 ? -12.840 0.234 25.103 1.00 89.44 367 GLY A CA 1
ATOM 2817 C C . GLY A 1 367 ? -14.117 -0.028 24.299 1.00 89.44 367 GLY A C 1
ATOM 2818 O O . GLY A 1 367 ? -14.071 -0.569 23.198 1.00 89.44 367 GLY A O 1
ATOM 2819 N N . GLU A 1 368 ? -15.268 0.325 24.874 1.00 92.31 368 GLU A N 1
ATOM 2820 C CA . GLU A 1 368 ? -16.573 0.147 24.223 1.00 92.31 368 GLU A CA 1
ATOM 2821 C C . GLU A 1 368 ? -16.744 1.119 23.036 1.00 92.31 368 GLU A C 1
ATOM 2823 O O . GLU A 1 368 ? -16.445 2.310 23.177 1.00 92.31 368 GLU A O 1
ATOM 2828 N N . PRO A 1 369 ? -17.232 0.661 21.867 1.00 95.94 369 PRO A N 1
ATOM 2829 C CA . PRO A 1 369 ? -17.333 1.492 20.672 1.00 95.94 369 PRO A CA 1
ATOM 2830 C C . PRO A 1 369 ? -18.422 2.569 20.798 1.00 95.94 369 PRO A C 1
ATOM 2832 O O . PRO A 1 369 ? -19.596 2.282 21.023 1.00 95.94 369 PRO A O 1
ATOM 2835 N N . THR A 1 370 ? -18.043 3.826 20.558 1.00 96.38 370 THR A N 1
ATOM 2836 C CA . THR A 1 370 ? -18.945 4.998 20.563 1.00 96.38 370 THR A CA 1
ATOM 2837 C C . THR A 1 370 ? -19.787 5.140 19.289 1.00 96.38 370 THR A C 1
ATOM 2839 O O . THR A 1 370 ? -20.713 5.954 19.236 1.00 96.38 370 THR A O 1
ATOM 2842 N N . ALA A 1 371 ? -19.467 4.364 18.252 1.00 97.38 371 ALA A N 1
ATOM 2843 C CA . ALA A 1 371 ? -20.189 4.292 16.989 1.00 97.38 371 ALA A CA 1
ATOM 2844 C C . ALA A 1 371 ? -19.975 2.937 16.303 1.00 97.38 371 ALA A C 1
ATOM 2846 O O . ALA A 1 371 ? -18.978 2.258 16.557 1.00 97.38 371 ALA A O 1
ATOM 2847 N N . VAL A 1 372 ? -20.874 2.592 15.383 1.00 98.00 372 VAL A N 1
ATOM 2848 C CA . VAL A 1 372 ? -20.689 1.531 14.387 1.00 98.00 372 VAL A CA 1
ATOM 2849 C C . VAL A 1 372 ? -20.685 2.187 13.005 1.00 98.00 372 VAL A C 1
ATOM 2851 O O . VAL A 1 372 ? -21.664 2.825 12.617 1.00 98.00 372 VAL A O 1
ATOM 2854 N N . VAL A 1 373 ? -19.581 2.048 12.271 1.00 97.94 373 VAL A N 1
ATOM 2855 C CA . VAL A 1 373 ? -19.362 2.646 10.945 1.00 97.94 373 VAL A CA 1
ATOM 2856 C C . VAL A 1 373 ? -19.201 1.535 9.912 1.00 97.94 373 VAL A C 1
ATOM 2858 O O . VAL A 1 373 ? -18.392 0.627 10.113 1.00 97.94 373 VAL A O 1
ATOM 2861 N N . ARG A 1 374 ? -19.935 1.615 8.798 1.00 98.19 374 ARG A N 1
ATOM 2862 C CA . ARG A 1 374 ? -19.885 0.630 7.708 1.00 98.19 374 ARG A CA 1
ATOM 2863 C C . ARG A 1 374 ? -19.409 1.240 6.390 1.00 98.19 374 ARG A C 1
ATOM 2865 O O . ARG A 1 374 ? -19.735 2.380 6.070 1.00 98.19 374 ARG A O 1
ATOM 2872 N N . ALA A 1 375 ? -18.651 0.461 5.623 1.00 97.88 375 ALA A N 1
ATOM 2873 C CA . ALA A 1 375 ? -18.215 0.793 4.266 1.00 97.88 375 ALA A CA 1
ATOM 2874 C C . ALA A 1 375 ? -17.995 -0.480 3.422 1.00 97.88 375 ALA A C 1
ATOM 2876 O O . ALA A 1 375 ? -18.029 -1.599 3.936 1.00 97.88 375 ALA A O 1
ATOM 2877 N N . ASP A 1 376 ? -17.733 -0.334 2.125 1.00 97.50 376 ASP A N 1
ATOM 2878 C CA . ASP A 1 376 ? -17.055 -1.378 1.342 1.00 97.50 376 ASP A CA 1
ATOM 2879 C C . ASP A 1 376 ? -15.550 -1.396 1.670 1.00 97.50 376 ASP A C 1
ATOM 2881 O O . ASP A 1 376 ? -14.933 -0.339 1.837 1.00 97.50 376 ASP A O 1
ATOM 2885 N N . ALA A 1 377 ? -14.953 -2.590 1.761 1.00 97.25 377 ALA A N 1
ATOM 2886 C CA . ALA A 1 377 ? -13.546 -2.752 2.122 1.00 97.25 377 ALA A CA 1
ATOM 2887 C C . ALA A 1 377 ? -12.600 -2.042 1.144 1.00 97.25 377 ALA A C 1
ATOM 2889 O O . ALA A 1 377 ? -11.701 -1.314 1.566 1.00 97.25 377 ALA A O 1
ATOM 2890 N N . VAL A 1 378 ? -12.816 -2.224 -0.162 1.00 96.56 378 VAL A N 1
ATOM 2891 C CA . VAL A 1 378 ? -11.933 -1.686 -1.208 1.00 96.56 378 VAL A CA 1
ATOM 2892 C C . VAL A 1 378 ? -12.022 -0.158 -1.251 1.00 96.56 378 VAL A C 1
ATOM 2894 O O . VAL A 1 378 ? -11.012 0.547 -1.314 1.00 96.56 378 VAL A O 1
ATOM 2897 N N . THR A 1 379 ? -13.243 0.355 -1.136 1.00 95.94 379 THR A N 1
ATOM 2898 C CA . THR A 1 379 ? -13.567 1.781 -1.149 1.00 95.94 379 THR A CA 1
ATOM 2899 C C . THR A 1 379 ? -13.016 2.498 0.089 1.00 95.94 379 THR A C 1
ATOM 2901 O O . THR A 1 379 ? -12.443 3.580 -0.048 1.00 95.94 379 THR A O 1
ATOM 2904 N N . TYR A 1 380 ? -13.093 1.896 1.285 1.00 97.62 380 TYR A N 1
ATOM 2905 C CA . TYR A 1 380 ? -12.491 2.492 2.484 1.00 97.62 380 TYR A CA 1
ATOM 2906 C C . TYR A 1 380 ? -10.959 2.450 2.463 1.00 97.62 380 TYR A C 1
ATOM 2908 O O . TYR A 1 380 ? -10.328 3.428 2.860 1.00 97.62 380 TYR A O 1
ATOM 2916 N N . LEU A 1 381 ? -10.334 1.391 1.932 1.00 97.25 381 LEU A N 1
ATOM 2917 C CA . LEU A 1 381 ? -8.875 1.369 1.769 1.00 97.25 381 LEU A CA 1
ATOM 2918 C C . LEU A 1 381 ? -8.383 2.486 0.826 1.00 97.25 381 LEU A C 1
ATOM 2920 O O . LEU A 1 381 ? -7.404 3.154 1.158 1.00 97.25 381 LEU A O 1
ATOM 2924 N N . ARG A 1 382 ? -9.086 2.781 -0.283 1.00 95.81 382 ARG A N 1
ATOM 2925 C CA . ARG A 1 382 ? -8.785 3.963 -1.129 1.00 95.81 382 ARG A CA 1
ATOM 2926 C C . ARG A 1 382 ? -8.869 5.282 -0.353 1.00 95.81 382 ARG A C 1
ATOM 2928 O O . ARG A 1 382 ? -8.039 6.169 -0.558 1.00 95.81 382 ARG A O 1
ATOM 2935 N N . ALA A 1 383 ? -9.836 5.413 0.553 1.00 95.50 383 ALA A N 1
ATOM 2936 C CA . ALA A 1 383 ? -9.989 6.603 1.388 1.00 95.50 383 ALA A CA 1
ATOM 2937 C C . ALA A 1 383 ? -8.865 6.746 2.428 1.00 95.50 383 ALA A C 1
ATOM 2939 O O . ALA A 1 383 ? -8.298 7.831 2.581 1.00 95.50 383 ALA A O 1
ATOM 2940 N N . LEU A 1 384 ? -8.480 5.644 3.081 1.00 95.62 384 LEU A N 1
ATOM 2941 C CA . LEU A 1 384 ? -7.338 5.587 4.000 1.00 95.62 384 LEU A CA 1
ATOM 2942 C C . LEU A 1 384 ? -6.005 5.902 3.296 1.00 95.62 384 LEU A C 1
ATOM 2944 O O . LEU A 1 384 ? -5.138 6.528 3.903 1.00 95.62 384 LEU A O 1
ATOM 2948 N N . ALA A 1 385 ? -5.868 5.542 2.016 1.00 93.75 385 ALA A N 1
ATOM 2949 C CA . ALA A 1 385 ? -4.754 5.929 1.143 1.00 93.75 385 ALA A CA 1
ATOM 2950 C C . ALA A 1 385 ? -4.832 7.385 0.636 1.00 93.75 385 ALA A C 1
ATOM 2952 O O . ALA A 1 385 ? -3.962 7.843 -0.102 1.00 93.75 385 ALA A O 1
ATOM 2953 N N . GLY A 1 386 ? -5.887 8.125 0.991 1.00 92.12 386 GLY A N 1
ATOM 2954 C CA . GLY A 1 386 ? -6.099 9.513 0.583 1.00 92.12 386 GLY A CA 1
ATOM 2955 C C . GLY A 1 386 ? -6.575 9.716 -0.856 1.00 92.12 386 GLY A C 1
ATOM 2956 O O . GLY A 1 386 ? -6.677 10.866 -1.277 1.00 92.12 386 GLY A O 1
ATOM 2957 N N . ARG A 1 387 ? -6.907 8.645 -1.590 1.00 91.38 387 ARG A N 1
ATOM 2958 C CA . ARG A 1 387 ? -7.398 8.705 -2.981 1.00 91.38 387 ARG A CA 1
ATOM 2959 C C . ARG A 1 387 ? -8.873 9.094 -3.092 1.00 91.38 387 ARG A C 1
ATOM 2961 O O . ARG A 1 387 ? -9.344 9.410 -4.179 1.00 91.38 387 ARG A O 1
ATOM 2968 N N . ASP A 1 388 ? -9.602 9.053 -1.978 1.00 88.25 388 ASP A N 1
ATOM 2969 C CA . ASP A 1 388 ? -11.033 9.349 -1.925 1.00 88.25 388 ASP A CA 1
ATOM 2970 C C . ASP A 1 388 ? -11.401 10.080 -0.614 1.00 88.25 388 ASP A C 1
ATOM 2972 O O . ASP A 1 388 ? -11.461 9.453 0.446 1.00 88.25 388 ASP A O 1
ATOM 2976 N N . PRO A 1 389 ? -11.574 11.416 -0.623 1.00 80.31 389 PRO A N 1
ATOM 2977 C CA . PRO A 1 389 ? -11.943 12.171 0.576 1.00 80.31 389 PRO A CA 1
ATOM 2978 C C . PRO A 1 389 ? -13.447 12.101 0.895 1.00 80.31 389 PRO A C 1
ATOM 2980 O O . PRO A 1 389 ? -13.837 12.270 2.053 1.00 80.31 389 PRO A O 1
ATOM 2983 N N . ASP A 1 390 ? -14.280 11.844 -0.116 1.00 86.38 390 ASP A N 1
ATOM 2984 C CA . ASP A 1 390 ? -15.741 11.938 -0.038 1.00 86.38 390 ASP A CA 1
ATOM 2985 C C . ASP A 1 390 ? -16.429 10.571 0.148 1.00 86.38 390 ASP A C 1
ATOM 2987 O O . ASP A 1 390 ? -17.641 10.522 0.360 1.00 86.38 390 ASP A O 1
ATOM 2991 N N . VAL A 1 391 ? -15.638 9.490 0.186 1.00 90.06 391 VAL A N 1
ATOM 2992 C CA . VAL A 1 391 ? -15.952 8.104 0.579 1.00 90.06 391 VAL A CA 1
ATOM 2993 C C . VAL A 1 391 ? -17.323 7.875 1.259 1.00 90.06 391 VAL A C 1
ATOM 2995 O O . VAL A 1 391 ? -17.617 8.464 2.308 1.00 90.06 391 VAL A O 1
ATOM 2998 N N . PRO A 1 392 ? -18.171 6.970 0.734 1.00 91.00 392 PRO A N 1
ATOM 2999 C CA . PRO A 1 392 ? -19.424 6.604 1.387 1.00 91.00 392 PRO A CA 1
ATOM 3000 C C . PRO A 1 392 ? -19.154 5.768 2.650 1.00 91.00 392 PRO A C 1
ATOM 3002 O O . PRO A 1 392 ? -18.927 4.562 2.581 1.00 91.00 392 PRO A O 1
ATOM 3005 N N . LEU A 1 393 ? -19.189 6.432 3.808 1.00 95.31 393 LEU A N 1
ATOM 3006 C CA . LEU A 1 393 ? -19.247 5.805 5.130 1.00 95.31 393 LEU A CA 1
ATOM 3007 C C . LEU A 1 393 ? -20.672 5.925 5.677 1.00 95.31 393 LEU A C 1
ATOM 3009 O O . LEU A 1 393 ? -21.205 7.031 5.767 1.00 95.31 393 LEU A O 1
ATOM 3013 N N . GLU A 1 394 ? -21.261 4.799 6.061 1.00 97.06 394 GLU A N 1
ATOM 3014 C CA . GLU A 1 394 ? -22.557 4.710 6.733 1.00 97.06 394 GLU A CA 1
ATOM 3015 C C . GLU A 1 394 ? -22.349 4.757 8.255 1.00 97.06 394 GLU A C 1
ATOM 3017 O O . GLU A 1 394 ? -21.623 3.926 8.807 1.00 97.06 394 GLU A O 1
ATOM 3022 N N . LEU A 1 395 ? -23.008 5.689 8.950 1.00 97.38 395 LEU A N 1
ATOM 3023 C CA . LEU A 1 395 ? -23.155 5.621 10.405 1.00 97.38 395 LEU A CA 1
ATOM 3024 C C . LEU A 1 395 ? -24.339 4.710 10.734 1.00 97.38 395 LEU A C 1
ATOM 3026 O O . LEU A 1 395 ? -25.495 5.108 10.617 1.00 97.38 395 LEU A O 1
ATOM 3030 N N . VAL A 1 396 ? -24.041 3.480 11.144 1.00 97.38 396 VAL A N 1
ATOM 3031 C CA . VAL A 1 396 ? -25.049 2.467 11.486 1.00 97.38 396 VAL A CA 1
ATOM 3032 C C . VAL A 1 396 ? -25.695 2.794 12.837 1.00 97.38 396 VAL A C 1
ATOM 3034 O O . VAL A 1 396 ? -26.891 2.586 13.033 1.00 97.38 396 VAL A O 1
ATOM 3037 N N . SER A 1 397 ? -24.898 3.299 13.783 1.00 96.62 397 SER A N 1
ATOM 3038 C CA . SER A 1 397 ? -25.352 3.796 15.086 1.00 96.62 397 SER A CA 1
ATOM 3039 C C . SER A 1 397 ? -24.263 4.611 15.795 1.00 96.62 397 SER A C 1
ATOM 3041 O O . SER A 1 397 ? -23.073 4.435 15.535 1.00 96.62 397 SER A O 1
ATOM 3043 N N . GLY A 1 398 ? -24.662 5.466 16.742 1.00 95.31 398 GLY A N 1
ATOM 3044 C CA . GLY A 1 398 ? -23.750 6.173 17.647 1.00 95.31 398 GLY A CA 1
ATOM 3045 C C . GLY A 1 398 ? -23.262 7.531 17.133 1.00 95.31 398 GLY A C 1
ATOM 3046 O O . GLY A 1 398 ? -24.053 8.333 16.646 1.00 95.31 398 GLY A O 1
ATOM 3047 N N . SER A 1 399 ? -21.977 7.830 17.338 1.00 92.75 399 SER A N 1
ATOM 3048 C CA . SER A 1 399 ? -21.419 9.183 17.203 1.00 92.75 399 SER A CA 1
ATOM 3049 C C . SER A 1 399 ? -20.999 9.587 15.781 1.00 92.75 399 SER A C 1
ATOM 3051 O O . SER A 1 399 ? -20.048 9.048 15.212 1.00 92.75 399 SER A O 1
ATOM 3053 N N . GLU A 1 400 ? -21.597 10.671 15.277 1.00 94.75 400 GLU A N 1
ATOM 3054 C CA . GLU A 1 400 ? -21.143 11.413 14.085 1.00 94.75 400 GLU A CA 1
ATOM 3055 C C . GLU A 1 400 ? -19.688 11.908 14.190 1.00 94.75 400 GLU A C 1
ATOM 3057 O O . GLU A 1 400 ? -18.987 12.034 13.186 1.00 94.75 400 GLU A O 1
ATOM 3062 N N . GLN A 1 401 ? -19.181 12.157 15.405 1.00 93.19 401 GLN A N 1
ATOM 3063 C CA . GLN A 1 401 ? -17.784 12.569 15.590 1.00 93.19 401 GLN A CA 1
ATOM 3064 C C . GLN A 1 401 ? -16.817 11.431 15.231 1.00 93.19 401 GLN A C 1
ATOM 3066 O O . GLN A 1 401 ? -15.774 11.685 14.626 1.00 93.19 401 GLN A O 1
ATOM 3071 N N . ALA A 1 402 ? -17.190 10.182 15.532 1.00 92.94 402 ALA A N 1
ATOM 3072 C CA . ALA A 1 402 ? -16.422 8.999 15.156 1.00 92.94 402 ALA A CA 1
ATOM 3073 C C . ALA A 1 402 ? -16.508 8.723 13.644 1.00 92.94 402 ALA A C 1
ATOM 3075 O O . ALA A 1 402 ? -15.483 8.431 13.029 1.00 92.94 402 ALA A O 1
ATOM 3076 N N . LEU A 1 403 ? -17.676 8.920 13.012 1.00 95.06 403 LEU A N 1
ATOM 3077 C CA . LEU A 1 403 ? -17.809 8.884 11.546 1.00 95.06 403 LEU A CA 1
ATOM 3078 C C . LEU A 1 403 ? -16.885 9.917 10.876 1.00 95.06 403 LEU A C 1
ATOM 3080 O O . LEU A 1 403 ? -16.151 9.606 9.933 1.00 95.06 403 LEU A O 1
ATOM 3084 N N . ALA A 1 404 ? -16.886 11.151 11.385 1.00 94.56 404 ALA A N 1
ATOM 3085 C CA . ALA A 1 404 ? -16.041 12.224 10.880 1.00 94.56 404 ALA A CA 1
ATOM 3086 C C . ALA A 1 404 ? -14.544 11.941 11.099 1.00 94.56 404 ALA A C 1
ATOM 3088 O O . ALA A 1 404 ? -13.735 12.294 10.240 1.00 94.56 404 ALA A O 1
ATOM 3089 N N . ALA A 1 405 ? -14.161 11.304 12.212 1.00 94.75 405 ALA A N 1
ATOM 3090 C CA . ALA A 1 405 ? -12.792 10.845 12.448 1.00 94.75 405 ALA A CA 1
ATOM 3091 C C . ALA A 1 405 ? -12.391 9.736 11.459 1.00 94.75 405 ALA A C 1
ATOM 3093 O O . ALA A 1 405 ? -11.356 9.856 10.805 1.00 94.75 405 ALA A O 1
ATOM 3094 N N . ALA A 1 406 ? -13.238 8.719 11.262 1.00 95.25 406 ALA A N 1
ATOM 3095 C CA . ALA A 1 406 ? -13.001 7.628 10.312 1.00 95.25 406 ALA A CA 1
ATOM 3096 C C . ALA A 1 406 ? -12.815 8.140 8.869 1.00 95.25 406 ALA A C 1
ATOM 3098 O O . ALA A 1 406 ? -11.914 7.701 8.160 1.00 95.25 406 ALA A O 1
ATOM 3099 N N . ARG A 1 407 ? -13.580 9.159 8.450 1.00 95.06 407 ARG A N 1
ATOM 3100 C CA . ARG A 1 407 ? -13.417 9.822 7.139 1.00 95.06 407 ARG A CA 1
ATOM 3101 C C . ARG A 1 407 ? -12.078 10.568 6.990 1.00 95.06 407 ARG A C 1
ATOM 3103 O O . ARG A 1 407 ? -11.502 10.606 5.898 1.00 95.06 407 ARG A O 1
ATOM 3110 N N . ARG A 1 408 ? -11.562 11.161 8.076 1.00 93.25 408 ARG A N 1
ATOM 3111 C CA . ARG A 1 408 ? -10.246 11.839 8.113 1.00 93.25 408 ARG A CA 1
ATOM 3112 C C . ARG A 1 408 ? -9.065 10.873 8.243 1.00 93.25 408 ARG A C 1
ATOM 3114 O O . ARG A 1 408 ? -7.942 11.275 7.950 1.00 93.25 408 ARG A O 1
ATOM 3121 N N . ALA A 1 409 ? -9.303 9.642 8.689 1.00 93.88 409 ALA A N 1
ATOM 3122 C CA . ALA A 1 409 ? -8.272 8.655 8.982 1.00 93.88 409 ALA A CA 1
ATOM 3123 C C . ALA A 1 409 ? -7.389 8.349 7.766 1.00 93.88 409 ALA A C 1
ATOM 3125 O O . ALA A 1 409 ? -7.883 8.247 6.643 1.00 93.88 409 ALA A O 1
ATOM 3126 N N . ARG A 1 410 ? -6.082 8.179 7.977 1.00 93.44 410 ARG A N 1
ATOM 3127 C CA . ARG A 1 410 ? -5.124 7.787 6.935 1.00 93.44 410 ARG A CA 1
ATOM 3128 C C . ARG A 1 410 ? -4.142 6.767 7.498 1.00 93.44 410 ARG A C 1
ATOM 3130 O O . ARG A 1 410 ? -3.763 6.864 8.664 1.00 93.44 410 ARG A O 1
ATOM 3137 N N . VAL A 1 411 ? -3.706 5.829 6.664 1.00 93.06 411 VAL A N 1
ATOM 3138 C CA . VAL A 1 411 ? -2.565 4.945 6.956 1.00 93.06 411 VAL A CA 1
ATOM 3139 C C . VAL A 1 411 ? -1.582 4.998 5.792 1.00 93.06 411 VAL A C 1
ATOM 3141 O O . VAL A 1 411 ? -1.939 5.430 4.698 1.00 93.06 411 VAL A O 1
ATOM 3144 N N . VAL A 1 412 ? -0.338 4.579 6.022 1.00 90.25 412 VAL A N 1
ATOM 3145 C CA . VAL A 1 412 ? 0.639 4.422 4.935 1.00 90.25 412 VAL A CA 1
ATOM 3146 C C . VAL A 1 412 ? 0.180 3.276 4.032 1.00 90.25 412 VAL A C 1
ATOM 3148 O O . VAL A 1 412 ? -0.239 2.237 4.554 1.00 90.25 412 VAL A O 1
ATOM 3151 N N . PHE A 1 413 ? 0.255 3.461 2.715 1.00 89.81 413 PHE A N 1
ATOM 3152 C CA . PHE A 1 413 ? 0.065 2.389 1.739 1.00 89.81 413 PHE A CA 1
ATOM 3153 C C . PHE A 1 413 ? 1.405 1.875 1.232 1.00 89.81 413 PHE A C 1
ATOM 3155 O O . PHE A 1 413 ? 2.338 2.703 1.151 1.00 89.81 413 PHE A O 1
#

Secondary structure (DSSP, 8-state):
---------------------------------PPPPPPP-----SS--SS---------------------------------------PPPP---PPPP-----------------------------------------------------EEGGGSPPPPHHHHHHHHHHHHHHHHHHHTT--TTGGGSB-SSTT-BHHHHHHHHHHHHHHHH-HHHHHHHHHHHHHH-TTS-HHHHHHHHHHHHTTT--HHHHHHHHHHHHHHHHHHHHTS-HHHHH-EE--SSTTSPPEEHHHIIIIIHHHHHHHHHHHHHHHHT------HHHHHHHHHHHHHHHHT--S--EEEEEESTT-EEEEESSSS-SEEEEEEHHHHHHHHTTS-SS---EEEEE-HHHHHHHHH-----

Solvent-accessible surface area (backbone atoms only — not comparable to full-atom values): 26655 Å² total; per-residue (Å²): 130,80,83,88,90,88,82,90,87,94,87,92,80,90,87,86,89,81,87,87,88,86,90,88,86,83,88,87,83,88,85,89,79,92,75,80,85,76,83,77,85,79,77,82,74,90,85,65,89,84,84,86,89,80,90,80,90,85,88,89,83,87,90,81,84,86,84,89,83,92,84,88,83,84,90,80,85,88,84,90,84,86,85,85,83,86,91,83,84,85,85,86,81,84,85,82,81,86,79,88,88,82,88,84,79,82,87,88,87,89,77,88,82,87,84,94,82,88,80,90,83,86,82,81,88,88,84,89,83,91,80,93,74,91,79,82,91,77,89,76,86,74,75,81,74,74,78,72,75,78,77,80,80,55,42,57,22,66,69,53,81,78,69,46,57,66,60,24,38,57,36,36,62,48,49,53,49,56,38,48,60,54,63,74,70,63,55,88,73,41,43,72,30,60,35,79,49,86,99,31,28,42,42,49,51,47,29,36,57,37,36,51,24,48,29,54,60,29,62,70,55,38,51,50,27,50,54,46,5,58,70,75,32,65,87,46,56,75,60,58,9,25,50,51,36,34,30,58,76,44,67,88,59,51,63,73,58,41,48,56,46,31,70,64,34,44,69,50,17,46,58,35,46,61,67,56,55,71,70,65,30,66,42,70,42,83,54,80,47,95,87,54,70,69,39,38,43,42,47,46,58,28,47,32,61,48,38,34,52,51,51,51,39,49,32,51,21,64,48,65,70,49,83,80,81,82,54,84,54,51,27,55,48,44,53,51,53,48,20,52,42,21,70,70,47,82,66,78,18,27,30,42,37,30,36,71,93,47,37,52,52,28,30,33,37,80,75,80,57,53,20,34,39,35,34,47,35,71,60,47,51,39,21,26,59,64,69,32,81,79,60,81,68,43,76,77,44,72,39,66,68,46,52,54,46,62,58,69,38,66,50,84,79

Radius of gyration: 35.44 Å; Cα contacts (8 Å, |Δi|>4): 417; chains: 1; bounding box: 99×102×86 Å

Organism: NCBI:txid943815

Mean predicted aligned error: 17.78 Å

Nearest PDB structures (foldseek):
  2nsf-assembly1_A  TM=6.500E-01  e=8.883E-08  Corynebacterium glutamicum
  2nsg-assembly1_A  TM=6.460E-01  e=1.260E-07  Corynebacterium glutamicum
  5cog-assembly1_A  TM=6.420E-01  e=1.199E-01  Saccharomyces cerevisiae
  5com-assembly2_B  TM=6.445E-01  e=1.773E+00  Clostridioides difficile 630

Foldseek 3Di:
DDDDDDDDDDDDDDDDDDDDDDDDDDDDDDDDDDDDDDDDDDDPPQQDPDDDDDDDDDDDDDDDDDDDDDDDDDDDDDDDDDDDDDDDDDDDDDDDDDDDDDDDDDDDDDDDDDDDDDDDDDDDDDDDDDDDDDDDDDDDDDDPDDDDPDPPDFAALLPQDAFDLVLLLVLLVVLLVLLLVLLVPDDPVQQQFDWLDPPDGNVLLLLLLLLVLVCLQDVVSQVVLLVQLCVPVVVHQSVVSSSVSSSVVCVPPDSVRSSVSSNVRSNVSSVSLSPDDPVQQQDWDDLSDPLADTDGVVCCSRQQSSLSSLVSSVRSCVRRVHDDDDDPSVLVNLSVLSNQLLVSDDDAKAWEFADDPSTDIHIRYDDDHQWYKYAHSVQLSCQLCVSDLPGDIDTPDGDPVVVVVSSVHHDRD

InterPro domains:
  IPR017517 Maleylpyruvate isomerase, mycothiol-dependent enzyme [TIGR03083] (174-387)
  IPR024344 Mycothiol-dependent maleylpyruvate isomerase, metal-binding domain [PF11716] (174-317)
  IPR034660 DinB/YfiT-like putative metalloenzymes [G3DSA:1.20.120.450] (161-320)
  IPR034660 DinB/YfiT-like putative metalloenzymes [SSF109854] (173-322)

pLDDT: mean 72.08, std 30.13, range [21.92, 98.69]